Protein 7MFS (pdb70)

Solvent-accessible surface area: 18369 Å² total; per-residue (Å²): 172,4,58,130,8,2,0,0,9,0,9,7,52,108,128,40,16,7,93,28,35,118,1,0,6,48,0,0,41,1,0,114,72,6,35,8,35,0,0,0,0,10,37,59,111,15,0,71,28,0,51,157,47,10,144,22,28,0,0,0,0,1,55,82,127,62,119,182,21,111,1,65,2,0,0,3,12,120,0,0,55,35,1,42,91,0,120,3,70,0,0,0,0,1,1,2,101,37,150,13,44,140,25,70,12,58,92,0,8,70,59,0,84,95,107,7,99,152,23,29,0,0,0,0,0,0,28,38,112,2,0,111,26,0,40,158,32,40,8,42,0,0,0,1,17,7,6,14,121,9,100,94,3,129,65,75,59,2,74,74,115,66,10,69,27,0,62,59,0,40,160,42,14,157,30,65,3,0,0,12,23,31,7,48,43,24,103,39,4,84,87,0,30,82,46,49,6,17,0,0,4,2,16,26,10,1,2,64,2,64,70,4,0,86,73,2,33,94,36,72,122,133,176,4,57,134,10,2,0,0,9,0,11,6,58,91,149,51,18,6,94,33,35,112,2,0,8,44,0,0,40,3,0,112,73,6,31,3,49,0,0,2,0,10,38,48,103,14,0,76,24,0,51,156,47,6,140,17,28,0,0,0,0,1,56,82,126,57,125,172,19,115,1,64,3,0,0,4,10,121,0,0,63,35,0,47,105,1,136,2,68,0,0,0,0,2,0,0,131,43,136,26,52,148,28,74,5,75,95,0,9,66,58,0,85,98,105,9,96,147,21,30,0,0,0,0,0,0,39,38,132,18,0,112,33,0,31,166,33,37,7,41,0,0,0,2,18,5,8,12,116,10,96,101,6,124,64,76,56,2,80,75,115,66,10,71,27,0,62,57,0,41,160,41,15,160,31,66,4,0,0,13,21,28,6,48,41,22,103,39,5,85,84,0,29,83,43,50,6,20,0,0,4,1,18,27,7,1,2,64,2,64,69,4,0,86,74,3,32,98,41,69,122,137

Foldseek 3Di:
DQAAEEEEEQEADPVGPQPDLQSSLVLLLVCVVVPHQHYEYEFLSNLQSNVVRDVHAYAYWHQDDDPPWPFGTNQDVVGVVRVVVSVHQEYEGALECTDGDDDGPLRVLVVCCVPPVRHAYEYAYQALVSLLVCLVSPHQEYENACNCPDPVRPPDACPPPNRVRLLSNVVRHPHAYEYEGPCQDVVSQVSSVVSPHRYYYHYCNRNPVVSVVCVVVVVVVD/DQAAEEEEEQEADPPRPQPDLQSSLVLLLVVVVVPHQAYEYEFLSNLLSVVVRDVHQYAYWHQDDDPPFPFGTNQDVVRVVSVVVSVHQEYEGAQDQTDGPDDGSLRVLVVCCPPPVRHAYEYAYQALVSLLVCVVSPHQEYENACNCPDPVRPPGACPPPNRVRLLSNVVRHPHAYEYEGRCQDPVSQVSSVVSPHRYYYHYCNRNRVVSVVCVVVVVVVD

Sequence (444 aa):
MLPHHGLIIVSCQALPDDEPLLHSSFIMSKMMALAAYEGGAVGIRANTKEEDILAIKETVVDLPVIGIIVKRDYDHSDVFITATSKEVDELIESQQCEVIALDATLQQRPKETLDELVSSSYIRTHAPNVVEIMADIATVEEEAKNAARLGFDYIGTTLHGYTSYTQGQLLYQNDFQFLKDVLQSSVDAKVIAEGNVITPDMYKRVMDLGVHCSSVVGGAITRRPKEEITKKRFVQQIIMEDMMLPHHGLIIVSCQALPDEPLLHSSSFFIMSKKMALAAYEGGAVVGIRANTKEDILAIKETTVDLPVIGIVKRDYDHSDVFITATSKEVDELIEESQQCEVIALDATLQQRPKETLDDELVSSYIRTHAPNVVEIMADIATVEEAKKNAARLGFDYIIGTTLHGYTSSYTQGQLLYQNDFQFLKDVLQSSSVDAKKVIAEGNVITPDMYKKRVMDLGVHCSSVVGGAITRRPKEITKKRRFVQIMED

Structure (mmCIF, N/CA/C/O backbone):
data_7MFS
#
_entry.id   7MFS
#
_cell.length_a   43.928
_cell.length_b   76.474
_cell.length_c   174.207
_cell.angle_alpha   90.000
_cell.angle_beta   90.000
_cell.angle_gamma   90.000
#
_symmetry.space_group_name_H-M   'P 2 21 21'
#
loop_
_entity.id
_entity.type
_entity.pdbx_description
1 polymer 'N-acetylmannosamine-6-phosphate 2-epimerase'
2 non-polymer 'CHLORIDE ION'
3 non-polymer N-acetylmannosamine-6-phosphate
4 non-polymer N-acetyl-D-glucosamine-6-phosphate
5 water water
#
loop_
_atom_site.group_PDB
_atom_site.id
_atom_site.type_symbol
_atom_site.label_atom_id
_atom_site.label_alt_id
_atom_site.label_comp_id
_atom_site.label_asym_id
_atom_site.label_entity_id
_atom_site.label_seq_id
_atom_site.pdbx_PDB_ins_code
_atom_site.Cartn_x
_atom_site.Cartn_y
_atom_site.Cartn_z
_atom_site.occupancy
_atom_site.B_iso_or_equiv
_atom_site.auth_seq_id
_atom_site.auth_comp_id
_atom_site.auth_asym_id
_atom_site.auth_atom_id
_atom_site.pdbx_PDB_model_num
ATOM 1 N N . MET A 1 1 ? -63.156 -55.278 382.703 1.000 17.077 1 MET BBB N 1
ATOM 2 C CA . MET A 1 1 ? -62.377 -56.552 382.536 1.000 16.052 1 MET BBB CA 1
ATOM 3 C C . MET A 1 1 ? -61.150 -56.321 381.653 1.000 14.974 1 MET BBB C 1
ATOM 4 O O . MET A 1 1 ? -61.099 -55.323 380.882 1.000 15.148 1 MET BBB O 1
ATOM 9 N N . LEU A 1 2 ? -60.194 -57.254 381.715 1.000 12.417 2 LEU BBB N 1
ATOM 10 C CA . LEU A 1 2 ? -58.958 -57.135 380.899 1.000 10.651 2 LEU BBB CA 1
ATOM 11 C C . LEU A 1 2 ? -59.287 -57.494 379.458 1.000 10.410 2 LEU BBB C 1
ATOM 12 O O . LEU A 1 2 ? -59.928 -58.500 379.214 1.000 11.132 2 LEU BBB O 1
ATOM 17 N N . PRO A 1 3 ? -58.911 -56.711 378.441 1.000 9.344 3 PRO BBB N 1
ATOM 18 C CA . PRO A 1 3 ? -59.143 -57.167 377.084 1.000 9.423 3 PRO BBB CA 1
ATOM 19 C C . PRO A 1 3 ? -58.254 -58.347 376.678 1.000 10.149 3 PRO BBB C 1
ATOM 20 O O . PRO A 1 3 ? -57.361 -58.688 377.398 1.000 11.357 3 PRO BBB O 1
ATOM 24 N N A HIS A 1 4 ? -58.493 -58.880 375.469 0.500 10.220 4 HIS BBB N 1
ATOM 25 N N B HIS A 1 4 ? -58.607 -59.001 375.591 0.500 10.577 4 HIS BBB N 1
ATOM 26 C CA A HIS A 1 4 ? -57.660 -59.917 374.802 0.500 10.534 4 HIS BBB CA 1
ATOM 27 C CA B HIS A 1 4 ? -57.714 -59.904 374.847 0.500 11.131 4 HIS BBB CA 1
ATOM 28 C C A HIS A 1 4 ? -56.519 -59.285 374.013 0.500 11.159 4 HIS BBB C 1
ATOM 29 C C B HIS A 1 4 ? -56.558 -58.987 374.384 0.500 10.424 4 HIS BBB C 1
ATOM 30 O O A HIS A 1 4 ? -56.740 -58.859 372.849 0.500 11.650 4 HIS BBB O 1
ATOM 31 O O B HIS A 1 4 ? -56.826 -57.828 374.040 0.500 9.278 4 HIS BBB O 1
ATOM 44 N N . GLY A 1 5 ? -55.320 -59.440 374.524 1.000 9.882 5 GLY BBB N 1
ATOM 45 C CA . GLY A 1 5 ? -54.144 -58.831 373.908 1.000 9.726 5 GLY BBB CA 1
ATOM 46 C C . GLY A 1 5 ? -52.974 -58.837 374.863 1.000 9.189 5 GLY BBB C 1
ATOM 47 O O . GLY A 1 5 ? -52.846 -59.742 375.700 1.000 11.270 5 GLY BBB O 1
ATOM 48 N N . LEU A 1 6 ? -52.155 -57.826 374.703 1.000 7.907 6 LEU BBB N 1
ATOM 49 C CA . LEU A 1 6 ? -50.827 -57.751 375.340 1.000 7.782 6 LEU BBB CA 1
ATOM 50 C C . LEU A 1 6 ? -50.937 -56.839 376.546 1.000 6.718 6 LEU BBB C 1
ATOM 51 O O . LEU A 1 6 ? -51.231 -55.643 376.400 1.000 6.071 6 LEU BBB O 1
ATOM 56 N N . ILE A 1 7 ? -50.658 -57.394 377.708 1.000 6.300 7 ILE BBB N 1
ATOM 57 C CA A ILE A 1 7 ? -50.461 -56.619 378.964 0.500 6.145 7 ILE BBB CA 1
ATOM 58 C CA B ILE A 1 7 ? -50.455 -56.585 378.945 0.500 6.358 7 ILE BBB CA 1
ATOM 59 C C . ILE A 1 7 ? -48.953 -56.454 379.158 1.000 5.657 7 ILE BBB C 1
ATOM 60 O O . ILE A 1 7 ? -48.268 -57.465 379.120 1.000 6.103 7 ILE BBB O 1
ATOM 69 N N . VAL A 1 8 ? -48.459 -55.252 379.384 1.000 5.421 8 VAL BBB N 1
ATOM 70 C CA . VAL A 1 8 ? -47.013 -55.066 379.610 1.000 5.352 8 VAL BBB CA 1
ATOM 71 C C . VAL A 1 8 ? -46.780 -54.854 381.103 1.000 5.599 8 VAL BBB C 1
ATOM 72 O O . VAL A 1 8 ? -47.406 -53.949 381.706 1.000 5.271 8 VAL BBB O 1
ATOM 76 N N . SER A 1 9 ? -45.878 -55.643 381.644 1.000 5.455 9 SER BBB N 1
ATOM 77 C CA . SER A 1 9 ? -45.458 -55.550 383.053 1.000 6.134 9 SER BBB CA 1
ATOM 78 C C . SER A 1 9 ? -44.353 -54.507 383.150 1.000 6.088 9 SER BBB C 1
ATOM 79 O O . SER A 1 9 ? -43.301 -54.696 382.516 1.000 7.777 9 SER BBB O 1
ATOM 82 N N . CYS A 1 10 ? -44.590 -53.430 383.887 1.000 6.478 10 CYS BBB N 1
ATOM 83 C CA . CYS A 1 10 ? -43.748 -52.230 384.059 1.000 6.803 10 CYS BBB CA 1
ATOM 84 C C . CYS A 1 10 ? -43.220 -52.231 385.499 1.000 7.101 10 CYS BBB C 1
ATOM 85 O O . CYS A 1 10 ? -43.735 -51.458 386.321 1.000 8.284 10 CYS BBB O 1
ATOM 88 N N . GLN A 1 11 ? -42.228 -53.098 385.735 1.000 7.711 11 GLN BBB N 1
ATOM 89 C CA . GLN A 1 11 ? -41.677 -53.354 387.096 1.000 8.879 11 GLN BBB CA 1
ATOM 90 C C . GLN A 1 11 ? -40.174 -53.071 387.126 1.000 9.531 11 GLN BBB C 1
ATOM 91 O O . GLN A 1 11 ? -39.466 -53.457 386.195 1.000 9.333 11 GLN BBB O 1
ATOM 97 N N . ALA A 1 12 ? -39.675 -52.525 388.230 1.000 9.521 12 ALA BBB N 1
ATOM 98 C CA . ALA A 1 12 ? -38.236 -52.345 388.496 1.000 9.943 12 ALA BBB CA 1
ATOM 99 C C . ALA A 1 12 ? -38.057 -52.274 390.012 1.000 9.887 12 ALA BBB C 1
ATOM 100 O O . ALA A 1 12 ? -38.495 -51.323 390.608 1.000 9.996 12 ALA BBB O 1
ATOM 102 N N . LEU A 1 13 ? -37.534 -53.342 390.588 1.000 10.532 13 LEU BBB N 1
ATOM 103 C CA . LEU A 1 13 ? -37.436 -53.516 392.063 1.000 11.624 13 LEU BBB CA 1
ATOM 104 C C . LEU A 1 13 ? -36.321 -52.630 392.581 1.000 11.430 13 LEU BBB C 1
ATOM 105 O O . LEU A 1 13 ? -35.533 -52.088 391.810 1.000 9.225 13 LEU BBB O 1
ATOM 110 N N . PRO A 1 14 ? -36.198 -52.447 393.903 1.000 11.282 14 PRO BBB N 1
ATOM 111 C CA . PRO A 1 14 ? -35.251 -51.468 394.435 1.000 12.543 14 PRO BBB CA 1
ATOM 112 C C . PRO A 1 14 ? -33.784 -51.667 394.019 1.000 14.823 14 PRO BBB C 1
ATOM 113 O O . PRO A 1 14 ? -33.067 -50.668 393.956 1.000 17.363 14 PRO BBB O 1
ATOM 117 N N . ASP A 1 15 ? -33.379 -52.891 393.700 1.000 15.389 15 ASP BBB N 1
ATOM 118 C CA A ASP A 1 15 ? -31.996 -53.261 393.288 0.500 17.291 15 ASP BBB CA 1
ATOM 119 C CA B ASP A 1 15 ? -31.966 -53.170 393.314 0.500 17.163 15 ASP BBB CA 1
ATOM 120 C C . ASP A 1 15 ? -31.752 -52.914 391.811 1.000 17.578 15 ASP BBB C 1
ATOM 121 O O . ASP A 1 15 ? -30.574 -52.903 391.388 1.000 20.788 15 ASP BBB O 1
ATOM 130 N N . GLU A 1 16 ? -32.789 -52.612 391.056 1.000 14.470 16 GLU BBB N 1
ATOM 131 C CA . GLU A 1 16 ? -32.676 -52.458 389.590 1.000 14.871 16 GLU BBB CA 1
ATOM 132 C C . GLU A 1 16 ? -32.432 -50.990 389.263 1.000 15.914 16 GLU BBB C 1
ATOM 133 O O . GLU A 1 16 ? -33.053 -50.097 389.823 1.000 15.446 16 GLU BBB O 1
ATOM 139 N N . PRO A 1 17 ? -31.531 -50.678 388.304 1.000 18.917 17 PRO BBB N 1
ATOM 140 C CA . PRO A 1 17 ? -31.283 -49.291 387.909 1.000 16.817 17 PRO BBB CA 1
ATOM 141 C C . PRO A 1 17 ? -32.521 -48.440 387.534 1.000 14.649 17 PRO BBB C 1
ATOM 142 O O . PRO A 1 17 ? -32.544 -47.255 387.826 1.000 15.271 17 PRO BBB O 1
ATOM 146 N N A LEU A 1 18 ? -33.545 -49.043 386.950 0.700 12.791 18 LEU BBB N 1
ATOM 147 N N B LEU A 1 18 ? -33.546 -49.073 386.966 0.300 13.194 18 LEU BBB N 1
ATOM 148 C CA A LEU A 1 18 ? -34.748 -48.272 386.517 0.700 11.765 18 LEU BBB CA 1
ATOM 149 C CA B LEU A 1 18 ? -34.774 -48.383 386.480 0.300 12.120 18 LEU BBB CA 1
ATOM 150 C C A LEU A 1 18 ? -35.795 -48.122 387.639 0.700 10.278 18 LEU BBB C 1
ATOM 151 C C B LEU A 1 18 ? -35.846 -48.255 387.584 0.300 10.975 18 LEU BBB C 1
ATOM 152 O O A LEU A 1 18 ? -36.764 -47.505 387.400 0.700 9.440 18 LEU BBB O 1
ATOM 153 O O B LEU A 1 18 ? -36.943 -47.817 387.243 0.300 10.861 18 LEU BBB O 1
ATOM 162 N N . HIS A 1 19 ? -35.553 -48.618 388.842 1.000 10.323 19 HIS BBB N 1
ATOM 163 C CA . HIS A 1 19 ? -36.468 -48.405 389.984 1.000 9.319 19 HIS BBB CA 1
ATOM 164 C C . HIS A 1 19 ? -36.909 -46.937 390.088 1.000 8.340 19 HIS BBB C 1
ATOM 165 O O . HIS A 1 19 ? -36.073 -46.049 390.329 1.000 10.553 19 HIS BBB O 1
ATOM 172 N N . SER A 1 20 ? -38.194 -46.652 389.961 1.000 7.923 20 SER BBB N 1
ATOM 173 C CA . SER A 1 20 ? -38.752 -45.286 389.914 1.000 8.162 20 SER BBB CA 1
ATOM 174 C C . SER A 1 20 ? -40.222 -45.368 389.499 1.000 8.298 20 SER BBB C 1
ATOM 175 O O . SER A 1 20 ? -40.492 -45.888 388.389 1.000 7.269 20 SER BBB O 1
ATOM 178 N N . SER A 1 21 ? -41.142 -44.724 390.229 1.000 7.833 21 SER BBB N 1
ATOM 179 C CA . SER A 1 21 ? -42.574 -44.643 389.807 1.000 8.290 21 SER BBB CA 1
ATOM 180 C C . SER A 1 21 ? -42.675 -43.823 388.501 1.000 7.768 21 SER BBB C 1
ATOM 181 O O . SER A 1 21 ? -43.483 -44.164 387.607 1.000 8.760 21 SER BBB O 1
ATOM 184 N N . PHE A 1 22 ? -41.910 -42.735 388.411 1.000 7.913 22 PHE BBB N 1
ATOM 185 C CA . PHE A 1 22 ? -41.870 -41.891 387.208 1.000 7.642 22 PHE BBB CA 1
ATOM 186 C C . PHE A 1 22 ? -41.397 -42.745 386.033 1.000 7.242 22 PHE BBB C 1
ATOM 187 O O . PHE A 1 22 ? -42.085 -42.707 385.001 1.000 8.032 22 PHE BBB O 1
ATOM 195 N N . ILE A 1 23 ? -40.266 -43.457 386.163 1.000 6.620 23 ILE BBB N 1
ATOM 196 C CA . ILE A 1 23 ? -39.779 -44.219 384.989 1.000 6.736 23 ILE BBB CA 1
ATOM 197 C C . ILE A 1 23 ? -40.803 -45.311 384.623 1.000 6.411 23 ILE BBB C 1
ATOM 198 O O . ILE A 1 23 ? -41.077 -45.537 383.414 1.000 6.151 23 ILE BBB O 1
ATOM 203 N N . MET A 1 24 ? -41.390 -45.974 385.623 1.000 7.286 24 MET BBB N 1
ATOM 204 C CA . MET A 1 24 ? -42.364 -47.047 385.274 1.000 7.237 24 MET BBB CA 1
ATOM 205 C C . MET A 1 24 ? -43.594 -46.437 384.595 1.000 7.418 24 MET BBB C 1
ATOM 206 O O . MET A 1 24 ? -44.222 -47.104 383.722 1.000 7.228 24 MET BBB O 1
ATOM 211 N N . SER A 1 25 ? -43.996 -45.218 384.971 1.000 6.992 25 SER BBB N 1
ATOM 212 C CA . SER A 1 25 ? -45.139 -44.529 384.342 1.000 7.354 25 SER BBB CA 1
ATOM 213 C C . SER A 1 25 ? -44.808 -44.288 382.849 1.000 7.227 25 SER BBB C 1
ATOM 214 O O . SER A 1 25 ? -45.735 -44.268 382.025 1.000 8.021 25 SER BBB O 1
ATOM 217 N N . LYS A 1 26 ? -43.541 -43.974 382.547 1.000 6.864 26 LYS BBB N 1
ATOM 218 C CA . LYS A 1 26 ? -43.093 -43.729 381.159 1.000 7.616 26 LYS BBB CA 1
ATOM 219 C C . LYS A 1 26 ? -42.935 -45.006 380.370 1.000 6.861 26 LYS BBB C 1
ATOM 220 O O . LYS A 1 26 ? -43.205 -44.976 379.152 1.000 7.054 26 LYS BBB O 1
ATOM 226 N N . MET A 1 27 ? -42.538 -46.099 381.013 1.000 7.527 27 MET BBB N 1
ATOM 227 C CA A MET A 1 27 ? -42.595 -47.448 380.407 0.700 7.417 27 MET BBB CA 1
ATOM 228 C CA B MET A 1 27 ? -42.590 -47.443 380.378 0.300 7.068 27 MET BBB CA 1
ATOM 229 C C . MET A 1 27 ? -44.055 -47.783 380.022 1.000 7.006 27 MET BBB C 1
ATOM 230 O O . MET A 1 27 ? -44.286 -48.260 378.885 1.000 6.3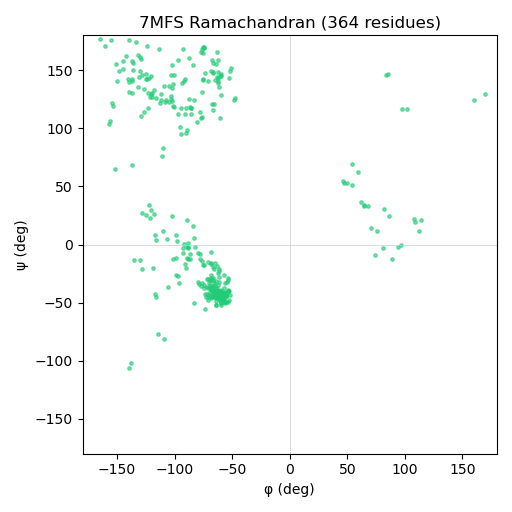26 27 MET BBB O 1
ATOM 239 N N . ALA A 1 28 ? -45.037 -47.469 380.882 1.000 7.004 28 ALA BBB N 1
ATOM 240 C CA . ALA A 1 28 ? -46.471 -47.770 380.657 1.000 6.866 28 ALA BBB CA 1
ATOM 241 C C . ALA A 1 28 ? -46.994 -46.907 379.502 1.000 6.794 28 ALA BBB C 1
ATOM 242 O O . ALA A 1 28 ? -47.632 -47.457 378.597 1.000 6.816 28 ALA BBB O 1
ATOM 244 N N . LEU A 1 29 ? -46.561 -45.643 379.439 1.000 6.590 29 LEU BBB N 1
ATOM 245 C CA . LEU A 1 29 ? -46.938 -44.771 378.325 1.000 7.541 29 LEU BBB CA 1
ATOM 246 C C . LEU A 1 29 ? -46.388 -45.312 377.016 1.000 7.288 29 LEU BBB C 1
ATOM 247 O O . LEU A 1 29 ? -47.089 -45.276 375.994 1.000 7.529 29 LEU BBB O 1
ATOM 252 N N . ALA A 1 30 ? -45.121 -45.764 376.997 1.000 7.129 30 ALA BBB N 1
ATOM 253 C CA . ALA A 1 30 ? -44.509 -46.317 375.781 1.000 7.038 30 ALA BBB CA 1
ATOM 254 C C . ALA A 1 30 ? -45.284 -47.580 375.385 1.000 6.536 30 ALA BBB C 1
ATOM 255 O O . ALA A 1 30 ? -45.538 -47.763 374.192 1.000 6.205 30 ALA BBB O 1
ATOM 257 N N . ALA A 1 31 ? -45.563 -48.416 376.382 1.000 6.755 31 ALA BBB N 1
ATOM 258 C CA . ALA A 1 31 ? -46.344 -49.650 376.136 1.000 7.730 31 ALA BBB CA 1
ATOM 259 C C . ALA A 1 31 ? -47.701 -49.292 375.516 1.000 7.703 31 ALA BBB C 1
ATOM 260 O O . ALA A 1 31 ? -48.019 -49.897 374.448 1.000 8.579 31 ALA BBB O 1
ATOM 262 N N . TYR A 1 32 ? -48.393 -48.279 376.052 1.000 8.454 32 TYR BBB N 1
ATOM 263 C CA . TYR A 1 32 ? -49.704 -47.829 375.529 1.000 9.585 32 TYR BBB CA 1
ATOM 264 C C . TYR A 1 32 ? -49.501 -47.402 374.075 1.000 9.429 32 TYR BBB C 1
ATOM 265 O O . TYR A 1 32 ? -50.252 -47.799 373.188 1.000 10.578 32 TYR BBB O 1
ATOM 274 N N . GLU A 1 33 ? -48.508 -46.556 373.812 1.000 8.839 33 GLU BBB N 1
ATOM 275 C CA . GLU A 1 33 ? -48.269 -46.055 372.430 1.000 9.092 33 GLU BBB CA 1
ATOM 276 C C . GLU A 1 33 ? -47.908 -47.173 371.449 1.000 8.899 33 GLU BBB C 1
ATOM 277 O O . GLU A 1 33 ? -48.057 -46.992 370.226 1.000 10.400 33 GLU BBB O 1
ATOM 283 N N . GLY A 1 34 ? -47.368 -48.280 371.934 1.000 8.876 34 GLY BBB N 1
ATOM 284 C CA . GLY A 1 34 ? -47.075 -49.463 371.103 1.000 9.379 34 GLY BBB CA 1
ATOM 285 C C . GLY A 1 34 ? -48.230 -50.448 370.927 1.000 9.404 34 GLY BBB C 1
ATOM 286 O O . GLY A 1 34 ? -48.040 -51.397 370.117 1.000 10.490 34 GLY BBB O 1
ATOM 287 N N . GLY A 1 35 ? -49.353 -50.296 371.635 1.000 8.916 35 GLY BBB N 1
ATOM 288 C CA . GLY A 1 35 ? -50.543 -51.145 371.445 1.000 8.854 35 GLY BBB CA 1
ATOM 289 C C . GLY A 1 35 ? -50.880 -52.066 372.609 1.000 8.410 35 GLY BBB C 1
ATOM 290 O O . GLY A 1 35 ? -51.780 -52.911 372.476 1.000 8.611 35 GLY BBB O 1
ATOM 291 N N . ALA A 1 36 ? -50.268 -51.899 373.770 1.000 7.858 36 ALA BBB N 1
ATOM 292 C CA . ALA A 1 36 ? -50.657 -52.658 374.975 1.000 7.967 36 ALA BBB CA 1
ATOM 293 C C . ALA A 1 36 ? -52.140 -52.387 375.327 1.000 7.711 36 ALA BBB C 1
ATOM 294 O O . ALA A 1 36 ? -52.610 -51.223 375.182 1.000 9.274 36 ALA BBB O 1
ATOM 296 N N . VAL A 1 37 ? -52.804 -53.386 375.861 1.000 8.567 37 VAL BBB N 1
ATOM 297 C CA . VAL A 1 37 ? -54.227 -53.305 376.296 1.000 9.581 37 VAL BBB CA 1
ATOM 298 C C . VAL A 1 37 ? -54.332 -53.129 377.801 1.000 8.753 37 VAL BBB C 1
ATOM 299 O O . VAL A 1 37 ? -55.467 -52.889 378.298 1.000 8.881 37 VAL BBB O 1
ATOM 303 N N . GLY A 1 38 ? -53.253 -53.311 378.533 1.000 6.912 38 GLY BBB N 1
ATOM 304 C CA . GLY A 1 38 ? -53.209 -53.177 379.985 1.000 6.520 38 GLY BBB CA 1
ATOM 305 C C . GLY A 1 38 ? -51.772 -53.091 380.483 1.000 6.408 38 GLY BBB C 1
ATOM 306 O O . GLY A 1 38 ? -50.891 -53.332 379.716 1.000 5.753 38 GLY BBB O 1
ATOM 307 N N . ILE A 1 39 ? -51.634 -52.900 381.770 1.000 6.202 39 ILE BBB N 1
ATOM 308 C CA . ILE A 1 39 ? -50.315 -52.756 382.419 1.000 6.222 39 ILE BBB CA 1
ATOM 309 C C . ILE A 1 39 ? -50.334 -53.575 383.699 1.000 6.228 39 ILE BBB C 1
ATOM 310 O O . ILE A 1 39 ? -51.321 -53.574 384.378 1.000 5.790 39 ILE BBB O 1
ATOM 315 N N . ARG A 1 40 ? -49.247 -54.251 384.024 1.000 5.675 40 ARG BBB N 1
ATOM 316 C CA . ARG A 1 40 ? -49.059 -54.831 385.356 1.000 6.059 40 ARG BBB CA 1
ATOM 317 C C . ARG A 1 40 ? -47.981 -54.028 386.071 1.000 6.480 40 ARG BBB C 1
ATOM 318 O O . ARG A 1 40 ? -46.950 -53.715 385.454 1.000 7.694 40 ARG BBB O 1
ATOM 326 N N . ALA A 1 41 ? -48.177 -53.689 387.344 1.000 6.996 41 ALA BBB N 1
ATOM 327 C CA . ALA A 1 41 ? -47.301 -52.744 388.030 1.000 6.774 41 ALA BBB CA 1
ATOM 328 C C . ALA A 1 41 ? -47.285 -53.089 389.502 1.000 6.803 41 ALA BBB C 1
ATOM 329 O O . ALA A 1 41 ? -48.215 -53.679 389.978 1.000 6.611 41 ALA BBB O 1
ATOM 331 N N . ASN A 1 42 ? -46.217 -52.701 390.142 1.000 6.887 42 ASN BBB N 1
ATOM 332 C CA . ASN A 1 42 ? -45.840 -53.114 391.504 1.000 7.350 42 ASN BBB CA 1
ATOM 333 C C . ASN A 1 42 ? -45.752 -51.919 392.422 1.000 8.234 42 ASN BBB C 1
ATOM 334 O O . ASN A 1 42 ? -45.073 -50.977 392.026 1.000 8.897 42 ASN BBB O 1
ATOM 339 N N . THR A 1 43 ? -46.434 -51.951 393.558 1.000 8.075 43 THR BBB N 1
ATOM 340 C CA . THR A 1 43 ? -46.506 -50.878 394.598 1.000 8.998 43 THR BBB CA 1
ATOM 341 C C . THR A 1 43 ? -47.576 -49.833 394.226 1.000 8.815 43 THR BBB C 1
ATOM 342 O O . THR A 1 43 ? -47.800 -49.471 393.058 1.000 7.771 43 THR BBB O 1
ATOM 346 N N . LYS A 1 44 ? -48.229 -49.297 395.258 1.000 8.650 44 LYS BBB N 1
ATOM 347 C CA . LYS A 1 44 ? -49.243 -48.222 395.125 1.000 9.750 44 LYS BBB CA 1
ATOM 348 C C . LYS A 1 44 ? -48.664 -46.999 394.384 1.000 8.951 44 LYS BBB C 1
ATOM 349 O O . LYS A 1 44 ? -49.356 -46.426 393.540 1.000 10.189 44 LYS BBB O 1
ATOM 355 N N . GLU A 1 45 ? -47.453 -46.595 394.731 1.000 10.122 45 GLU BBB N 1
ATOM 356 C CA A GLU A 1 45 ? -46.812 -45.370 394.162 0.500 10.830 45 GLU BBB CA 1
ATOM 357 C CA B GLU A 1 45 ? -46.839 -45.358 394.155 0.500 10.416 45 GLU BBB CA 1
ATOM 358 C C . GLU A 1 45 ? -46.725 -45.539 392.636 1.000 9.925 45 GLU BBB C 1
ATOM 359 O O . GLU A 1 45 ? -47.088 -44.616 391.881 1.000 9.636 45 GLU BBB O 1
ATOM 370 N N . ASP A 1 46 ? -46.268 -46.706 392.188 1.000 9.307 46 ASP BBB N 1
ATOM 371 C CA . ASP A 1 46 ? -46.110 -46.946 390.727 1.000 8.642 46 ASP BBB CA 1
ATOM 372 C C . ASP A 1 46 ? -47.488 -46.997 390.058 1.000 7.795 46 ASP BBB C 1
ATOM 373 O O . ASP A 1 46 ? -47.682 -46.402 388.977 1.000 6.981 46 ASP BBB O 1
ATOM 378 N N . ILE A 1 47 ? -48.448 -47.723 390.668 1.000 7.801 47 ILE BBB N 1
ATOM 379 C CA . ILE A 1 47 ? -49.807 -47.854 390.088 1.000 8.519 47 ILE BBB CA 1
ATOM 380 C C . ILE A 1 47 ? -50.433 -46.467 389.965 1.000 7.828 47 ILE BBB C 1
ATOM 381 O O . ILE A 1 47 ? -50.984 -46.170 388.910 1.000 8.862 47 ILE BBB O 1
ATOM 386 N N . LEU A 1 48 ? -50.339 -45.651 391.013 1.000 8.222 48 LEU BBB N 1
ATOM 387 C CA . LEU A 1 48 ? -50.991 -44.315 390.951 1.000 8.875 48 LEU BBB CA 1
ATOM 388 C C . LEU A 1 48 ? -50.370 -43.483 389.829 1.000 7.845 48 LEU BBB C 1
ATOM 389 O O . LEU A 1 48 ? -51.088 -42.786 389.136 1.000 9.277 48 LEU BBB O 1
ATOM 394 N N . ALA A 1 49 ? -49.062 -43.510 389.721 1.000 8.462 49 ALA BBB N 1
ATOM 395 C CA . ALA A 1 49 ? -48.328 -42.717 388.699 1.000 8.700 49 ALA BBB CA 1
ATOM 396 C C . ALA A 1 49 ? -48.749 -43.183 387.306 1.000 9.326 49 ALA BBB C 1
ATOM 397 O O . ALA A 1 49 ? -49.001 -42.351 386.426 1.000 9.531 49 ALA BBB O 1
ATOM 399 N N . ILE A 1 50 ? -48.817 -44.509 387.086 1.000 8.218 50 ILE BBB N 1
ATOM 400 C CA . ILE A 1 50 ? -49.280 -45.067 385.801 1.000 9.110 50 ILE BBB CA 1
ATOM 401 C C . ILE A 1 50 ? -50.741 -44.653 385.541 1.000 9.144 50 ILE BBB C 1
ATOM 402 O O . ILE A 1 50 ? -51.033 -44.201 384.426 1.000 8.944 50 ILE BBB O 1
ATOM 407 N N . LYS A 1 51 ? -51.634 -44.769 386.529 1.000 9.583 51 LYS BBB N 1
ATOM 408 C CA . LYS A 1 51 ? -53.074 -44.461 386.316 1.000 11.190 51 LYS BBB CA 1
ATOM 409 C C . LYS A 1 51 ? -53.277 -42.961 386.086 1.000 11.757 51 LYS BBB C 1
ATOM 410 O O . LYS A 1 51 ? -54.311 -42.625 385.521 1.000 11.662 51 LYS BBB O 1
ATOM 416 N N . GLU A 1 52 ? -52.296 -42.101 386.406 1.000 11.508 52 GLU BBB N 1
ATOM 417 C CA . GLU A 1 52 ? -52.449 -40.645 386.084 1.000 14.815 52 GLU BBB CA 1
ATOM 418 C C . GLU A 1 52 ? -51.962 -40.384 384.656 1.000 17.394 52 GLU BBB C 1
ATOM 419 O O . GLU A 1 52 ? -52.265 -39.311 384.137 1.000 19.384 52 GLU BBB O 1
ATOM 425 N N . THR A 1 53 ? -51.273 -41.353 384.043 1.000 15.976 53 THR BBB N 1
ATOM 426 C CA . THR A 1 53 ? -50.551 -41.204 382.755 1.000 15.589 53 THR BBB CA 1
ATOM 427 C C . THR A 1 53 ? -51.332 -41.904 381.650 1.000 16.189 53 THR BBB C 1
ATOM 428 O O . THR A 1 53 ? -51.341 -41.361 380.527 1.000 18.035 53 THR BBB O 1
ATOM 432 N N . VAL A 1 54 ? -51.971 -43.050 381.939 1.000 14.256 54 VAL BBB N 1
ATOM 433 C CA A VAL A 1 54 ? -52.713 -43.867 380.929 0.700 14.861 54 VAL BBB CA 1
ATOM 434 C CA B VAL A 1 54 ? -52.713 -43.864 380.930 0.300 15.244 54 VAL BBB CA 1
ATOM 435 C C . VAL A 1 54 ? -54.033 -44.333 381.556 1.000 14.850 54 VAL BBB C 1
ATOM 436 O O . VAL A 1 54 ? -54.055 -44.520 382.802 1.000 16.444 54 VAL BBB O 1
ATOM 443 N N . ASP A 1 55 ? -55.071 -44.507 380.728 1.000 16.789 55 ASP BBB N 1
ATOM 444 C CA . ASP A 1 55 ? -56.401 -44.966 381.228 1.000 21.044 55 ASP BBB CA 1
ATOM 445 C C . ASP A 1 55 ? -56.454 -46.525 381.238 1.000 21.950 55 ASP BBB C 1
ATOM 446 O O . ASP A 1 55 ? -57.406 -47.087 381.784 1.000 32.027 55 ASP BBB O 1
ATOM 451 N N . LEU A 1 56 ? -55.422 -47.222 380.781 1.000 21.393 56 LEU BBB N 1
ATOM 452 C CA . LEU A 1 56 ? -55.430 -48.710 380.660 1.000 19.313 56 LEU BBB CA 1
ATOM 453 C C . LEU A 1 56 ? -55.857 -49.348 381.981 1.000 18.602 56 LEU BBB C 1
ATOM 454 O O . LEU A 1 56 ? -55.577 -48.817 383.064 1.000 21.524 56 LEU BBB O 1
ATOM 459 N N . PRO A 1 57 ? -56.510 -50.529 381.960 1.000 14.181 57 PRO BBB N 1
ATOM 460 C CA . PRO A 1 57 ? -56.619 -51.324 383.175 1.000 12.259 57 PRO BBB CA 1
ATOM 461 C C . PRO A 1 57 ? -55.222 -51.691 383.676 1.000 11.907 57 PRO BBB C 1
ATOM 462 O O . PRO A 1 57 ? -54.321 -52.017 382.904 1.000 11.052 57 PRO BBB O 1
ATOM 466 N N . VAL A 1 58 ? -55.121 -51.727 384.999 1.000 10.476 58 VAL BBB N 1
ATOM 467 C CA . VAL A 1 58 ? -53.887 -52.078 385.710 1.000 9.628 58 VAL BBB CA 1
ATOM 468 C C . VAL A 1 58 ? -54.163 -53.328 386.526 1.000 9.141 58 VAL BBB C 1
ATOM 469 O O . VAL A 1 58 ? -55.091 -53.346 387.354 1.000 9.068 58 VAL BBB O 1
ATOM 473 N N . ILE A 1 59 ? -53.218 -54.282 386.415 1.000 7.312 59 ILE BBB N 1
ATOM 474 C CA . ILE A 1 59 ? -53.044 -55.406 387.363 1.000 7.435 59 ILE BBB CA 1
ATOM 475 C C . ILE A 1 59 ? -52.062 -54.941 388.414 1.000 7.132 59 ILE BBB C 1
ATOM 476 O O . ILE A 1 59 ? -50.854 -54.704 388.083 1.000 7.151 59 ILE BBB O 1
ATOM 481 N N . GLY A 1 60 ? -52.501 -54.761 389.646 1.000 6.958 60 GLY BBB N 1
ATOM 482 C CA . GLY A 1 60 ? -51.644 -54.283 390.712 1.000 6.140 60 GLY BBB CA 1
ATOM 483 C C . GLY A 1 60 ? -51.148 -55.429 391.589 1.000 6.326 60 GLY BBB C 1
ATOM 484 O O . GLY A 1 60 ? -51.986 -56.310 391.908 1.000 6.143 60 GLY BBB O 1
ATOM 485 N N A ILE A 1 61 ? -49.891 -55.381 391.996 0.700 6.322 61 ILE BBB N 1
ATOM 486 N N B ILE A 1 61 ? -49.844 -55.510 391.903 0.300 6.197 61 ILE BBB N 1
ATOM 487 C CA A ILE A 1 61 ? -49.244 -56.250 393.008 0.700 6.209 61 ILE BBB CA 1
ATOM 488 C CA B ILE A 1 61 ? -49.285 -56.313 393.039 0.300 6.109 61 ILE BBB CA 1
ATOM 489 C C A ILE A 1 61 ? -48.415 -55.401 393.975 0.700 6.415 61 ILE BBB C 1
ATOM 490 C C B ILE A 1 61 ? -48.455 -55.418 393.960 0.300 6.350 61 ILE BBB C 1
ATOM 491 O O A ILE A 1 61 ? -48.075 -54.255 393.651 0.700 6.173 61 ILE BBB O 1
ATOM 492 O O B ILE A 1 61 ? -48.160 -54.264 393.584 0.300 6.256 61 ILE BBB O 1
ATOM 501 N N . VAL A 1 62 ? -48.110 -55.965 395.126 1.000 6.522 62 VAL BBB N 1
ATOM 502 C CA . VAL A 1 62 ? -47.051 -55.431 395.987 1.000 7.243 62 VAL BBB CA 1
ATOM 503 C C . VAL A 1 62 ? -46.102 -56.589 396.250 1.000 7.643 62 VAL BBB C 1
ATOM 504 O O . VAL A 1 62 ? -46.443 -57.536 397.004 1.000 6.979 62 VAL BBB O 1
ATOM 508 N N . LYS A 1 63 ? -44.902 -56.492 395.720 1.000 7.713 63 LYS BBB N 1
ATOM 509 C CA . LYS A 1 63 ? -43.857 -57.473 396.011 1.000 8.438 63 LYS BBB CA 1
ATOM 510 C C . LYS A 1 63 ? -43.174 -57.015 397.278 1.000 9.545 63 LYS BBB C 1
ATOM 511 O O . LYS A 1 63 ? -42.619 -55.853 397.298 1.000 9.301 63 LYS BBB O 1
ATOM 517 N N . ARG A 1 64 ? -43.250 -57.847 398.299 1.000 8.989 64 ARG BBB N 1
ATOM 518 C CA . ARG A 1 64 ? -42.712 -57.516 399.628 1.000 11.680 64 ARG BBB CA 1
ATOM 519 C C . ARG A 1 64 ? -42.369 -58.820 400.319 1.000 12.193 64 ARG BBB C 1
ATOM 520 O O . ARG A 1 64 ? -43.240 -59.655 400.433 1.000 12.468 64 ARG BBB O 1
ATOM 528 N N . ASP A 1 65 ? -41.085 -58.985 400.658 1.000 13.969 65 ASP BBB N 1
ATOM 529 C CA . ASP A 1 65 ? -40.583 -60.186 401.364 1.000 16.427 65 ASP BBB CA 1
ATOM 530 C C . ASP A 1 65 ? -40.983 -60.123 402.836 1.000 14.650 65 ASP BBB C 1
ATOM 531 O O . ASP A 1 65 ? -40.925 -59.056 403.437 1.000 14.391 65 ASP BBB O 1
ATOM 536 N N . TYR A 1 66 ? -41.338 -61.268 403.387 1.000 13.688 66 TYR BBB N 1
ATOM 537 C CA . TYR A 1 66 ? -41.600 -61.489 404.822 1.000 14.061 66 TYR BBB CA 1
ATOM 538 C C . TYR A 1 66 ? -40.701 -62.636 405.321 1.000 15.746 66 TYR BBB C 1
ATOM 539 O O . TYR A 1 66 ? -40.416 -63.619 404.624 1.000 15.435 66 TYR BBB O 1
ATOM 548 N N . ASP A 1 67 ? -40.275 -62.552 406.582 1.000 20.828 67 ASP BBB N 1
ATOM 549 C CA . ASP A 1 67 ? -39.557 -63.672 407.249 1.000 23.960 67 ASP BBB CA 1
ATOM 550 C C . ASP A 1 67 ? -40.539 -64.834 407.416 1.000 24.738 67 ASP BBB C 1
ATOM 551 O O . ASP A 1 67 ? -41.706 -64.575 407.560 1.000 25.850 67 ASP BBB O 1
ATOM 556 N N . HIS A 1 68 ? -40.095 -66.081 407.366 1.000 29.916 68 HIS BBB N 1
ATOM 557 C CA . HIS A 1 68 ? -40.952 -67.251 407.722 1.000 31.549 68 HIS BBB CA 1
ATOM 558 C C . HIS A 1 68 ? -41.966 -67.573 406.615 1.000 26.288 68 HIS BBB C 1
ATOM 559 O O . HIS A 1 68 ? -42.900 -68.369 406.893 1.000 27.297 68 HIS BBB O 1
ATOM 566 N N . SER A 1 69 ? -41.838 -66.987 405.424 1.000 19.514 69 SER BBB N 1
ATOM 567 C CA . SER A 1 69 ? -42.733 -67.279 404.285 1.000 15.405 69 SER BBB CA 1
ATOM 568 C C . SER A 1 69 ? -41.975 -67.087 402.983 1.000 14.136 69 SER BBB C 1
ATOM 569 O O . SER A 1 69 ? -41.157 -66.133 402.890 1.000 15.318 69 SER BBB O 1
ATOM 572 N N . ASP A 1 70 ? -42.212 -67.953 402.013 1.000 12.019 70 ASP BBB N 1
ATOM 573 C CA . ASP A 1 70 ? -41.685 -67.831 400.634 1.000 13.407 70 ASP BBB CA 1
ATOM 574 C C . ASP A 1 70 ? -42.635 -67.025 399.749 1.000 11.203 70 ASP BBB C 1
ATOM 575 O O . ASP A 1 70 ? -42.326 -66.834 398.543 1.000 12.532 70 ASP BBB O 1
ATOM 580 N N . VAL A 1 71 ? -43.769 -66.592 400.287 1.000 10.163 71 VAL BBB N 1
ATOM 581 C CA . VAL A 1 71 ? -44.778 -65.811 399.523 1.000 9.407 71 VAL BBB CA 1
ATOM 582 C C . VAL A 1 71 ? -44.367 -64.338 399.516 1.000 9.092 71 VAL BBB C 1
ATOM 583 O O . VAL A 1 71 ? -44.152 -63.763 400.597 1.000 9.767 71 VAL BBB O 1
ATOM 587 N N . PHE A 1 72 ? -44.240 -63.761 398.334 1.000 8.279 72 PHE BBB N 1
ATOM 588 C CA . PHE A 1 72 ? -43.745 -62.352 398.211 1.000 9.642 72 PHE BBB CA 1
ATOM 589 C C . PHE A 1 72 ? -44.677 -61.519 397.318 1.000 8.701 72 PHE BBB C 1
ATOM 590 O O . PHE A 1 72 ? -44.547 -60.298 397.354 1.000 9.188 72 PHE BBB O 1
ATOM 598 N N . ILE A 1 73 ? -45.601 -62.107 396.550 1.000 7.510 73 ILE BBB N 1
ATOM 599 C CA . ILE A 1 73 ? -46.522 -61.323 395.683 1.000 7.291 73 ILE BBB CA 1
ATOM 600 C C . ILE A 1 73 ? -47.823 -61.111 396.434 1.000 7.183 73 ILE BBB C 1
ATOM 601 O O . ILE A 1 73 ? -48.625 -62.058 396.533 1.000 6.759 73 ILE BBB O 1
ATOM 606 N N . THR A 1 74 ? -48.007 -59.923 397.005 1.000 7.003 74 THR BBB N 1
ATOM 607 C CA . THR A 1 74 ? -49.240 -59.516 397.673 1.000 7.015 74 THR BBB CA 1
ATOM 608 C C . THR A 1 74 ? -49.510 -60.502 398.825 1.000 7.157 74 THR BBB C 1
ATOM 609 O O . THR A 1 74 ? -50.584 -61.188 398.820 1.000 7.803 74 THR BBB O 1
ATOM 613 N N . ALA A 1 75 ? -48.616 -60.552 399.770 1.000 7.824 75 ALA BBB N 1
ATOM 614 C CA . ALA A 1 75 ? -48.565 -61.654 400.737 1.000 8.394 75 ALA BBB CA 1
ATOM 615 C C . ALA A 1 75 ? -49.645 -61.534 401.814 1.000 9.548 75 ALA BBB C 1
ATOM 616 O O . ALA A 1 75 ? -50.150 -62.599 402.211 1.000 9.078 75 ALA BBB O 1
ATOM 618 N N . THR A 1 76 ? -49.980 -60.315 402.253 1.000 10.269 76 THR BBB N 1
ATOM 619 C CA . THR A 1 76 ? -50.881 -60.046 403.398 1.000 9.892 76 THR BBB CA 1
ATOM 620 C C . THR A 1 76 ? -51.930 -58.959 403.085 1.000 10.060 76 THR BBB C 1
ATOM 621 O O . THR A 1 76 ? -51.940 -58.335 402.046 1.000 8.747 76 THR BBB O 1
ATOM 625 N N . SER A 1 77 ? -52.828 -58.776 404.029 1.000 10.633 77 SER BBB N 1
ATOM 626 C CA . SER A 1 77 ? -53.869 -57.715 403.961 1.000 11.380 77 SER BBB CA 1
ATOM 627 C C . SER A 1 77 ? -53.204 -56.335 403.926 1.000 11.174 77 SER BBB C 1
ATOM 628 O O . SER A 1 77 ? -53.821 -55.422 403.418 1.000 12.369 77 SER BBB O 1
ATOM 631 N N . LYS A 1 78 ? -51.953 -56.225 404.379 1.000 11.568 78 LYS BBB N 1
ATOM 632 C CA . LYS A 1 78 ? -51.250 -54.914 404.314 1.000 12.082 78 LYS BBB CA 1
ATOM 633 C C . LYS A 1 78 ? -51.106 -54.513 402.846 1.000 11.560 78 LYS BBB C 1
ATOM 634 O O . LYS A 1 78 ? -51.393 -53.372 402.444 1.000 13.003 78 LYS BBB O 1
ATOM 640 N N . GLU A 1 79 ? -50.704 -55.470 402.047 1.000 11.055 79 GLU BBB N 1
ATOM 641 C CA . GLU A 1 79 ? -50.467 -55.231 400.604 1.000 9.893 79 GLU BBB CA 1
ATOM 642 C C . GLU A 1 79 ? -51.797 -55.083 399.919 1.000 9.343 79 GLU BBB C 1
ATOM 643 O O . GLU A 1 79 ? -51.914 -54.262 399.022 1.000 8.212 79 GLU BBB O 1
ATOM 649 N N . VAL A 1 80 ? -52.766 -55.935 400.268 1.000 9.401 80 VAL BBB N 1
ATOM 650 C CA . VAL A 1 80 ? -54.108 -55.779 399.685 1.000 9.615 80 VAL BBB CA 1
ATOM 651 C C . VAL A 1 80 ? -54.656 -54.374 399.978 1.000 9.174 80 VAL BBB C 1
ATOM 652 O O . VAL A 1 80 ? -55.146 -53.759 399.068 1.000 9.497 80 VAL BBB O 1
ATOM 656 N N . ASP A 1 81 ? -54.566 -53.881 401.205 1.000 9.853 81 ASP BBB N 1
ATOM 657 C CA . ASP A 1 81 ? -55.050 -52.506 401.528 1.000 11.739 81 ASP BBB CA 1
ATOM 658 C C . ASP A 1 81 ? -54.357 -51.446 400.655 1.000 10.497 81 ASP BBB C 1
ATOM 659 O O . ASP A 1 81 ? -55.081 -50.583 400.156 1.000 12.212 81 ASP BBB O 1
ATOM 664 N N . GLU A 1 82 ? -53.048 -51.558 400.415 1.000 11.328 82 GLU BBB N 1
ATOM 665 C CA . GLU A 1 82 ? -52.285 -50.613 399.543 1.000 11.324 82 GLU BBB CA 1
ATOM 666 C C . GLU A 1 82 ? -52.830 -50.678 398.125 1.000 11.069 82 GLU BBB C 1
ATOM 667 O O . GLU A 1 82 ? -53.080 -49.613 397.499 1.000 10.558 82 GLU BBB O 1
ATOM 673 N N . LEU A 1 83 ? -53.142 -51.885 397.654 1.000 9.677 83 LEU BBB N 1
ATOM 674 C CA . LEU A 1 83 ? -53.705 -52.033 396.290 1.000 9.940 83 LEU BBB CA 1
ATOM 675 C C . LEU A 1 83 ? -55.152 -51.523 396.191 1.000 10.599 83 LEU BBB C 1
ATOM 676 O O . LEU A 1 83 ? -55.538 -50.958 395.161 1.000 9.822 83 LEU BBB O 1
ATOM 681 N N . ILE A 1 84 ? -55.954 -51.722 397.237 1.000 12.299 84 ILE BBB N 1
ATOM 682 C CA . ILE A 1 84 ? -57.305 -51.110 397.257 1.000 13.386 84 ILE BBB CA 1
ATOM 683 C C . ILE A 1 84 ? -57.162 -49.573 397.178 1.000 13.526 84 ILE BBB C 1
ATOM 684 O O . ILE A 1 84 ? -57.861 -48.968 396.377 1.000 12.829 84 ILE BBB O 1
ATOM 689 N N . GLU A 1 85 ? -56.183 -48.984 397.864 1.000 15.129 85 GLU BBB N 1
ATOM 690 C CA . GLU A 1 85 ? -55.996 -47.510 397.825 1.000 16.215 85 GLU BBB CA 1
ATOM 691 C C . GLU A 1 85 ? -55.535 -47.105 396.427 1.000 15.393 85 GLU BBB C 1
ATOM 692 O O . GLU A 1 85 ? -55.994 -46.061 395.923 1.000 14.008 85 GLU BBB O 1
ATOM 698 N N . SER A 1 86 ? -54.803 -47.981 395.730 1.000 13.027 86 SER BBB N 1
ATOM 699 C CA . SER A 1 86 ? -54.305 -47.706 394.358 1.000 12.358 86 SER BBB CA 1
ATOM 700 C C . SER A 1 86 ? -55.433 -47.578 393.305 1.000 13.543 86 SER BBB C 1
ATOM 701 O O . SER A 1 86 ? -55.219 -46.941 392.252 1.000 13.389 86 SER BBB O 1
ATOM 704 N N A GLN A 1 87 ? -56.567 -48.243 393.541 0.500 13.891 87 GLN BBB N 1
ATOM 705 N N B GLN A 1 87 ? -56.607 -48.175 393.510 0.500 14.196 87 GLN BBB N 1
ATOM 706 C CA A GLN A 1 87 ? -57.737 -48.224 392.624 0.500 13.514 87 GLN BBB CA 1
ATOM 707 C CA B GLN A 1 87 ? -57.709 -48.094 392.510 0.500 13.975 87 GLN BBB CA 1
ATOM 708 C C A GLN A 1 87 ? -57.424 -49.000 391.336 0.500 12.772 87 GLN BBB C 1
ATOM 709 C C B GLN A 1 87 ? -57.497 -49.079 391.350 0.500 12.901 87 GLN BBB C 1
ATOM 710 O O A GLN A 1 87 ? -58.054 -48.723 390.298 0.500 13.272 87 GLN BBB O 1
ATOM 711 O O B GLN A 1 87 ? -58.282 -49.026 390.386 0.500 12.997 87 GLN BBB O 1
ATOM 722 N N . CYS A 1 88 ? -56.460 -49.916 391.385 1.000 11.812 88 CYS BBB N 1
ATOM 723 C CA . CYS A 1 88 ? -56.158 -50.808 390.240 1.000 11.226 88 CYS BBB CA 1
ATOM 724 C C . CYS A 1 88 ? -57.358 -51.719 390.011 1.000 10.556 88 CYS BBB C 1
ATOM 725 O O . CYS A 1 88 ? -58.056 -52.061 390.982 1.000 12.472 88 CYS BBB O 1
ATOM 728 N N . GLU A 1 89 ? -57.608 -52.020 388.760 1.000 9.254 89 GLU BBB N 1
ATOM 729 C CA . GLU A 1 89 ? -58.779 -52.765 388.276 1.000 10.184 89 GLU BBB CA 1
ATOM 730 C C . GLU A 1 89 ? -58.715 -54.216 388.724 1.000 9.123 89 GLU BBB C 1
ATOM 731 O O . GLU A 1 89 ? -59.809 -54.854 388.838 1.000 9.696 89 GLU BBB O 1
ATOM 737 N N . VAL A 1 90 ? -57.508 -54.771 388.737 1.000 8.247 90 VAL BBB N 1
ATOM 738 C CA . VAL A 1 90 ? -57.296 -56.199 389.077 1.000 7.661 90 VAL BBB CA 1
ATOM 739 C C . VAL A 1 90 ? -56.263 -56.226 390.172 1.000 7.751 90 VAL BBB C 1
ATOM 740 O O . VAL A 1 90 ? -55.171 -55.571 390.034 1.000 7.469 90 VAL BBB O 1
ATOM 744 N N . ILE A 1 91 ? -56.514 -57.000 391.214 1.000 7.570 91 ILE BBB N 1
ATOM 745 C CA . ILE A 1 91 ? -55.447 -57.282 392.200 1.000 6.956 91 ILE BBB CA 1
ATOM 746 C C . ILE A 1 91 ? -54.884 -58.667 391.949 1.000 6.998 91 ILE BBB C 1
ATOM 747 O O . ILE A 1 91 ? -55.650 -59.629 391.957 1.000 7.849 91 ILE BBB O 1
ATOM 752 N N . ALA A 1 92 ? -53.588 -58.783 391.729 1.000 6.637 92 ALA BBB N 1
ATOM 753 C CA . ALA A 1 92 ? -52.937 -60.098 391.606 1.000 6.897 92 ALA BBB CA 1
ATOM 754 C C . ALA A 1 92 ? -52.240 -60.459 392.904 1.000 6.903 92 ALA BBB C 1
ATOM 755 O O . ALA A 1 92 ? -51.744 -59.595 393.613 1.000 6.166 92 ALA BBB O 1
ATOM 757 N N . LEU A 1 93 ? -52.229 -61.759 393.218 1.000 7.563 93 LEU BBB N 1
ATOM 758 C CA . LEU A 1 93 ? -51.508 -62.278 394.393 1.000 8.576 93 LEU BBB CA 1
ATOM 759 C C . LEU A 1 93 ? -50.922 -63.650 394.070 1.000 7.490 93 LEU BBB C 1
ATOM 760 O O . LEU A 1 93 ? -51.557 -64.398 393.293 1.000 6.396 93 LEU BBB O 1
ATOM 765 N N . ASP A 1 94 ? -49.824 -63.963 394.722 1.000 7.259 94 ASP BBB N 1
ATOM 766 C CA . ASP A 1 94 ? -49.340 -65.354 394.830 1.000 7.909 94 ASP BBB CA 1
ATOM 767 C C . ASP A 1 94 ? -50.549 -66.186 395.253 1.000 7.117 94 ASP BBB C 1
ATOM 768 O O . ASP A 1 94 ? -51.166 -65.837 396.276 1.000 7.034 94 ASP BBB O 1
ATOM 773 N N . ALA A 1 95 ? -50.894 -67.212 394.497 1.000 6.685 95 ALA BBB N 1
ATOM 774 C CA . ALA A 1 95 ? -52.022 -68.132 394.780 1.000 6.908 95 ALA BBB CA 1
ATOM 775 C C . ALA A 1 95 ? -51.456 -69.559 394.860 1.000 7.066 95 ALA BBB C 1
ATOM 776 O O . ALA A 1 95 ? -52.118 -70.525 394.460 1.000 7.590 95 ALA BBB O 1
ATOM 778 N N . THR A 1 96 ? -50.240 -69.645 395.367 1.000 8.705 96 THR BBB N 1
ATOM 779 C CA . THR A 1 96 ? -49.573 -70.952 395.636 1.000 8.548 96 THR BBB CA 1
ATOM 780 C C . THR A 1 96 ? -50.194 -71.553 396.901 1.000 9.224 96 THR BBB C 1
ATOM 781 O O . THR A 1 96 ? -50.944 -70.835 397.646 1.000 8.882 96 THR BBB O 1
ATOM 785 N N . LEU A 1 97 ? -49.867 -72.809 397.163 1.000 9.323 97 LEU BBB N 1
ATOM 786 C CA . LEU A 1 97 ? -50.267 -73.487 398.421 1.000 10.292 97 LEU BBB CA 1
ATOM 787 C C . LEU A 1 97 ? -49.313 -73.159 399.558 1.000 10.148 97 LEU BBB C 1
ATOM 788 O O . LEU A 1 97 ? -49.502 -73.659 400.687 1.000 10.045 97 LEU BBB O 1
ATOM 793 N N . GLN A 1 98 ? -48.364 -72.274 399.363 1.000 9.848 98 GLN BBB N 1
ATOM 794 C CA . GLN A 1 98 ? -47.334 -71.960 400.366 1.000 10.614 98 GLN BBB CA 1
ATOM 795 C C . GLN A 1 98 ? -47.925 -71.185 401.532 1.000 9.377 98 GLN BBB C 1
ATOM 796 O O . GLN A 1 98 ? -48.811 -70.294 401.320 1.000 9.316 98 GLN BBB O 1
ATOM 802 N N . GLN A 1 99 ? -47.483 -71.506 402.734 1.000 10.158 99 GLN BBB N 1
ATOM 803 C CA . GLN A 1 99 ? -47.864 -70.783 403.948 1.000 10.550 99 GLN BBB CA 1
ATOM 804 C C . GLN A 1 99 ? -47.426 -69.303 403.799 1.000 9.801 99 GLN BBB C 1
ATOM 805 O O . GLN A 1 99 ? -46.281 -68.998 403.416 1.000 11.700 99 GLN BBB O 1
ATOM 811 N N . ARG A 1 100 ? -48.392 -68.432 404.045 1.000 10.069 100 ARG BBB N 1
ATOM 812 C CA . ARG A 1 100 ? -48.246 -66.961 403.964 1.000 9.486 100 ARG BBB CA 1
ATOM 813 C C . ARG A 1 100 ? -47.872 -66.412 405.333 1.000 10.591 100 ARG BBB C 1
ATOM 814 O O . ARG A 1 100 ? -47.972 -67.088 406.349 1.000 11.606 100 ARG BBB O 1
ATOM 822 N N . PRO A 1 101 ? -47.460 -65.139 405.419 1.000 11.276 101 PRO BBB N 1
ATOM 823 C CA . PRO A 1 101 ? -47.059 -64.584 406.709 1.000 12.470 101 PRO BBB CA 1
ATOM 824 C C . PRO A 1 101 ? -48.209 -64.394 407.700 1.000 13.528 101 PRO BBB C 1
ATOM 825 O O . PRO A 1 101 ? -47.942 -64.391 408.896 1.000 16.343 101 PRO BBB O 1
ATOM 829 N N . LYS A 1 102 ? -49.427 -64.134 407.234 1.000 12.941 102 LYS BBB N 1
ATOM 830 C CA . LYS A 1 102 ? -50.520 -63.663 408.097 1.000 15.031 102 LYS BBB CA 1
ATOM 831 C C . LYS A 1 102 ? -51.769 -64.423 407.661 1.000 13.436 102 LYS BBB C 1
ATOM 832 O O . LYS A 1 102 ? -51.881 -65.594 408.067 1.000 15.476 102 LYS BBB O 1
ATOM 838 N N . GLU A 1 103 ? -52.652 -63.799 406.900 1.000 13.007 103 GLU BBB N 1
ATOM 839 C CA . GLU A 1 103 ? -53.911 -64.411 406.447 1.000 12.529 103 GLU BBB CA 1
ATOM 840 C C . GLU A 1 103 ? -53.575 -65.522 405.459 1.000 10.941 103 GLU BBB C 1
ATOM 841 O O . GLU A 1 103 ? -52.639 -65.354 404.687 1.000 11.682 103 GLU BBB O 1
ATOM 847 N N . THR A 1 104 ? -54.386 -66.569 405.402 1.000 9.453 104 THR BBB N 1
ATOM 848 C CA . THR A 1 104 ? -54.202 -67.573 404.340 1.000 9.473 104 THR BBB CA 1
ATOM 849 C C . THR A 1 104 ? -54.699 -67.029 403.002 1.000 8.628 104 THR BBB C 1
ATOM 850 O O . THR A 1 104 ? -55.482 -66.055 402.954 1.000 8.942 104 THR BBB O 1
ATOM 854 N N . LEU A 1 105 ? -54.414 -67.742 401.922 1.000 9.269 105 LEU BBB N 1
ATOM 855 C CA . LEU A 1 105 ? -54.895 -67.310 400.595 1.000 10.309 105 LEU BBB CA 1
ATOM 856 C C . LEU A 1 105 ? -56.422 -67.217 400.596 1.000 9.629 105 LEU BBB C 1
ATOM 857 O O . LEU A 1 105 ? -57.019 -66.234 400.099 1.000 8.811 105 LEU BBB O 1
ATOM 862 N N . ASP A 1 106 ? -57.075 -68.215 401.180 1.000 9.749 106 ASP BBB N 1
ATOM 863 C CA . ASP A 1 106 ? -58.563 -68.281 401.203 1.000 10.376 106 ASP BBB CA 1
ATOM 864 C C . ASP A 1 106 ? -59.113 -67.057 401.968 1.000 9.966 106 ASP BBB C 1
ATOM 865 O O . ASP A 1 106 ? -60.068 -66.425 401.477 1.000 9.901 106 ASP BBB O 1
ATOM 870 N N . GLU A 1 107 ? -58.498 -66.692 403.090 1.000 10.584 107 GLU BBB N 1
ATOM 871 C CA . GLU A 1 107 ? -58.926 -65.516 403.887 1.000 13.350 107 GLU BBB CA 1
ATOM 872 C C . GLU A 1 107 ? -58.702 -64.233 403.078 1.000 13.050 107 GLU BBB C 1
ATOM 873 O O . GLU A 1 107 ? -59.595 -63.328 403.119 1.000 12.577 107 GLU BBB O 1
ATOM 879 N N . LEU A 1 108 ? -57.574 -64.121 402.352 1.000 12.376 108 LEU BBB N 1
ATOM 880 C CA . LEU A 1 108 ? -57.280 -62.870 401.597 1.000 13.956 108 LEU BBB CA 1
ATOM 881 C C . LEU A 1 108 ? -58.295 -62.723 400.467 1.000 11.414 108 LEU BBB C 1
ATOM 882 O O . LEU A 1 108 ? -58.641 -61.593 400.116 1.000 11.969 108 LEU BBB O 1
ATOM 887 N N . VAL A 1 109 ? -58.672 -63.818 399.802 1.000 10.540 109 VAL BBB N 1
ATOM 888 C CA . VAL A 1 109 ? -59.685 -63.737 398.724 1.000 10.821 109 VAL BBB CA 1
ATOM 889 C C . VAL A 1 109 ? -60.996 -63.187 399.298 1.000 11.849 109 VAL BBB C 1
ATOM 890 O O . VAL A 1 109 ? -61.538 -62.300 398.725 1.000 11.030 109 VAL BBB O 1
ATOM 894 N N A SER A 1 110 ? -61.449 -63.739 400.426 0.340 11.992 110 SER BBB N 1
ATOM 895 N N B SER A 1 110 ? -61.464 -63.755 400.415 0.330 11.777 110 SER BBB N 1
ATOM 896 N N C SER A 1 110 ? -61.489 -63.716 400.421 0.330 12.296 110 SER BBB N 1
ATOM 897 C CA A SER A 1 110 ? -62.688 -63.304 401.119 0.340 12.478 110 SER BBB CA 1
ATOM 898 C CA B SER A 1 110 ? -62.684 -63.292 401.125 0.330 12.112 110 SER BBB CA 1
ATOM 899 C CA C SER A 1 110 ? -62.762 -63.227 401.016 0.330 12.892 110 SER BBB CA 1
ATOM 900 C C A SER A 1 110 ? -62.569 -61.820 401.495 0.340 12.273 110 SER BBB C 1
ATOM 901 C C B SER A 1 110 ? -62.550 -61.797 401.431 0.330 12.047 110 SER BBB C 1
ATOM 902 C C C SER A 1 110 ? -62.584 -61.777 401.494 0.330 12.559 110 SER BBB C 1
ATOM 903 O O A SER A 1 110 ? -63.553 -61.095 401.302 0.340 13.075 110 SER BBB O 1
ATOM 904 O O B SER A 1 110 ? -63.504 -61.053 401.133 0.330 12.762 110 SER BBB O 1
ATOM 905 O O C SER A 1 110 ? -63.552 -61.022 401.393 0.330 13.483 110 SER BBB O 1
ATOM 912 N N . TYR A 1 111 ? -61.388 -61.405 401.962 1.000 12.361 111 TYR BBB N 1
ATOM 913 C CA . TYR A 1 111 ? -61.029 -60.015 402.359 1.000 12.289 111 TYR BBB CA 1
ATOM 914 C C . TYR A 1 111 ? -61.224 -59.090 401.150 1.000 12.497 111 TYR BBB C 1
ATOM 915 O O . TYR A 1 111 ? -61.942 -58.065 401.227 1.000 13.016 111 TYR BBB O 1
ATOM 924 N N . ILE A 1 112 ? -60.664 -59.448 399.998 1.000 11.128 112 ILE BBB N 1
ATOM 925 C CA . ILE A 1 112 ? -60.779 -58.598 398.790 1.000 11.525 112 ILE BBB CA 1
ATOM 926 C C . ILE A 1 112 ? -62.254 -58.510 398.379 1.000 11.834 112 ILE BBB C 1
ATOM 927 O O . ILE A 1 112 ? -62.741 -57.410 397.999 1.000 13.994 112 ILE BBB O 1
ATOM 932 N N . ARG A 1 113 ? -62.964 -59.629 398.358 1.000 11.697 113 ARG BBB N 1
ATOM 933 C CA . ARG A 1 113 ? -64.367 -59.660 397.869 1.000 13.010 113 ARG BBB CA 1
ATOM 934 C C . ARG A 1 113 ? -65.244 -58.769 398.768 1.000 13.985 113 ARG BBB C 1
ATOM 935 O O . ARG A 1 113 ? -66.193 -58.179 398.265 1.000 16.851 113 ARG BBB O 1
ATOM 943 N N . THR A 1 114 ? -64.946 -58.732 400.053 1.000 14.702 114 THR BBB N 1
ATOM 944 C CA . THR A 1 114 ? -65.687 -57.935 401.065 1.000 17.171 114 THR BBB CA 1
ATOM 945 C C . THR A 1 114 ? -65.351 -56.460 400.887 1.000 18.023 114 THR BBB C 1
ATOM 946 O O . THR A 1 114 ? -66.282 -55.671 400.754 1.000 21.815 114 THR BBB O 1
ATOM 950 N N . HIS A 1 115 ? -64.062 -56.115 400.928 1.000 16.633 115 HIS BBB N 1
ATOM 951 C CA . HIS A 1 115 ? -63.611 -54.706 401.045 1.000 17.188 115 HIS BBB CA 1
ATOM 952 C C . HIS A 1 115 ? -63.399 -54.060 399.676 1.000 18.169 115 HIS BBB C 1
ATOM 953 O O . HIS A 1 115 ? -63.318 -52.817 399.645 1.000 20.255 115 HIS BBB O 1
ATOM 960 N N . ALA A 1 116 ? -63.287 -54.825 398.585 1.000 16.165 116 ALA BBB N 1
ATOM 961 C CA . ALA A 1 116 ? -63.166 -54.254 397.229 1.000 16.165 116 ALA BBB CA 1
ATOM 962 C C . ALA A 1 116 ? -64.056 -55.033 396.265 1.000 15.396 116 ALA BBB C 1
ATOM 963 O O . ALA A 1 116 ? -63.631 -55.658 395.309 1.000 13.927 116 ALA BBB O 1
ATOM 965 N N . PRO A 1 117 ? -65.398 -54.955 396.377 1.000 15.229 117 PRO BBB N 1
ATOM 966 C CA . PRO A 1 117 ? -66.230 -55.848 395.583 1.000 16.635 117 PRO BBB CA 1
ATOM 967 C C . PRO A 1 117 ? -66.244 -55.512 394.082 1.000 17.084 117 PRO BBB C 1
ATOM 968 O O . PRO A 1 117 ? -66.688 -56.353 393.299 1.000 20.862 117 PRO BBB O 1
ATOM 972 N N . ASN A 1 118 ? -65.779 -54.314 393.690 1.000 17.381 118 ASN BBB N 1
ATOM 973 C CA . ASN A 1 118 ? -65.731 -53.920 392.255 1.000 19.495 118 ASN BBB CA 1
ATOM 974 C C . ASN A 1 118 ? -64.386 -54.276 391.600 1.000 15.552 118 ASN BBB C 1
ATOM 975 O O . ASN A 1 118 ? -64.275 -54.052 390.388 1.000 19.476 118 ASN BBB O 1
ATOM 980 N N . VAL A 1 119 ? -63.443 -54.871 392.321 1.000 13.345 119 VAL BBB N 1
ATOM 981 C CA A VAL A 1 119 ? -62.091 -55.231 391.782 0.500 13.967 119 VAL BBB CA 1
ATOM 982 C CA B VAL A 1 119 ? -62.123 -55.222 391.713 0.500 13.564 119 VAL BBB CA 1
ATOM 983 C C . VAL A 1 119 ? -62.125 -56.702 391.357 1.000 13.279 119 VAL BBB C 1
ATOM 984 O O . VAL A 1 119 ? -62.729 -57.511 392.086 1.000 13.873 119 VAL BBB O 1
ATOM 991 N N . GLU A 1 120 ? -61.493 -57.028 390.253 1.000 10.695 120 GLU BBB N 1
ATOM 992 C CA . GLU A 1 120 ? -61.252 -58.439 389.907 1.000 9.904 120 GLU BBB CA 1
ATOM 993 C C . GLU A 1 120 ? -59.938 -58.898 390.552 1.000 7.922 120 GLU BBB C 1
ATOM 994 O O . GLU A 1 120 ? -59.052 -58.072 390.906 1.000 8.354 120 GLU BBB O 1
ATOM 1000 N N . ILE A 1 121 ? -59.789 -60.202 390.680 1.000 7.995 121 ILE BBB N 1
ATOM 1001 C CA . ILE A 1 121 ? -58.588 -60.808 391.275 1.000 7.648 121 ILE BBB CA 1
ATOM 1002 C C . ILE A 1 121 ? -57.964 -61.809 390.301 1.000 6.950 121 ILE BBB C 1
ATOM 1003 O O . ILE A 1 121 ? -58.652 -62.561 389.546 1.000 6.724 121 ILE BBB O 1
ATOM 1008 N N . MET A 1 122 ? -56.649 -61.786 390.330 1.000 6.825 122 MET BBB N 1
ATOM 1009 C CA . MET A 1 122 ? -55.745 -62.654 389.516 1.000 7.049 122 MET BBB CA 1
ATOM 1010 C C . MET A 1 122 ? -54.852 -63.528 390.405 1.000 6.639 122 MET BBB C 1
ATOM 1011 O O . MET A 1 122 ? -54.282 -63.030 391.359 1.000 6.733 122 MET BBB O 1
ATOM 1016 N N . ALA A 1 123 ? -54.815 -64.832 390.118 1.000 7.087 123 ALA BBB N 1
ATOM 1017 C CA . ALA A 1 123 ? -54.063 -65.860 390.870 1.000 6.852 123 ALA BBB CA 1
ATOM 1018 C C . ALA A 1 123 ? -52.739 -66.080 390.145 1.000 6.176 123 ALA BBB C 1
ATOM 1019 O O . ALA A 1 123 ? -52.812 -66.511 388.983 1.000 7.296 123 ALA BBB O 1
ATOM 1021 N N . ASP A 1 124 ? -51.588 -65.705 390.740 1.000 6.619 124 ASP BBB N 1
ATOM 1022 C CA . ASP A 1 124 ? -50.259 -66.109 390.257 1.000 6.619 124 ASP BBB CA 1
ATOM 1023 C C . ASP A 1 124 ? -49.950 -67.528 390.738 1.000 6.057 124 ASP BBB C 1
ATOM 1024 O O . ASP A 1 124 ? -49.676 -67.683 391.926 1.000 5.697 124 ASP BBB O 1
ATOM 1029 N N . ILE A 1 125 ? -50.024 -68.484 389.822 1.000 6.078 125 ILE BBB N 1
ATOM 1030 C CA . ILE A 1 125 ? -49.805 -69.902 390.222 1.000 6.855 125 ILE BBB CA 1
ATOM 1031 C C . ILE A 1 125 ? -48.546 -70.504 389.616 1.000 7.581 125 ILE BBB C 1
ATOM 1032 O O . ILE A 1 125 ? -47.887 -69.920 388.692 1.000 7.989 125 ILE BBB O 1
ATOM 1037 N N . ALA A 1 126 ? -48.178 -71.672 390.139 1.000 7.586 126 ALA BBB N 1
ATOM 1038 C CA . ALA A 1 126 ? -46.943 -72.378 389.691 1.000 7.231 126 ALA BBB CA 1
ATOM 1039 C C . ALA A 1 126 ? -47.269 -73.757 389.100 1.000 7.703 126 ALA BBB C 1
ATOM 1040 O O . ALA A 1 126 ? -46.414 -74.289 388.371 1.000 8.133 126 ALA BBB O 1
ATOM 1042 N N . THR A 1 127 ? -48.448 -74.321 389.411 1.000 7.468 127 THR BBB N 1
ATOM 1043 C CA . THR A 1 127 ? -48.806 -75.725 389.100 1.000 7.972 127 THR BBB CA 1
ATOM 1044 C C . THR A 1 127 ? -50.256 -75.841 388.698 1.000 7.952 127 THR BBB C 1
ATOM 1045 O O . THR A 1 127 ? -51.049 -74.926 388.995 1.000 7.614 127 THR BBB O 1
ATOM 1049 N N . VAL A 1 128 ? -50.606 -76.947 388.055 1.000 8.528 128 VAL BBB N 1
ATOM 1050 C CA . VAL A 1 128 ? -51.995 -77.215 387.618 1.000 9.090 128 VAL BBB CA 1
ATOM 1051 C C . VAL A 1 128 ? -52.891 -77.323 388.859 1.000 8.865 128 VAL BBB C 1
ATOM 1052 O O . VAL A 1 128 ? -53.977 -76.741 388.834 1.000 8.924 128 VAL BBB O 1
ATOM 1056 N N A GLU A 1 129 ? -52.378 -77.962 389.911 0.500 8.977 129 GLU BBB N 1
ATOM 1057 N N B GLU A 1 129 ? -52.449 -77.914 389.958 0.500 9.556 129 GLU BBB N 1
ATOM 1058 C CA A GLU A 1 129 ? -53.055 -78.097 391.227 0.500 9.004 129 GLU BBB CA 1
ATOM 1059 C CA B GLU A 1 129 ? -53.350 -78.034 391.137 0.500 9.992 129 GLU BBB CA 1
ATOM 1060 C C A GLU A 1 129 ? -53.518 -76.703 391.681 0.500 8.242 129 GLU BBB C 1
ATOM 1061 C C B GLU A 1 129 ? -53.556 -76.657 391.788 0.500 8.774 129 GLU BBB C 1
ATOM 1062 O O A GLU A 1 129 ? -54.701 -76.514 391.928 0.500 7.936 129 GLU BBB O 1
ATOM 1063 O O B GLU A 1 129 ? -54.592 -76.430 392.389 0.500 8.464 129 GLU BBB O 1
ATOM 1074 N N . GLU A 1 130 ? -52.604 -75.738 391.694 1.000 8.483 130 GLU BBB N 1
ATOM 1075 C CA . GLU A 1 130 ? -52.826 -74.368 392.192 1.000 7.457 130 GLU BBB CA 1
ATOM 1076 C C . GLU A 1 130 ? -53.805 -73.659 391.265 1.000 6.992 130 GLU BBB C 1
ATOM 1077 O O . GLU A 1 130 ? -54.768 -72.902 391.733 1.000 6.106 130 GLU BBB O 1
ATOM 1083 N N . ALA A 1 131 ? -53.713 -73.893 389.960 1.000 7.144 131 ALA BBB N 1
ATOM 1084 C CA . ALA A 1 131 ? -54.745 -73.336 389.050 1.000 6.813 131 ALA BBB CA 1
ATOM 1085 C C . ALA A 1 131 ? -56.160 -73.846 389.399 1.000 7.316 131 ALA BBB C 1
ATOM 1086 O O . ALA A 1 131 ? -57.125 -73.092 389.436 1.000 7.088 131 ALA BBB O 1
ATOM 1088 N N . LYS A 1 132 ? -56.295 -75.118 389.724 1.000 8.630 132 LYS BBB N 1
ATOM 1089 C CA . LYS A 1 132 ? -57.617 -75.695 390.069 1.000 9.015 132 LYS BBB CA 1
ATOM 1090 C C . LYS A 1 132 ? -58.097 -75.119 391.400 1.000 8.098 132 LYS BBB C 1
ATOM 1091 O O . LYS A 1 132 ? -59.298 -74.779 391.510 1.000 9.398 132 LYS BBB O 1
ATOM 1097 N N . ASN A 1 133 ? -57.198 -74.892 392.335 1.000 8.628 133 ASN BBB N 1
ATOM 1098 C CA . ASN A 1 133 ? -57.533 -74.313 393.658 1.000 8.521 133 ASN BBB CA 1
ATOM 1099 C C . ASN A 1 133 ? -57.996 -72.873 393.414 1.000 8.227 133 ASN BBB C 1
ATOM 1100 O O . ASN A 1 133 ? -58.965 -72.380 394.060 1.000 9.020 133 ASN BBB O 1
ATOM 1105 N N . ALA A 1 134 ? -57.345 -72.157 392.497 1.000 8.085 134 ALA BBB N 1
ATOM 1106 C CA . ALA A 1 134 ? -57.736 -70.749 392.221 1.000 7.591 134 ALA BBB CA 1
ATOM 1107 C C . ALA A 1 134 ? -59.114 -70.707 391.607 1.000 8.312 134 ALA BBB C 1
ATOM 1108 O O . ALA A 1 134 ? -59.843 -69.791 391.912 1.000 7.006 134 ALA BBB O 1
ATOM 1110 N N . ALA A 1 135 ? -59.434 -71.640 390.719 1.000 9.334 135 ALA BBB N 1
ATOM 1111 C CA . ALA A 1 135 ? -60.785 -71.748 390.160 1.000 10.061 135 ALA BBB CA 1
ATOM 1112 C C . ALA A 1 135 ? -61.798 -72.064 391.285 1.000 10.678 135 ALA BBB C 1
ATOM 1113 O O . ALA A 1 135 ? -62.856 -71.405 391.315 1.000 12.594 135 ALA BBB O 1
ATOM 1115 N N . ARG A 1 136 ? -61.467 -72.933 392.249 1.000 10.518 136 ARG BBB N 1
ATOM 1116 C CA . ARG A 1 136 ? -62.321 -73.230 393.421 1.000 10.584 136 ARG BBB CA 1
ATOM 1117 C C . ARG A 1 136 ? -62.626 -71.926 394.172 1.000 10.257 136 ARG BBB C 1
ATOM 1118 O O . ARG A 1 136 ? -63.791 -71.726 394.643 1.000 10.953 136 ARG BBB O 1
ATOM 1126 N N . LEU A 1 137 ? -61.622 -71.078 394.339 1.000 9.541 137 LEU BBB N 1
ATOM 1127 C CA . LEU A 1 137 ? -61.748 -69.851 395.165 1.000 9.316 137 LEU BBB CA 1
ATOM 1128 C C . LEU A 1 137 ? -62.393 -68.711 394.365 1.000 9.021 137 LEU BBB C 1
ATOM 1129 O O . LEU A 1 137 ? -62.622 -67.637 394.965 1.000 10.739 137 LEU BBB O 1
ATOM 1134 N N . GLY A 1 138 ? -62.698 -68.933 393.093 1.000 8.773 138 GLY BBB N 1
ATOM 1135 C CA . GLY A 1 138 ? -63.442 -67.936 392.288 1.000 8.899 138 GLY BBB CA 1
ATOM 1136 C C . GLY A 1 138 ? -62.571 -66.828 391.723 1.000 8.928 138 GLY BBB C 1
ATOM 1137 O O . GLY A 1 138 ? -63.119 -65.751 391.412 1.000 9.864 138 GLY BBB O 1
ATOM 1138 N N . PHE A 1 139 ? -61.301 -67.064 391.426 1.000 7.997 139 PHE BBB N 1
ATOM 1139 C CA . PHE A 1 139 ? -60.431 -66.033 390.816 1.000 7.427 139 PHE BBB CA 1
ATOM 1140 C C . PHE A 1 139 ? -60.963 -65.713 389.433 1.000 7.687 139 PHE BBB C 1
ATOM 1141 O O . PHE A 1 139 ? -61.433 -66.584 388.706 1.000 8.116 139 PHE BBB O 1
ATOM 1149 N N . ASP A 1 140 ? -60.896 -64.429 389.080 1.000 8.296 140 ASP BBB N 1
ATOM 1150 C CA . ASP A 1 140 ? -61.313 -63.961 387.750 1.000 8.144 140 ASP BBB CA 1
ATOM 1151 C C . ASP A 1 140 ? -60.299 -64.339 386.687 1.000 7.433 140 ASP BBB C 1
ATOM 1152 O O . ASP A 1 140 ? -60.721 -64.557 385.539 1.000 9.206 140 ASP BBB O 1
ATOM 1157 N N . TYR A 1 141 ? -58.998 -64.295 387.004 1.000 6.806 141 TYR BBB N 1
ATOM 1158 C CA . TYR A 1 141 ? -57.890 -64.641 386.085 1.000 6.424 141 TYR BBB CA 1
ATOM 1159 C C . TYR A 1 141 ? -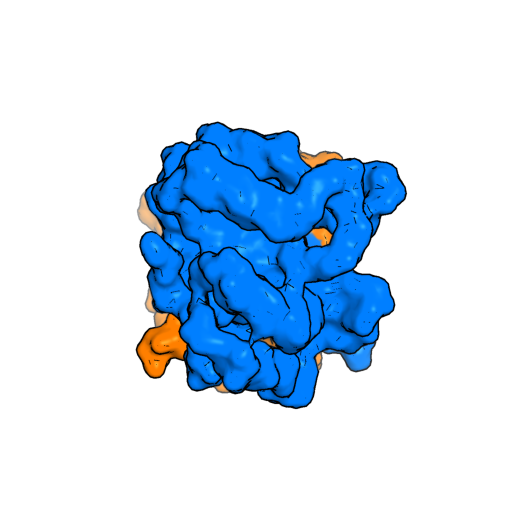56.977 -65.599 386.803 1.000 6.283 141 TYR BBB C 1
ATOM 1160 O O . TYR A 1 141 ? -56.799 -65.461 388.001 1.000 6.550 141 TYR BBB O 1
ATOM 1169 N N . ILE A 1 142 ? -56.363 -66.469 386.034 1.000 5.853 142 ILE BBB N 1
ATOM 1170 C CA . ILE A 1 142 ? -55.343 -67.407 386.551 1.000 6.855 142 ILE BBB CA 1
ATOM 1171 C C . ILE A 1 142 ? -54.078 -67.319 385.683 1.000 6.570 142 ILE BBB C 1
ATOM 1172 O O . ILE A 1 142 ? -54.131 -67.635 384.496 1.000 6.495 142 ILE BBB O 1
ATOM 1177 N N . GLY A 1 143 ? -53.018 -66.773 386.269 1.000 6.339 143 GLY BBB N 1
ATOM 1178 C CA . GLY A 1 143 ? -51.770 -66.601 385.527 1.000 6.200 143 GLY BBB CA 1
ATOM 1179 C C . GLY A 1 143 ? -50.723 -67.638 385.879 1.000 5.972 143 GLY BBB C 1
ATOM 1180 O O . GLY A 1 143 ? -50.580 -68.056 387.034 1.000 6.059 143 GLY BBB O 1
ATOM 1181 N N . THR A 1 144 ? -49.845 -67.854 384.919 1.000 6.499 144 THR BBB N 1
ATOM 1182 C CA . THR A 1 144 ? -48.735 -68.829 385.050 1.000 6.391 144 THR BBB CA 1
ATOM 1183 C C . THR A 1 144 ? -47.476 -68.166 385.653 1.000 6.528 144 THR BBB C 1
ATOM 1184 O O . THR A 1 144 ? -46.387 -68.776 385.613 1.000 7.640 144 THR BBB O 1
ATOM 1188 N N . THR A 1 145 ? -47.615 -67.033 386.355 1.000 7.123 145 THR BBB N 1
ATOM 1189 C CA . THR A 1 145 ? -46.520 -66.151 386.788 1.000 7.451 145 THR BBB CA 1
ATOM 1190 C C . THR A 1 145 ? -45.407 -66.902 387.527 1.000 7.336 145 THR BBB C 1
ATOM 1191 O O . THR A 1 145 ? -44.235 -66.485 387.447 1.000 8.031 145 THR BBB O 1
ATOM 1195 N N . LEU A 1 146 ? -45.747 -67.822 388.433 1.000 7.357 146 LEU BBB N 1
ATOM 1196 C CA . LEU A 1 146 ? -44.752 -68.430 389.348 1.000 7.549 146 LEU BBB CA 1
ATOM 1197 C C . LEU A 1 146 ? -44.285 -69.797 388.862 1.000 6.761 146 LEU BBB C 1
ATOM 1198 O O . LEU A 1 146 ? -43.578 -70.429 389.612 1.000 5.824 146 LEU BBB O 1
ATOM 1203 N N . HIS A 1 147 ? -44.655 -70.209 387.651 1.000 6.953 147 HIS BBB N 1
ATOM 1204 C CA . HIS A 1 147 ? -44.277 -71.540 387.138 1.000 7.074 147 HIS BBB CA 1
ATOM 1205 C C . HIS A 1 147 ? -42.745 -71.569 386.944 1.000 7.309 147 HIS BBB C 1
ATOM 1206 O O . HIS A 1 147 ? -42.236 -70.764 386.120 1.000 9.005 147 HIS BBB O 1
ATOM 1213 N N . GLY A 1 148 ? -42.038 -72.406 387.687 1.000 7.545 148 GLY BBB N 1
ATOM 1214 C CA . GLY A 1 148 ? -40.563 -72.459 387.661 1.000 8.769 148 GLY BBB CA 1
ATOM 1215 C C . GLY A 1 148 ? -39.908 -71.610 388.712 1.000 9.220 148 GLY BBB C 1
ATOM 1216 O O . GLY A 1 148 ? -38.630 -71.635 388.763 1.000 10.782 148 GLY BBB O 1
ATOM 1217 N N . TYR A 1 149 ? -40.691 -70.873 389.509 1.000 9.728 149 TYR BBB N 1
ATOM 1218 C CA . TYR A 1 149 ? -40.138 -69.908 390.487 1.000 10.518 149 TYR BBB CA 1
ATOM 1219 C C . TYR A 1 149 ? -40.570 -70.270 391.900 1.000 10.008 149 TYR BBB C 1
ATOM 1220 O O . TYR A 1 149 ? -40.564 -69.420 392.741 1.000 11.116 149 TYR BBB O 1
ATOM 1229 N N . THR A 1 150 ? -40.783 -71.553 392.128 1.000 9.461 150 THR BBB N 1
ATOM 1230 C CA . THR A 1 150 ? -41.062 -72.120 393.470 1.000 9.056 150 THR BBB CA 1
ATOM 1231 C C . THR A 1 150 ? -40.117 -73.294 393.691 1.000 9.416 150 THR BBB C 1
ATOM 1232 O O . THR A 1 150 ? -39.626 -73.867 392.694 1.000 9.773 150 THR BBB O 1
ATOM 1236 N N . SER A 1 151 ? -39.916 -73.675 394.947 1.000 9.396 151 SER BBB N 1
ATOM 1237 C CA . SER A 1 151 ? -38.977 -74.784 395.274 1.000 10.347 151 SER BBB CA 1
ATOM 1238 C C . SER A 1 151 ? -39.483 -76.112 394.692 1.000 10.917 151 SER BBB C 1
ATOM 1239 O O . SER A 1 151 ? -38.705 -77.080 394.586 1.000 12.577 151 SER BBB O 1
ATOM 1242 N N . TYR A 1 152 ? -40.729 -76.199 394.294 1.000 8.931 152 TYR BBB N 1
ATOM 1243 C CA . TYR A 1 152 ? -41.378 -77.430 393.802 1.000 8.142 152 TYR BBB CA 1
ATOM 1244 C C . TYR A 1 152 ? -41.591 -77.388 392.289 1.000 7.954 152 TYR BBB C 1
ATOM 1245 O O . TYR A 1 152 ? -42.192 -78.352 391.794 1.000 8.359 152 TYR BBB O 1
ATOM 1254 N N . THR A 1 153 ? -41.116 -76.355 391.564 1.000 7.752 153 THR BBB N 1
ATOM 1255 C CA . THR A 1 153 ? -41.166 -76.294 390.076 1.000 8.305 153 THR BBB CA 1
ATOM 1256 C C . THR A 1 153 ? -39.774 -75.978 389.491 1.000 9.606 153 THR BBB C 1
ATOM 1257 O O . THR A 1 153 ? -39.692 -75.514 388.341 1.000 9.127 153 THR BBB O 1
ATOM 1261 N N . GLN A 1 154 ? -38.716 -76.343 390.195 1.000 10.228 154 GLN BBB N 1
ATOM 1262 C CA . GLN A 1 154 ? -37.346 -76.012 389.717 1.000 12.246 154 GLN BBB CA 1
ATOM 1263 C C . GLN A 1 154 ? -37.069 -76.671 388.364 1.000 12.900 154 GLN BBB C 1
ATOM 1264 O O . GLN A 1 154 ? -37.404 -77.849 388.152 1.000 12.742 154 GLN BBB O 1
ATOM 1270 N N . GLY A 1 155 ? -36.476 -75.885 387.462 1.000 14.144 155 GLY BBB N 1
ATOM 1271 C CA . GLY A 1 155 ? -36.154 -76.317 386.093 1.000 14.072 155 GLY BBB CA 1
ATOM 1272 C C . GLY A 1 155 ? -37.331 -76.253 385.129 1.000 13.782 155 GLY BBB C 1
ATOM 1273 O O . GLY A 1 155 ? -37.175 -76.534 383.903 1.000 16.516 155 GLY BBB O 1
ATOM 1274 N N . GLN A 1 156 ? -38.520 -75.887 385.589 1.000 13.110 156 GLN BBB N 1
ATOM 1275 C CA . GLN A 1 156 ? -39.659 -75.794 384.678 1.000 12.096 156 GLN BBB CA 1
ATOM 1276 C C . GLN A 1 156 ? -39.751 -74.359 384.136 1.000 11.466 156 GLN BBB C 1
ATOM 1277 O O . GLN A 1 156 ? -39.367 -73.394 384.828 1.000 12.466 156 GLN BBB O 1
ATOM 1283 N N . LEU A 1 157 ? -40.083 -74.256 382.851 1.000 10.486 157 LEU BBB N 1
ATOM 1284 C CA . LEU A 1 157 ? -40.195 -72.957 382.132 1.000 11.501 157 LEU BBB CA 1
ATOM 1285 C C . LEU A 1 157 ? -41.415 -73.041 381.227 1.000 11.046 157 LEU BBB C 1
ATOM 1286 O O . LEU A 1 157 ? -41.743 -74.123 380.619 1.000 10.725 157 LEU BBB O 1
ATOM 1291 N N . LEU A 1 158 ? -42.179 -71.957 381.136 1.000 10.175 158 LEU BBB N 1
ATOM 1292 C CA . LEU A 1 158 ? -43.508 -72.041 380.487 1.000 9.564 158 LEU BBB CA 1
ATOM 1293 C C . LEU A 1 158 ? -43.430 -72.635 379.081 1.000 10.367 158 LEU BBB C 1
ATOM 1294 O O . LEU A 1 158 ? -44.370 -73.325 378.666 1.000 11.320 158 LEU BBB O 1
ATOM 1299 N N . TYR A 1 159 ? -42.400 -72.256 378.330 1.000 9.723 159 TYR BBB N 1
ATOM 1300 C CA . TYR A 1 159 ? -42.346 -72.575 376.889 1.000 10.772 159 TYR BBB CA 1
ATOM 1301 C C . TYR A 1 159 ? -41.946 -74.034 376.656 1.000 11.267 159 TYR BBB C 1
ATOM 1302 O O . TYR A 1 159 ? -42.063 -74.476 375.510 1.000 11.477 159 TYR BBB O 1
ATOM 1311 N N . GLN A 1 160 ? -41.546 -74.761 377.690 1.000 11.778 160 GLN BBB N 1
ATOM 1312 C CA . GLN A 1 160 ? -40.987 -76.134 377.505 1.000 12.875 160 GLN BBB CA 1
ATOM 1313 C C . GLN A 1 160 ? -41.995 -77.059 376.844 1.000 14.420 160 GLN BBB C 1
ATOM 1314 O O . GLN A 1 160 ? -43.188 -76.992 377.129 1.000 13.814 160 GLN BBB O 1
ATOM 1320 N N . ASN A 1 161 ? -41.500 -77.968 376.004 1.000 15.281 161 ASN BBB N 1
ATOM 1321 C CA . ASN A 1 161 ? -42.355 -78.960 375.314 1.000 17.651 161 ASN BBB CA 1
ATOM 1322 C C . ASN A 1 161 ? -43.540 -78.252 374.666 1.000 16.303 161 ASN BBB C 1
ATOM 1323 O O . ASN A 1 161 ? -44.687 -78.635 374.928 1.000 14.513 161 ASN BBB O 1
ATOM 1328 N N . ASP A 1 162 ? -43.279 -77.233 373.857 1.000 15.252 162 ASP BBB N 1
ATOM 1329 C CA . ASP A 1 162 ? -44.341 -76.468 373.149 1.000 14.002 162 ASP BBB CA 1
ATOM 1330 C C . ASP A 1 162 ? -45.470 -76.113 374.120 1.000 12.769 162 ASP BBB C 1
ATOM 1331 O O . ASP A 1 162 ? -46.648 -76.341 373.814 1.000 12.502 162 ASP BBB O 1
ATOM 1336 N N . PHE A 1 163 ? -45.107 -75.473 375.217 1.000 11.644 163 PHE BBB N 1
ATOM 1337 C CA . PHE A 1 163 ? -46.067 -74.876 376.173 1.000 10.939 163 PHE BBB CA 1
ATOM 1338 C C . PHE A 1 163 ? -46.981 -75.949 376.796 1.000 10.428 163 PHE BBB C 1
ATOM 1339 O O . PHE A 1 163 ? -48.172 -75.630 377.125 1.000 9.385 163 PHE BBB O 1
ATOM 1347 N N . GLN A 1 164 ? -46.449 -77.141 377.064 1.000 10.818 164 GLN BBB N 1
ATOM 1348 C CA . GLN A 1 164 ? -47.278 -78.240 377.617 1.000 10.909 164 GLN BBB CA 1
ATOM 1349 C C . GLN A 1 164 ? -47.884 -77.811 378.957 1.000 10.742 164 GLN BBB C 1
ATOM 1350 O O . GLN A 1 164 ? -49.118 -78.032 379.121 1.000 9.540 164 GLN BBB O 1
ATOM 1356 N N . PHE A 1 165 ? -47.158 -77.097 379.802 1.000 9.670 165 PHE BBB N 1
ATOM 1357 C CA . PHE A 1 165 ? -47.738 -76.627 381.092 1.000 9.485 165 PHE BBB CA 1
ATOM 1358 C C . PHE A 1 165 ? -48.961 -75.752 380.818 1.000 9.628 165 PHE BBB C 1
ATOM 1359 O O . PHE A 1 165 ? -49.953 -75.884 381.521 1.000 9.075 165 PHE BBB O 1
ATOM 1367 N N . LEU A 1 166 ? -48.862 -74.798 379.899 1.000 9.285 166 LEU BBB N 1
ATOM 1368 C CA . LEU A 1 166 ? -49.995 -73.895 379.622 1.000 9.618 166 LEU BBB CA 1
ATOM 1369 C C . LEU A 1 166 ? -5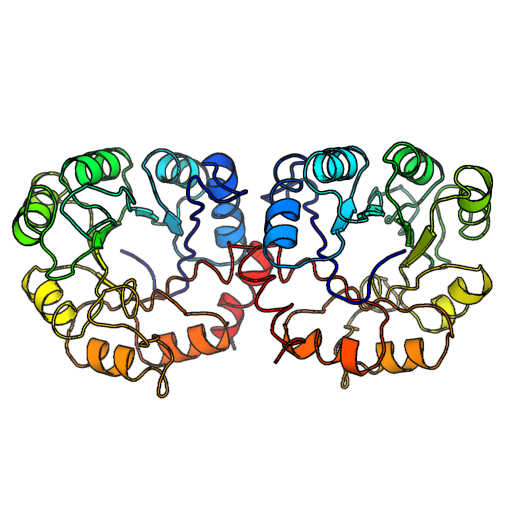1.179 -74.719 379.108 1.000 9.782 166 LEU BBB C 1
ATOM 1370 O O . LEU A 1 166 ? -52.313 -74.379 379.450 1.000 9.324 166 LEU BBB O 1
ATOM 1375 N N . LYS A 1 167 ? -50.925 -75.668 378.204 1.000 10.574 167 LYS BBB N 1
ATOM 1376 C CA . LYS A 1 167 ? -52.013 -76.526 377.663 1.000 11.306 167 LYS BBB CA 1
ATOM 1377 C C . LYS A 1 167 ? -52.769 -77.246 378.800 1.000 11.082 167 LYS BBB C 1
ATOM 1378 O O . LYS A 1 167 ? -54.009 -77.253 378.786 1.000 12.528 167 LYS BBB O 1
ATOM 1384 N N . ASP A 1 168 ? -52.038 -77.738 379.775 1.000 11.629 168 ASP BBB N 1
ATOM 1385 C CA . ASP A 1 168 ? -52.550 -78.480 380.957 1.000 12.121 168 ASP BBB CA 1
ATOM 1386 C C . ASP A 1 168 ? -53.361 -77.511 381.827 1.000 12.308 168 ASP BBB C 1
ATOM 1387 O O . ASP A 1 168 ? -54.473 -77.893 382.260 1.000 13.158 168 ASP BBB O 1
ATOM 1392 N N . VAL A 1 169 ? -52.875 -76.284 382.049 1.000 10.346 169 VAL BBB N 1
ATOM 1393 C CA . VAL A 1 169 ? -53.664 -75.302 382.833 1.000 10.102 169 VAL BBB CA 1
ATOM 1394 C C . VAL A 1 169 ? -54.939 -74.986 382.064 1.000 10.425 169 VAL BBB C 1
ATOM 1395 O O . VAL A 1 169 ? -56.020 -75.031 382.676 1.000 10.753 169 VAL BBB O 1
ATOM 1399 N N . LEU A 1 170 ? -54.863 -74.678 380.768 1.000 9.807 170 LEU BBB N 1
ATOM 1400 C CA . LEU A 1 170 ? -56.043 -74.357 379.953 1.000 10.842 170 LEU BBB CA 1
ATOM 1401 C C . LEU A 1 170 ? -57.057 -75.507 380.019 1.000 12.961 170 LEU BBB C 1
ATOM 1402 O O . LEU A 1 170 ? -58.201 -75.184 380.117 1.000 13.667 170 LEU BBB O 1
ATOM 1407 N N . GLN A 1 171 ? -56.625 -76.764 379.963 1.000 13.200 171 GLN BBB N 1
ATOM 1408 C CA . GLN A 1 171 ? -57.539 -77.938 379.985 1.000 17.145 171 GLN BBB CA 1
ATOM 1409 C C . GLN A 1 171 ? -58.220 -78.074 381.359 1.000 16.567 171 GLN BBB C 1
ATOM 1410 O O . GLN A 1 171 ? -59.323 -78.589 381.420 1.000 20.894 171 GLN BBB O 1
ATOM 1416 N N . SER A 1 172 ? -57.615 -77.586 382.420 1.000 14.351 172 SER BBB N 1
ATOM 1417 C CA A SER A 1 172 ? -58.030 -77.955 383.794 0.500 14.101 172 SER BBB CA 1
ATOM 1418 C CA B SER A 1 172 ? -57.966 -77.913 383.828 0.500 13.435 172 SER BBB CA 1
ATOM 1419 C C . SER A 1 172 ? -58.954 -76.911 384.430 1.000 14.013 172 SER BBB C 1
ATOM 1420 O O . SER A 1 172 ? -59.504 -77.232 385.507 1.000 14.306 172 SER BBB O 1
ATOM 1425 N N . VAL A 1 173 ? -59.095 -75.718 383.850 1.000 12.822 173 VAL BBB N 1
ATOM 1426 C CA . VAL A 1 173 ? -59.933 -74.627 384.432 1.000 13.663 173 VAL BBB CA 1
ATOM 1427 C C . VAL A 1 173 ? -60.765 -73.958 383.343 1.000 14.362 173 VAL BBB C 1
ATOM 1428 O O . VAL A 1 173 ? -60.338 -73.949 382.189 1.000 13.662 173 VAL BBB O 1
ATOM 1432 N N . ASP A 1 174 ? -61.943 -73.451 383.713 1.000 17.774 174 ASP BBB N 1
ATOM 1433 C CA . ASP A 1 174 ? -62.802 -72.685 382.780 1.000 20.021 174 ASP BBB CA 1
ATOM 1434 C C . ASP A 1 174 ? -62.459 -71.206 382.859 1.000 18.354 174 ASP BBB C 1
ATOM 1435 O O . ASP A 1 174 ? -62.835 -70.484 381.940 1.000 21.603 174 ASP BBB O 1
ATOM 1440 N N . ALA A 1 175 ? -61.825 -70.762 383.928 1.000 16.069 175 ALA BBB N 1
ATOM 1441 C CA . ALA A 1 175 ? -61.532 -69.330 384.114 1.000 14.140 175 ALA BBB CA 1
ATOM 1442 C C . ALA A 1 175 ? -60.594 -68.839 383.003 1.000 12.850 175 ALA BBB C 1
ATOM 1443 O O . ALA A 1 175 ? -59.917 -69.660 382.294 1.000 12.636 175 ALA BBB O 1
ATOM 1445 N N . LYS A 1 176 ? -60.517 -67.515 382.921 1.000 10.485 176 LYS BBB N 1
ATOM 1446 C CA . LYS A 1 176 ? -59.645 -66.790 381.989 1.000 10.574 176 LYS BBB CA 1
ATOM 1447 C C . LYS A 1 176 ? -58.207 -67.052 382.418 1.000 9.806 176 LYS BBB C 1
ATOM 1448 O O . LYS A 1 176 ? -57.867 -66.777 383.582 1.000 10.973 176 LYS BBB O 1
ATOM 1454 N N . VAL A 1 177 ? -57.424 -67.625 381.518 1.000 8.311 177 VAL BBB N 1
ATOM 1455 C CA . VAL A 1 177 ? -56.026 -67.969 381.803 1.000 8.146 177 VAL BBB CA 1
ATOM 1456 C C . VAL A 1 177 ? -55.094 -66.925 381.168 1.000 7.691 177 VAL BBB C 1
ATOM 1457 O O . VAL A 1 177 ? -55.312 -66.548 380.000 1.000 7.840 177 VAL BBB O 1
ATOM 1461 N N . ILE A 1 178 ? -54.108 -66.472 381.924 1.000 6.871 178 ILE BBB N 1
ATOM 1462 C CA . ILE A 1 178 ? -53.089 -65.490 381.453 1.000 6.720 178 ILE BBB CA 1
ATOM 1463 C C . ILE A 1 178 ? -51.705 -66.164 381.376 1.000 6.465 178 ILE BBB C 1
ATOM 1464 O O . ILE A 1 178 ? -51.243 -66.743 382.360 1.000 6.657 178 ILE BBB O 1
ATOM 1469 N N . ALA A 1 179 ? -51.117 -66.141 380.182 1.000 6.267 179 ALA BBB N 1
ATOM 1470 C CA . ALA A 1 179 ? -49.721 -66.561 379.983 1.000 6.468 179 ALA BBB CA 1
ATOM 1471 C C . ALA A 1 179 ? -48.831 -65.436 380.505 1.000 7.016 179 ALA BBB C 1
ATOM 1472 O O . ALA A 1 179 ? -48.777 -64.366 379.893 1.000 7.262 179 ALA BBB O 1
ATOM 1474 N N . GLU A 1 180 ? -48.143 -65.671 381.619 1.000 7.600 180 GLU BBB N 1
ATOM 1475 C CA . GLU A 1 180 ? -47.296 -64.690 382.292 1.000 8.108 180 GLU BBB CA 1
ATOM 1476 C C . GLU A 1 180 ? -46.053 -65.427 382.761 1.000 8.540 180 GLU BBB C 1
ATOM 1477 O O . GLU A 1 180 ? -46.182 -66.491 383.459 1.000 8.701 180 GLU BBB O 1
ATOM 1483 N N . GLY A 1 181 ? -44.903 -64.840 382.455 1.000 7.457 181 GLY BBB N 1
ATOM 1484 C CA . GLY A 1 181 ? -43.597 -65.379 382.867 1.000 8.387 181 GLY BBB CA 1
ATOM 1485 C C . GLY A 1 181 ? -42.997 -66.178 381.728 1.000 8.408 181 GLY BBB C 1
ATOM 1486 O O . GLY A 1 181 ? -43.599 -67.189 381.330 1.000 9.381 181 GLY BBB O 1
ATOM 1487 N N . ASN A 1 182 ? -41.843 -65.713 381.223 1.000 9.724 182 ASN BBB N 1
ATOM 1488 C CA . ASN A 1 182 ? -41.047 -66.360 380.156 1.000 9.838 182 ASN BBB CA 1
ATOM 1489 C C . ASN A 1 182 ? -41.851 -66.366 378.857 1.000 10.613 182 ASN BBB C 1
ATOM 1490 O O . ASN A 1 182 ? -41.609 -67.239 378.014 1.000 10.764 182 ASN BBB O 1
ATOM 1495 N N . VAL A 1 183 ? -42.675 -65.353 378.626 1.000 9.166 183 VAL BBB N 1
ATOM 1496 C CA . VAL A 1 183 ? -43.122 -65.067 377.231 1.000 9.242 183 VAL BBB CA 1
ATOM 1497 C C . VAL A 1 183 ? -42.103 -64.082 376.656 1.000 9.247 183 VAL BBB C 1
ATOM 1498 O O . VAL A 1 183 ? -42.166 -62.904 376.938 1.000 10.417 183 VAL BBB O 1
ATOM 1502 N N . ILE A 1 184 ? -41.118 -64.606 375.935 1.000 9.827 184 ILE BBB N 1
ATOM 1503 C CA . ILE A 1 184 ? -39.846 -63.876 375.699 1.000 9.913 184 ILE BBB CA 1
ATOM 1504 C C . ILE A 1 184 ? -39.830 -63.182 374.323 1.000 9.078 184 ILE BBB C 1
ATOM 1505 O O . ILE A 1 184 ? -39.035 -62.206 374.163 1.000 9.721 184 ILE BBB O 1
ATOM 1510 N N . THR A 1 185 ? -40.581 -63.692 373.361 1.000 7.782 185 THR BBB N 1
ATOM 1511 C CA . THR A 1 185 ? -40.497 -63.258 371.944 1.000 8.344 185 THR BBB CA 1
ATOM 1512 C C . THR A 1 185 ? -41.904 -63.092 371.402 1.000 8.753 185 THR BBB C 1
ATOM 1513 O O . THR A 1 185 ? -42.870 -63.705 371.893 1.000 7.893 185 THR BBB O 1
ATOM 1517 N N . PRO A 1 186 ? -42.104 -62.273 370.344 1.000 8.050 186 PRO BBB N 1
ATOM 1518 C CA . PRO A 1 186 ? -43.402 -62.206 369.676 1.000 8.800 186 PRO BBB CA 1
ATOM 1519 C C . PRO A 1 186 ? -43.857 -63.594 369.189 1.000 8.497 186 PRO BBB C 1
ATOM 1520 O O . PRO A 1 186 ? -44.973 -63.881 369.330 1.000 9.391 186 PRO BBB O 1
ATOM 1524 N N . ASP A 1 187 ? -42.959 -64.488 368.790 1.000 9.824 187 ASP BBB N 1
ATOM 1525 C CA . ASP A 1 187 ? -43.380 -65.845 368.376 1.000 10.313 187 ASP BBB CA 1
ATOM 1526 C C . ASP A 1 187 ? -44.000 -66.599 369.559 1.000 9.793 187 ASP BBB C 1
ATOM 1527 O O . ASP A 1 187 ? -45.035 -67.289 369.351 1.000 10.048 187 ASP BBB O 1
ATOM 1532 N N . MET A 1 188 ? -43.473 -66.444 370.769 1.000 8.683 188 MET BBB N 1
ATOM 1533 C CA . MET A 1 188 ? -44.075 -67.098 371.955 1.000 8.644 188 MET BBB CA 1
ATOM 1534 C C . MET A 1 188 ? -45.462 -66.495 372.211 1.000 7.855 188 MET BBB C 1
ATOM 1535 O O . MET A 1 188 ? -46.364 -67.210 372.594 1.000 8.289 188 MET BBB O 1
ATOM 1540 N N . TYR A 1 189 ? -45.574 -65.166 372.155 1.000 7.546 189 TYR BBB N 1
ATOM 1541 C CA . TYR A 1 189 ? -46.824 -64.423 372.393 1.000 7.812 189 TYR BBB CA 1
ATOM 1542 C C . TYR A 1 189 ? -47.877 -64.966 371.418 1.000 8.917 189 TYR BBB C 1
ATOM 1543 O O . TYR A 1 189 ? -48.940 -65.305 371.799 1.000 7.902 189 TYR BBB O 1
ATOM 1552 N N . LYS A 1 190 ? -47.548 -65.070 370.134 1.000 9.497 190 LYS BBB N 1
ATOM 1553 C CA . LYS A 1 190 ? -48.513 -65.631 369.177 1.000 10.216 190 LYS BBB CA 1
ATOM 1554 C C . LYS A 1 190 ? -48.859 -67.080 369.554 1.000 10.165 190 LYS BBB C 1
ATOM 1555 O O . LYS A 1 190 ? -50.052 -67.402 369.489 1.000 10.416 190 LYS BBB O 1
ATOM 1561 N N . ARG A 1 191 ? -47.887 -67.883 369.946 1.000 10.128 191 ARG BBB N 1
ATOM 1562 C CA . ARG A 1 191 ? -48.160 -69.307 370.276 1.000 10.468 191 ARG BBB CA 1
ATOM 1563 C C . ARG A 1 191 ? -49.167 -69.367 371.436 1.000 9.719 191 ARG BBB C 1
ATOM 1564 O O . ARG A 1 191 ? -50.202 -70.087 371.367 1.000 10.303 191 ARG BBB O 1
ATOM 1572 N N . VAL A 1 192 ? -48.952 -68.622 372.502 1.000 8.515 192 VAL BBB N 1
ATOM 1573 C CA . VAL A 1 192 ? -49.835 -68.748 373.694 1.000 8.502 192 VAL BBB CA 1
ATOM 1574 C C . VAL A 1 192 ? -51.221 -68.192 373.363 1.000 8.321 192 VAL BBB C 1
ATOM 1575 O O . VAL A 1 192 ? -52.236 -68.805 373.820 1.000 9.362 192 VAL BBB O 1
ATOM 1579 N N . MET A 1 193 ? -51.348 -67.144 372.549 1.000 8.386 193 MET BBB N 1
ATOM 1580 C CA . MET A 1 193 ? -52.650 -66.586 372.144 1.000 9.646 193 MET BBB CA 1
ATOM 1581 C C . MET A 1 193 ? -53.372 -67.633 371.266 1.000 10.622 193 MET BBB C 1
ATOM 1582 O O . MET A 1 193 ? -54.603 -67.895 371.450 1.000 13.152 193 MET BBB O 1
ATOM 1587 N N . ASP A 1 194 ? -52.628 -68.292 370.397 1.000 10.802 194 ASP BBB N 1
ATOM 1588 C CA . ASP A 1 194 ? -53.203 -69.356 369.528 1.000 12.271 194 ASP BBB CA 1
ATOM 1589 C C . ASP A 1 194 ? -53.714 -70.540 370.369 1.000 12.716 194 ASP BBB C 1
ATOM 1590 O O . ASP A 1 194 ? -54.768 -71.161 369.980 1.000 12.591 194 ASP BBB O 1
ATOM 1595 N N . LEU A 1 195 ? -53.102 -70.825 371.515 1.000 10.827 195 LEU BBB N 1
ATOM 1596 C CA . LEU A 1 195 ? -53.503 -71.958 372.408 1.000 11.113 195 LEU BBB CA 1
ATOM 1597 C C . LEU A 1 195 ? -54.750 -71.607 373.227 1.000 12.353 195 LEU BBB C 1
ATOM 1598 O O . LEU A 1 195 ? -55.326 -72.564 373.810 1.000 14.068 195 LEU BBB O 1
ATOM 1603 N N . GLY A 1 196 ? -55.181 -70.341 373.272 1.000 12.017 196 GLY BBB N 1
ATOM 1604 C CA . GLY A 1 196 ? -56.477 -69.931 373.857 1.000 11.831 196 GLY BBB CA 1
ATOM 1605 C C . GLY A 1 196 ? -56.343 -69.198 375.188 1.000 11.378 196 GLY BBB C 1
ATOM 1606 O O . GLY A 1 196 ? -57.293 -69.130 375.910 1.000 12.628 196 GLY BBB O 1
ATOM 1607 N N . VAL A 1 197 ? -55.206 -68.599 375.504 1.000 9.809 197 VAL BBB N 1
ATOM 1608 C CA . VAL A 1 197 ? -55.157 -67.758 376.723 1.000 9.320 197 VAL BBB CA 1
ATOM 1609 C C . VAL A 1 197 ? -56.069 -66.545 376.480 1.000 9.339 197 VAL BBB C 1
ATOM 1610 O O . VAL A 1 197 ? -56.333 -66.113 375.317 1.000 11.416 197 VAL BBB O 1
ATOM 1614 N N . HIS A 1 198 ? -56.538 -65.958 377.560 1.000 8.318 198 HIS BBB N 1
ATOM 1615 C CA . HIS A 1 198 ? -57.322 -64.701 377.492 1.000 8.730 198 HIS BBB CA 1
ATOM 1616 C C . HIS A 1 198 ? -56.388 -63.543 377.111 1.000 9.191 198 HIS BBB C 1
ATOM 1617 O O . HIS A 1 198 ? -56.742 -62.781 376.216 1.000 11.361 198 HIS BBB O 1
ATOM 1624 N N . CYS A 1 199 ? -55.237 -63.431 377.758 1.000 9.241 199 CYS BBB N 1
ATOM 1625 C CA . CYS A 1 199 ? -54.242 -62.404 377.400 1.000 8.995 199 CYS BBB CA 1
ATOM 1626 C C . CYS A 1 199 ? -52.880 -62.909 377.854 1.000 8.453 199 CYS BBB C 1
ATOM 1627 O O . CYS A 1 199 ? -52.752 -64.001 378.457 1.000 10.499 199 CYS BBB O 1
ATOM 1630 N N . SER A 1 200 ? -51.863 -62.146 377.545 1.000 7.987 200 SER BBB N 1
ATOM 1631 C CA A SER A 1 200 ? -50.470 -62.482 377.938 0.500 8.068 200 SER BBB CA 1
ATOM 1632 C CA B SER A 1 200 ? -50.452 -62.455 377.874 0.500 8.237 200 SER BBB CA 1
ATOM 1633 C C . SER A 1 200 ? -49.842 -61.256 378.580 1.000 7.808 200 SER BBB C 1
ATOM 1634 O O . SER A 1 200 ? -50.050 -60.138 378.078 1.000 8.202 200 SER BBB O 1
ATOM 1639 N N . VAL A 1 201 ? -49.109 -61.493 379.635 1.000 7.294 201 VAL BBB N 1
ATOM 1640 C CA . VAL A 1 201 ? -48.308 -60.446 380.299 1.000 7.330 201 VAL BBB CA 1
ATOM 1641 C C . VAL A 1 201 ? -46.844 -60.658 379.901 1.000 7.040 201 VAL BBB C 1
ATOM 1642 O O . VAL A 1 201 ? -46.246 -61.733 380.115 1.000 7.688 201 VAL BBB O 1
ATOM 1646 N N . VAL A 1 202 ? -46.224 -59.612 379.366 1.000 6.569 202 VAL BBB N 1
ATOM 1647 C CA . VAL A 1 202 ? -44.791 -59.617 379.009 1.000 6.698 202 VAL BBB CA 1
ATOM 1648 C C . VAL A 1 202 ? -44.102 -58.503 379.786 1.000 6.453 202 VAL BBB C 1
ATOM 1649 O O . VAL A 1 202 ? -44.557 -57.346 379.706 1.000 5.989 202 VAL BBB O 1
ATOM 1653 N N . GLY A 1 203 ? -43.047 -58.840 380.494 1.000 6.362 203 GLY BBB N 1
ATOM 1654 C CA . GLY A 1 203 ? -42.260 -57.871 381.271 1.000 6.853 203 GLY BBB CA 1
ATOM 1655 C C . GLY A 1 203 ? -40.857 -57.720 380.724 1.000 7.233 203 GLY BBB C 1
ATOM 1656 O O . GLY A 1 203 ? -40.607 -56.771 379.965 1.000 8.558 203 GLY BBB O 1
ATOM 1657 N N . GLY A 1 204 ? -40.014 -58.692 381.025 1.000 6.657 204 GLY BBB N 1
ATOM 1658 C CA . GLY A 1 204 ? -38.562 -58.581 380.780 1.000 7.315 204 GLY BBB CA 1
ATOM 1659 C C . GLY A 1 204 ? -38.241 -58.296 379.321 1.000 6.904 204 GLY BBB C 1
ATOM 1660 O O . GLY A 1 204 ? -37.300 -57.493 379.085 1.000 8.441 204 GLY BBB O 1
ATOM 1661 N N . ALA A 1 205 ? -38.971 -58.874 378.389 1.000 6.276 205 ALA BBB N 1
ATOM 1662 C CA . ALA A 1 205 ? -38.669 -58.695 376.959 1.000 5.946 205 ALA BBB CA 1
ATOM 1663 C C . ALA A 1 205 ? -38.952 -57.256 376.525 1.000 5.557 205 ALA BBB C 1
ATOM 1664 O O . ALA A 1 205 ? -38.590 -56.940 375.361 1.000 5.667 205 ALA BBB O 1
ATOM 1666 N N . ILE A 1 206 ? -39.699 -56.447 377.276 1.000 5.421 206 ILE BBB N 1
ATOM 1667 C CA . ILE A 1 206 ? -40.076 -55.082 376.819 1.000 5.760 206 ILE BBB CA 1
ATOM 1668 C C . ILE A 1 206 ? -39.449 -54.067 377.747 1.000 6.056 206 ILE BBB C 1
ATOM 1669 O O . ILE A 1 206 ? -38.981 -53.026 377.268 1.000 6.298 206 ILE BBB O 1
ATOM 1674 N N . THR A 1 207 ? -39.516 -54.275 379.068 1.000 6.183 207 THR BBB N 1
ATOM 1675 C CA . THR A 1 207 ? -39.243 -53.172 380.026 1.000 7.198 207 THR BBB CA 1
ATOM 1676 C C . THR A 1 207 ? -38.038 -53.425 380.920 1.000 7.628 207 THR BBB C 1
ATOM 1677 O O . THR A 1 207 ? -37.807 -52.616 381.828 1.000 7.575 207 THR BBB O 1
ATOM 1681 N N . ARG A 1 208 ? -37.260 -54.486 380.659 1.000 7.547 208 ARG BBB N 1
ATOM 1682 C CA A ARG A 1 208 ? -35.987 -54.740 381.380 0.700 7.940 208 ARG BBB CA 1
ATOM 1683 C CA B ARG A 1 208 ? -35.998 -54.784 381.385 0.300 7.741 208 ARG BBB CA 1
ATOM 1684 C C . ARG A 1 208 ? -34.824 -54.764 380.406 1.000 7.352 208 ARG BBB C 1
ATOM 1685 O O . ARG A 1 208 ? -34.375 -55.815 379.964 1.000 6.162 208 ARG BBB O 1
ATOM 1700 N N . PRO A 1 209 ? -34.273 -53.590 380.078 1.000 7.300 209 PRO BBB N 1
ATOM 1701 C CA . PRO A 1 209 ? -33.141 -53.503 379.158 1.000 7.034 209 PRO BBB CA 1
ATOM 1702 C C . PRO A 1 209 ? -31.947 -54.381 379.559 1.000 6.288 209 PRO BBB C 1
ATOM 1703 O O . PRO A 1 209 ? -31.357 -54.960 378.726 1.000 6.436 209 PRO BBB O 1
ATOM 1707 N N . LYS A 1 210 ? -31.728 -54.620 380.861 1.000 5.899 210 LYS BBB N 1
ATOM 1708 C CA . LYS A 1 210 ? -30.632 -55.533 381.272 1.000 6.710 210 LYS BBB CA 1
ATOM 1709 C C . LYS A 1 210 ? -30.914 -56.949 380.741 1.000 7.256 210 LYS BBB C 1
ATOM 1710 O O . LYS A 1 210 ? -30.015 -57.612 380.273 1.000 7.314 210 LYS BBB O 1
ATOM 1716 N N . GLU A 1 211 ? -32.152 -57.420 380.853 1.000 7.324 211 GLU BBB N 1
ATOM 1717 C CA A GLU A 1 211 ? -32.480 -58.795 380.430 0.500 7.719 211 GLU BBB CA 1
ATOM 1718 C CA B GLU A 1 211 ? -32.506 -58.792 380.425 0.500 8.247 211 GLU BBB CA 1
ATOM 1719 C C . GLU A 1 211 ? -32.425 -58.914 378.908 1.000 7.014 211 GLU BBB C 1
ATOM 1720 O O . GLU A 1 211 ? -32.038 -59.954 378.433 1.000 7.790 211 GLU BBB O 1
ATOM 1731 N N . ILE A 1 212 ? -32.761 -57.880 378.198 1.000 5.796 212 ILE BBB N 1
ATOM 1732 C CA . ILE A 1 212 ? -32.779 -57.957 376.710 1.000 5.463 212 ILE BBB CA 1
ATOM 1733 C C . ILE A 1 212 ? -31.332 -57.982 376.256 1.000 5.654 212 ILE BBB C 1
ATOM 1734 O O . ILE A 1 212 ? -30.977 -58.771 375.375 1.000 5.431 212 ILE BBB O 1
ATOM 1739 N N . THR A 1 213 ? -30.560 -57.091 376.866 1.000 5.925 213 THR BBB N 1
ATOM 1740 C CA . THR A 1 213 ? -29.113 -57.005 376.587 1.000 6.190 213 THR BBB CA 1
ATOM 1741 C C . THR A 1 213 ? -28.519 -58.388 376.789 1.000 6.766 213 THR BBB C 1
ATOM 1742 O O . THR A 1 213 ? -27.753 -58.836 375.930 1.000 6.882 213 THR BBB O 1
ATOM 1746 N N . LYS A 1 214 ? -28.811 -59.033 377.920 1.000 7.183 214 LYS BBB N 1
ATOM 1747 C CA A LYS A 1 214 ? -28.224 -60.379 378.177 0.700 8.320 214 LYS BBB CA 1
ATOM 1748 C CA B LYS A 1 214 ? -28.222 -60.374 378.187 0.300 7.823 214 LYS BBB CA 1
ATOM 1749 C C . LYS A 1 214 ? -28.566 -61.361 377.059 1.000 8.894 214 LYS BBB C 1
ATOM 1750 O O . LYS A 1 214 ? -27.711 -62.205 376.758 1.000 9.609 214 LYS BBB O 1
ATOM 1761 N N . ARG A 1 215 ? -29.779 -61.318 376.477 1.000 8.463 215 ARG BBB N 1
ATOM 1762 C CA . ARG A 1 215 ? -30.132 -62.257 375.381 1.000 9.378 215 ARG BBB CA 1
ATOM 1763 C C . ARG A 1 215 ? -29.272 -61.941 374.148 1.000 8.231 215 ARG BBB C 1
ATOM 1764 O O . ARG A 1 215 ? -28.879 -62.869 373.425 1.000 8.442 215 ARG BBB O 1
ATOM 1772 N N . PHE A 1 216 ? -28.981 -60.666 373.871 1.000 7.329 216 PHE BBB N 1
ATOM 1773 C CA . PHE A 1 216 ? -28.109 -60.325 372.731 1.000 7.613 216 PHE BBB CA 1
ATOM 1774 C C . PHE A 1 216 ? -26.714 -60.895 372.988 1.000 8.220 216 PHE BBB C 1
ATOM 1775 O O . PHE A 1 216 ? -26.157 -61.461 372.101 1.000 8.745 216 PHE BBB O 1
ATOM 1783 N N . VAL A 1 217 ? -26.138 -60.604 374.152 1.000 8.509 217 VAL BBB N 1
ATOM 1784 C CA . VAL A 1 217 ? -24.744 -61.008 374.459 1.000 10.143 217 VAL BBB CA 1
ATOM 1785 C C . VAL A 1 217 ? -24.663 -62.541 374.419 1.000 11.143 217 VAL BBB C 1
ATOM 1786 O O . VAL A 1 217 ? -23.685 -63.070 373.903 1.000 11.897 217 VAL BBB O 1
ATOM 1790 N N A GLN A 1 218 ? -25.644 -63.250 374.978 0.550 11.550 218 GLN BBB N 1
ATOM 1791 N N B GLN A 1 218 ? -25.713 -63.227 374.838 0.450 11.117 218 GLN BBB N 1
ATOM 1792 C CA A GLN A 1 218 ? -25.610 -64.736 375.166 0.550 13.018 218 GLN BBB CA 1
ATOM 1793 C CA B GLN A 1 218 ? -25.720 -64.700 375.022 0.450 12.173 218 GLN BBB CA 1
ATOM 1794 C C A GLN A 1 218 ? -25.467 -65.411 373.804 0.550 12.728 218 GLN BBB C 1
ATOM 1795 C C B GLN A 1 218 ? -25.699 -65.409 373.662 0.450 11.974 218 GLN BBB C 1
ATOM 1796 O O A GLN A 1 218 ? -24.677 -66.378 373.716 0.550 11.888 218 GLN BBB O 1
ATOM 1797 O O B GLN A 1 218 ? -25.106 -66.512 373.596 0.450 11.465 218 GLN BBB O 1
ATOM 1808 N N A ILE A 1 219 ? -26.184 -64.903 372.785 0.500 12.249 219 ILE BBB N 1
ATOM 1809 N N B ILE A 1 219 ? -26.248 -64.821 372.592 0.500 11.921 219 ILE BBB N 1
ATOM 1810 C CA A ILE A 1 219 ? -26.175 -65.460 371.400 0.500 12.373 219 ILE BBB CA 1
ATOM 1811 C CA B ILE A 1 219 ? -26.166 -65.514 371.280 0.500 12.647 219 ILE BBB CA 1
ATOM 1812 C C A ILE A 1 219 ? -24.717 -65.649 370.944 0.500 12.843 219 ILE BBB C 1
ATOM 1813 C C B ILE A 1 219 ? -24.718 -65.525 370.750 0.500 13.072 219 ILE BBB C 1
ATOM 1814 O O A ILE A 1 219 ? -24.490 -66.627 370.230 0.500 13.293 219 ILE BBB O 1
ATOM 1815 O O B ILE A 1 219 ? -24.484 -66.246 369.751 0.500 13.426 219 ILE BBB O 1
ATOM 1824 N N . MET A 1 220 ? -23.777 -64.775 371.339 1.000 13.863 220 MET BBB N 1
ATOM 1825 C CA . MET A 1 220 ? -22.331 -64.828 370.930 1.000 17.359 220 MET BBB CA 1
ATOM 1826 C C . MET A 1 220 ? -21.496 -65.774 371.791 1.000 19.230 220 MET BBB C 1
ATOM 1827 O O . MET A 1 220 ? -20.364 -66.062 371.385 1.000 23.198 220 MET BBB O 1
ATOM 1832 N N . GLU A 1 221 ? -21.993 -66.200 372.950 1.000 23.300 221 GLU BBB N 1
ATOM 1833 C CA . GLU A 1 221 ? -21.241 -67.003 373.949 1.000 28.709 221 GLU BBB CA 1
ATOM 1834 C C . GLU A 1 221 ? -21.559 -68.491 373.746 1.000 35.398 221 GLU BBB C 1
ATOM 1835 O O . GLU A 1 221 ? -20.647 -69.315 373.942 1.000 41.719 221 GLU BBB O 1
ATOM 1841 N N . ASP A 1 222 ? -22.782 -68.814 373.320 1.000 39.507 222 ASP BBB N 1
ATOM 1842 C CA . ASP A 1 222 ? -23.290 -70.203 373.122 1.000 49.163 222 ASP BBB CA 1
ATOM 1843 C C . ASP A 1 222 ? -22.154 -71.130 372.664 1.000 51.616 222 ASP BBB C 1
ATOM 1844 O O . ASP A 1 222 ? -21.768 -71.090 371.500 1.000 55.542 222 ASP BBB O 1
ATOM 1849 N N A MET B 1 1 ? -10.394 -47.233 372.260 0.500 11.842 1 MET AAA N 1
ATOM 1850 N N B MET B 1 1 ? -10.206 -47.677 371.709 0.500 15.246 1 MET AAA N 1
ATOM 1851 C CA A MET B 1 1 ? -11.127 -47.815 371.064 0.500 12.299 1 MET AAA CA 1
ATOM 1852 C CA B MET B 1 1 ? -10.907 -48.480 370.673 0.500 16.003 1 MET AAA CA 1
ATOM 1853 C C A MET B 1 1 ? -12.367 -48.615 371.506 0.500 12.265 1 MET AAA C 1
ATOM 1854 C C B MET B 1 1 ? -12.189 -49.054 371.277 0.500 14.391 1 MET AAA C 1
ATOM 1855 O O A MET B 1 1 ? -12.466 -48.961 372.728 0.500 11.397 1 MET AAA O 1
ATOM 1856 O O B MET B 1 1 ? -12.146 -49.663 372.365 0.500 13.888 1 MET AAA O 1
ATOM 1865 N N . LEU B 1 2 ? -13.302 -48.897 370.570 1.000 12.493 2 LEU AAA N 1
ATOM 1866 C CA . LEU B 1 2 ? -14.534 -49.643 370.897 1.000 11.906 2 LEU AAA CA 1
ATOM 1867 C C . LEU B 1 2 ? -14.191 -51.126 370.895 1.000 10.620 2 LEU AAA C 1
ATOM 1868 O O . LEU B 1 2 ? -13.550 -51.616 369.967 1.000 11.983 2 LEU AAA O 1
ATOM 1873 N N . PRO B 1 3 ? -14.603 -51.908 371.907 1.000 10.637 3 PRO AAA N 1
ATOM 1874 C CA . PRO B 1 3 ? -14.382 -53.345 371.831 1.000 9.452 3 PRO AAA CA 1
ATOM 1875 C C . PRO B 1 3 ? -15.234 -54.022 370.763 1.000 9.957 3 PRO AAA C 1
ATOM 1876 O O . PRO B 1 3 ? -16.258 -53.464 370.294 1.000 10.494 3 PRO AAA O 1
ATOM 1880 N N A HIS B 1 4 ? -14.927 -55.279 370.494 0.500 9.951 4 HIS AAA N 1
ATOM 1881 N N B HIS B 1 4 ? -14.830 -55.215 370.366 0.500 10.361 4 HIS AAA N 1
ATOM 1882 C CA A HIS B 1 4 ? -15.765 -56.163 369.646 0.500 9.925 4 HIS AAA CA 1
ATOM 1883 C CA B HIS B 1 4 ? -15.734 -56.195 369.715 0.500 10.441 4 HIS AAA CA 1
ATOM 1884 C C A HIS B 1 4 ? -16.916 -56.749 370.457 0.500 9.870 4 HIS AAA C 1
ATOM 1885 C C B HIS B 1 4 ? -16.897 -56.315 370.712 0.500 10.132 4 HIS AAA C 1
ATOM 1886 O O A HIS B 1 4 ? -16.666 -57.746 371.226 0.500 9.963 4 HIS AAA O 1
ATOM 1887 O O B HIS B 1 4 ? -16.655 -56.323 371.944 0.500 10.433 4 HIS AAA O 1
ATOM 1900 N N . GLY B 1 5 ? -18.122 -56.241 370.232 1.000 9.322 5 GLY AAA N 1
ATOM 1901 C CA . GLY B 1 5 ? -19.261 -56.671 371.021 1.000 7.952 5 GLY AAA CA 1
ATOM 1902 C C . GLY B 1 5 ? -20.412 -55.719 370.794 1.000 6.917 5 GLY AAA C 1
ATOM 1903 O O . GLY B 1 5 ? -20.572 -55.150 369.695 1.000 8.067 5 GLY AAA O 1
ATOM 1904 N N . LEU B 1 6 ? -21.254 -55.636 371.812 1.000 6.549 6 LEU AAA N 1
ATOM 1905 C CA . LEU B 1 6 ? -22.579 -54.989 371.717 1.000 6.226 6 LEU AAA CA 1
ATOM 1906 C C . LEU B 1 6 ? -22.514 -53.592 372.312 1.000 5.801 6 LEU AAA C 1
ATOM 1907 O O . LEU B 1 6 ? -22.203 -53.436 373.486 1.000 5.564 6 LEU AAA O 1
ATOM 1912 N N . ILE B 1 7 ? -22.779 -52.626 371.475 1.000 5.488 7 ILE AAA N 1
ATOM 1913 C CA A ILE B 1 7 ? -22.903 -51.207 371.906 0.500 5.862 7 ILE AAA CA 1
ATOM 1914 C CA B ILE B 1 7 ? -22.901 -51.200 371.867 0.500 5.797 7 ILE AAA CA 1
ATOM 1915 C C . ILE B 1 7 ? -24.397 -50.894 371.980 1.000 5.774 7 ILE AAA C 1
ATOM 1916 O O . ILE B 1 7 ? -25.103 -51.185 371.035 1.000 6.366 7 ILE AAA O 1
ATOM 1925 N N . VAL B 1 8 ? -24.870 -50.374 373.102 1.000 5.101 8 VAL AAA N 1
ATOM 1926 C CA . VAL B 1 8 ? -26.346 -50.118 373.232 1.000 4.809 8 VAL AAA CA 1
ATOM 1927 C C . VAL B 1 8 ? -26.611 -48.625 373.089 1.000 4.905 8 VAL AAA C 1
ATOM 1928 O O . VAL B 1 8 ? -25.984 -47.807 373.774 1.000 5.246 8 VAL AAA O 1
ATOM 1932 N N . SER B 1 9 ? -27.436 -48.288 372.147 1.000 5.698 9 SER AAA N 1
ATOM 1933 C CA . SER B 1 9 ? -27.911 -46.899 371.926 1.000 5.859 9 SER AAA CA 1
ATOM 1934 C C . SER B 1 9 ? -29.002 -46.500 372.913 1.000 6.085 9 SER AAA C 1
ATOM 1935 O O . SER B 1 9 ? -30.033 -47.176 372.963 1.000 6.400 9 SER AAA O 1
ATOM 1938 N N . CYS B 1 10 ? -28.697 -45.550 373.768 1.000 6.231 10 CYS AAA N 1
ATOM 1939 C CA . CYS B 1 10 ? -29.582 -45.087 374.852 1.000 7.304 10 CYS AAA CA 1
ATOM 1940 C C . CYS B 1 10 ? -30.050 -43.683 374.500 1.000 7.426 10 CYS AAA C 1
ATOM 1941 O O . CYS B 1 10 ? -29.469 -42.722 375.048 1.000 8.138 10 CYS AAA O 1
ATOM 1944 N N . GLN B 1 11 ? -31.102 -43.622 373.651 1.000 8.067 11 GLN AAA N 1
ATOM 1945 C CA . G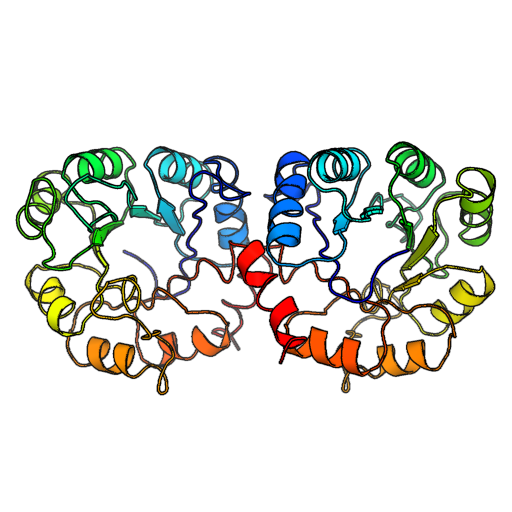LN B 1 11 ? -31.633 -42.359 373.098 1.000 8.620 11 GLN AAA CA 1
ATOM 1946 C C . GLN B 1 11 ? -33.138 -42.305 373.348 1.000 9.399 11 GLN AAA C 1
ATOM 1947 O O . GLN B 1 11 ? -33.851 -43.330 373.192 1.000 9.960 11 GLN AAA O 1
ATOM 1953 N N . ALA B 1 12 ? -33.623 -41.095 373.590 1.000 9.447 12 ALA AAA N 1
ATOM 1954 C CA . ALA B 1 12 ? -35.065 -40.795 373.720 1.000 10.014 12 ALA AAA CA 1
ATOM 1955 C C . ALA B 1 12 ? -35.208 -39.311 373.417 1.000 10.072 12 ALA AAA C 1
ATOM 1956 O O . ALA B 1 12 ? -34.676 -38.490 374.236 1.000 9.993 12 ALA AAA O 1
ATOM 1958 N N . LEU B 1 13 ? -35.686 -39.015 372.219 1.000 10.344 13 LEU AAA N 1
ATOM 1959 C CA . LEU B 1 13 ? -35.743 -37.620 371.742 1.000 12.712 13 LEU AAA CA 1
ATOM 1960 C C . LEU B 1 13 ? -36.904 -36.950 372.445 1.000 12.297 13 LEU AAA C 1
ATOM 1961 O O . LEU B 1 13 ? -37.711 -37.576 373.110 1.000 10.934 13 LEU AAA O 1
ATOM 1966 N N . PRO B 1 14 ? -37.002 -35.611 372.343 1.000 12.064 14 PRO AAA N 1
ATOM 1967 C CA . PRO B 1 14 ? -38.111 -34.883 372.949 1.000 11.683 14 PRO AAA CA 1
ATOM 1968 C C . PRO B 1 14 ? -39.449 -35.468 372.503 1.000 11.903 14 PRO AAA C 1
ATOM 1969 O O . PRO B 1 14 ? -39.592 -35.916 371.350 1.000 14.449 14 PRO AAA O 1
ATOM 1973 N N . ASP B 1 15 ? -40.369 -35.477 373.445 1.000 12.139 15 ASP AAA N 1
ATOM 1974 C CA . ASP B 1 15 ? -41.733 -36.025 373.289 1.000 15.379 15 ASP AAA CA 1
ATOM 1975 C C . ASP B 1 15 ? -41.710 -37.561 373.278 1.000 17.459 15 ASP AAA C 1
ATOM 1976 O O . ASP B 1 15 ? -42.821 -38.105 373.290 1.000 19.539 15 ASP AAA O 1
ATOM 1981 N N . GLU B 1 16 ? -40.555 -38.264 373.225 1.000 14.401 16 GLU AAA N 1
ATOM 1982 C CA . GLU B 1 16 ? -40.546 -39.747 373.450 1.000 14.077 16 GLU AAA CA 1
ATOM 1983 C C . GLU B 1 16 ? -40.750 -39.979 374.944 1.000 14.479 16 GLU AAA C 1
ATOM 1984 O O . GLU B 1 16 ? -40.315 -39.200 375.760 1.000 12.059 16 GLU AAA O 1
ATOM 1990 N N . PRO B 1 17 ? -41.418 -41.080 375.333 1.000 15.581 17 PRO AAA N 1
ATOM 1991 C CA . PRO B 1 17 ? -41.716 -41.335 376.739 1.000 15.913 17 PRO AAA CA 1
ATOM 1992 C C . PRO B 1 17 ? -40.555 -41.238 377.730 1.000 12.183 17 PRO AAA C 1
ATOM 1993 O O . PRO B 1 17 ? -40.716 -40.650 378.798 1.000 12.941 17 PRO AAA O 1
ATOM 1997 N N A LEU B 1 18 ? -39.408 -41.818 377.392 0.700 11.978 18 LEU AAA N 1
ATOM 1998 N N B LEU B 1 18 ? -39.406 -41.837 377.387 0.300 11.924 18 LEU AAA N 1
ATOM 1999 C CA A LEU B 1 18 ? -38.261 -41.923 378.319 0.7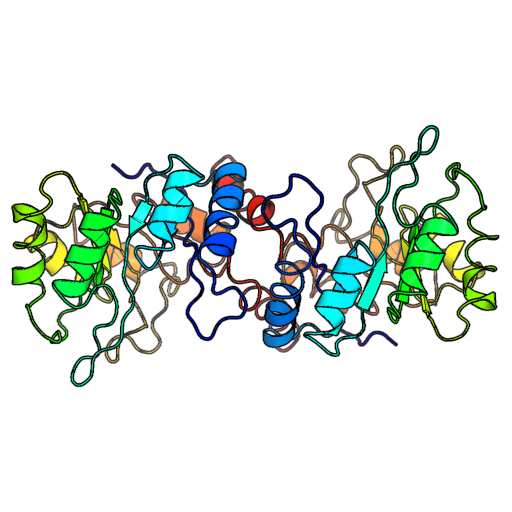00 10.536 18 LEU AAA CA 1
ATOM 2000 C CA B LEU B 1 18 ? -38.222 -41.962 378.282 0.300 10.880 18 LEU AAA CA 1
ATOM 2001 C C A LEU B 1 18 ? -37.283 -40.741 378.165 0.700 9.288 18 LEU AAA C 1
ATOM 2002 C C B LEU B 1 18 ? -37.300 -40.730 378.194 0.300 9.780 18 LEU AAA C 1
ATOM 2003 O O A LEU B 1 18 ? -36.175 -40.827 378.715 0.700 9.181 18 LEU AAA O 1
ATOM 2004 O O B LEU B 1 18 ? -36.236 -40.774 378.838 0.300 9.701 18 LEU AAA O 1
ATOM 2013 N N . HIS B 1 19 ? -37.637 -39.688 377.418 1.000 9.083 19 HIS AAA N 1
ATOM 2014 C CA . HIS B 1 19 ? -36.757 -38.495 377.244 1.000 8.546 19 HIS AAA CA 1
ATOM 2015 C C . HIS B 1 19 ? -36.351 -38.005 378.626 1.000 8.402 19 HIS AAA C 1
ATOM 2016 O O . HIS B 1 19 ? -37.250 -37.597 379.386 1.000 9.543 19 HIS AAA O 1
ATOM 2023 N N . SER B 1 20 ? -35.047 -37.927 378.892 1.000 9.070 20 SER AAA N 1
ATOM 2024 C CA . SER B 1 20 ? -34.425 -37.544 380.179 1.000 8.951 20 SER AAA CA 1
ATOM 2025 C C . SER B 1 20 ? -32.992 -38.043 380.217 1.000 8.805 20 SER AAA C 1
ATOM 2026 O O . SER B 1 20 ? -32.790 -39.235 380.034 1.000 8.025 20 SER AAA O 1
ATOM 2029 N N . SER B 1 21 ? -32.037 -37.144 380.442 1.000 8.405 21 SER AAA N 1
ATOM 2030 C CA A SER B 1 21 ? -30.605 -37.496 380.632 0.700 8.801 21 SER AAA CA 1
ATOM 2031 C CA B SER B 1 21 ? -30.604 -37.479 380.651 0.300 8.772 21 SER AAA CA 1
ATOM 2032 C C . SER B 1 21 ? -30.495 -38.512 381.777 1.000 9.089 21 SER AAA C 1
ATOM 2033 O O . SER B 1 21 ? -29.738 -39.477 381.635 1.000 9.842 21 SER AAA O 1
ATOM 2038 N N . PHE B 1 22 ? -31.215 -38.297 382.866 1.000 9.326 22 PHE AAA N 1
ATOM 2039 C CA A PHE B 1 22 ? -31.227 -39.205 384.046 0.500 9.194 22 PHE AAA CA 1
ATOM 2040 C CA B PHE B 1 22 ? -31.114 -39.230 384.026 0.500 8.872 22 PHE AAA CA 1
ATOM 2041 C C . PHE B 1 22 ? -31.725 -40.592 383.638 1.000 9.027 22 PHE AAA C 1
ATOM 2042 O O . PHE B 1 22 ? -31.094 -41.622 383.932 1.000 7.885 22 PHE AAA O 1
ATOM 2057 N N . ILE B 1 23 ? -32.871 -40.659 382.977 1.000 8.192 23 ILE AAA N 1
ATOM 2058 C CA . ILE B 1 23 ? -33.436 -41.974 382.548 1.000 9.026 23 ILE AAA CA 1
ATOM 2059 C C . ILE B 1 23 ? -32.420 -42.631 381.598 1.000 8.760 23 ILE AAA C 1
ATOM 2060 O O . ILE B 1 23 ? -32.215 -43.835 381.705 1.000 9.170 23 ILE AAA O 1
ATOM 2065 N N . MET B 1 24 ? -31.821 -41.893 380.652 1.000 8.296 24 MET AAA N 1
ATOM 2066 C CA . MET B 1 24 ? -30.877 -42.566 379.712 1.000 8.002 24 MET AAA CA 1
ATOM 2067 C C . MET B 1 24 ? -29.625 -43.045 380.485 1.000 7.354 24 MET AAA C 1
ATOM 2068 O O . MET B 1 24 ? -29.072 -44.099 380.122 1.000 6.963 24 MET AAA O 1
ATOM 2073 N N . SER B 1 25 ? -29.223 -42.383 381.573 1.000 6.943 25 SER AAA N 1
ATOM 2074 C CA . SER B 1 25 ? -28.085 -42.854 382.394 1.000 7.353 25 SER AAA CA 1
ATOM 2075 C C . SER B 1 25 ? -28.462 -44.211 383.029 1.000 6.926 25 SER AAA C 1
ATOM 2076 O O . SER B 1 25 ? -27.610 -45.098 383.197 1.000 7.317 25 SER AAA O 1
ATOM 2079 N N . LYS B 1 26 ? -29.731 -44.407 383.386 1.000 6.852 26 LYS AAA N 1
ATOM 2080 C CA A LYS B 1 26 ? -30.214 -45.653 384.031 0.500 7.232 26 LYS AAA CA 1
ATOM 2081 C CA B LYS B 1 26 ? -30.154 -45.668 384.037 0.500 7.129 26 LYS AAA CA 1
ATOM 2082 C C . LYS B 1 26 ? -30.409 -46.756 382.986 1.000 6.830 26 LYS AAA C 1
ATOM 2083 O O . LYS B 1 26 ? -30.071 -47.925 383.280 1.000 6.755 26 LYS AAA O 1
ATOM 2094 N N . MET B 1 27 ? -30.880 -46.418 381.781 1.000 6.453 27 MET AAA N 1
ATOM 2095 C CA . MET B 1 27 ? -30.863 -47.361 380.647 1.000 6.744 27 MET AAA CA 1
ATOM 2096 C C . MET B 1 27 ? -29.426 -47.823 380.355 1.000 6.243 27 MET AAA C 1
ATOM 2097 O O . MET B 1 27 ? -29.216 -49.052 380.103 1.000 6.864 27 MET AAA O 1
ATOM 2102 N N . ALA B 1 28 ? -28.457 -46.907 380.334 1.000 6.143 28 ALA AAA N 1
ATOM 2103 C CA . ALA B 1 28 ? -27.045 -47.269 380.106 1.000 6.180 28 ALA AAA CA 1
ATOM 2104 C C . ALA B 1 28 ? -26.544 -48.165 381.217 1.000 6.272 28 ALA AAA C 1
ATOM 2105 O O . ALA B 1 28 ? -25.810 -49.125 380.929 1.000 6.126 28 ALA AAA O 1
ATOM 2107 N N . LEU B 1 29 ? -26.904 -47.899 382.466 1.000 5.956 29 LEU AAA N 1
ATOM 2108 C CA . LEU B 1 29 ? -26.436 -48.791 383.562 1.000 6.982 29 LEU AAA CA 1
ATOM 2109 C C . LEU B 1 29 ? -27.053 -50.184 383.382 1.000 6.763 29 LEU AAA C 1
ATOM 2110 O O . LEU B 1 29 ? -26.363 -51.202 383.579 1.000 7.150 29 LEU AAA O 1
ATOM 2115 N N . ALA B 1 30 ? -28.329 -50.252 383.031 1.000 7.041 30 ALA AAA N 1
ATOM 2116 C CA . ALA B 1 30 ? -29.004 -51.545 382.806 1.000 7.443 30 ALA AAA CA 1
ATOM 2117 C C . ALA B 1 30 ? -28.263 -52.311 381.711 1.000 7.723 30 ALA AAA C 1
ATOM 2118 O O . ALA B 1 30 ? -28.112 -53.568 381.834 1.000 8.293 30 ALA AAA O 1
ATOM 2120 N N . ALA B 1 31 ? -27.942 -51.643 380.601 1.000 7.008 31 ALA AAA N 1
ATOM 2121 C CA . ALA B 1 31 ? -27.261 -52.271 379.453 1.000 7.685 31 ALA AAA CA 1
ATOM 2122 C C . ALA B 1 31 ? -25.880 -52.756 379.907 1.000 8.039 31 ALA AAA C 1
ATOM 2123 O O . ALA B 1 31 ? -25.491 -53.887 379.542 1.000 8.625 31 ALA AAA O 1
ATOM 2125 N N . TYR B 1 32 ? -25.179 -51.948 380.692 1.000 8.081 32 TYR AAA N 1
ATOM 2126 C CA . TYR B 1 32 ? -23.841 -52.354 381.204 1.000 8.533 32 TYR AAA CA 1
ATOM 2127 C C . TYR B 1 32 ? -23.994 -53.628 382.040 1.000 7.830 32 TYR AAA C 1
ATOM 2128 O O . TYR B 1 32 ? -23.171 -54.563 381.926 1.000 7.071 32 TYR AAA O 1
ATOM 2137 N N . GLU B 1 33 ? -24.965 -53.673 382.938 1.000 7.882 33 GLU AAA N 1
ATOM 2138 C CA . GLU B 1 33 ? -25.208 -54.871 383.807 1.000 8.802 33 GLU AAA CA 1
ATOM 2139 C C . GLU B 1 33 ? -25.561 -56.125 382.992 1.000 7.828 33 GLU AAA C 1
ATOM 2140 O O . GLU B 1 33 ? -25.253 -57.254 383.430 1.000 9.904 33 GLU AAA O 1
ATOM 2146 N N . GLY B 1 34 ? -26.051 -55.980 381.775 1.000 7.208 34 GLY AAA N 1
ATOM 2147 C CA . GLY B 1 34 ? -26.389 -57.057 380.852 1.000 7.171 34 GLY AAA CA 1
ATOM 2148 C C . GLY B 1 34 ? -25.219 -57.501 379.976 1.000 7.358 34 GLY AAA C 1
ATOM 2149 O O . GLY B 1 34 ? -25.365 -58.488 379.262 1.000 8.215 34 GLY AAA O 1
ATOM 2150 N N . GLY B 1 35 ? -24.141 -56.717 379.954 1.000 6.928 35 GLY AAA N 1
ATOM 2151 C CA . GLY B 1 35 ? -22.939 -57.024 379.169 1.000 6.890 35 GLY AAA CA 1
ATOM 2152 C C . GLY B 1 35 ? -22.684 -56.156 377.944 1.000 6.757 35 GLY AAA C 1
ATOM 2153 O O . GLY B 1 35 ? -21.848 -56.567 377.101 1.000 7.423 35 GLY AAA O 1
ATOM 2154 N N . ALA B 1 36 ? -23.296 -54.965 377.849 1.000 6.797 36 ALA AAA N 1
ATOM 2155 C CA . ALA B 1 36 ? -22.912 -54.003 376.804 1.000 6.944 36 ALA AAA CA 1
ATOM 2156 C C . ALA B 1 36 ? -21.456 -53.573 377.008 1.000 6.848 36 ALA AAA C 1
ATOM 2157 O O . ALA B 1 36 ? -21.056 -53.453 378.206 1.000 9.423 36 ALA AAA O 1
ATOM 2159 N N A VAL B 1 37 ? -20.729 -53.258 375.961 0.500 6.663 37 VAL AAA N 1
ATOM 2160 N N B VAL B 1 37 ? -20.730 -53.407 375.880 0.500 6.515 37 VAL AAA N 1
ATOM 2161 C CA A VAL B 1 37 ? -19.318 -52.820 376.160 0.500 6.727 37 VAL AAA CA 1
ATOM 2162 C CA B VAL B 1 37 ? -19.290 -52.972 375.818 0.500 6.530 37 VAL AAA CA 1
ATOM 2163 C C A VAL B 1 37 ? -19.138 -51.452 375.502 0.500 6.372 37 VAL AAA C 1
ATOM 2164 C C B VAL B 1 37 ? -19.186 -51.461 375.652 0.500 6.296 37 VAL AAA C 1
ATOM 2165 O O A VAL B 1 37 ? -18.018 -50.958 375.355 0.500 6.000 37 VAL AAA O 1
ATOM 2166 O O B VAL B 1 37 ? -18.124 -50.948 375.958 0.500 6.244 37 VAL AAA O 1
ATOM 2173 N N . GLY B 1 38 ? -20.234 -50.753 375.218 1.000 6.395 38 GLY AAA N 1
ATOM 2174 C CA . GLY B 1 38 ? -20.151 -49.330 374.900 1.000 6.146 38 GLY AAA CA 1
ATOM 2175 C C . GLY B 1 38 ? -21.562 -48.793 374.845 1.000 6.120 38 GLY AAA C 1
ATOM 2176 O O . GLY B 1 38 ? -22.479 -49.591 374.840 1.000 5.898 38 GLY AAA O 1
ATOM 2177 N N . ILE B 1 39 ? -21.710 -47.481 374.785 1.000 5.970 39 ILE AAA N 1
ATOM 2178 C CA . ILE B 1 39 ? -23.045 -46.821 374.743 1.000 5.798 39 ILE AAA CA 1
ATOM 2179 C C . ILE B 1 39 ? -22.992 -45.813 373.593 1.000 6.227 39 ILE AAA C 1
ATOM 2180 O O . ILE B 1 39 ? -21.951 -45.159 373.426 1.000 6.892 39 ILE AAA O 1
ATOM 2185 N N . ARG B 1 40 ? -24.083 -45.652 372.891 1.000 6.203 40 ARG AAA N 1
ATOM 2186 C CA . ARG B 1 40 ? -24.250 -44.531 371.939 1.000 6.406 40 ARG AAA CA 1
ATOM 2187 C C . ARG B 1 40 ? -25.315 -43.612 372.531 1.000 6.092 40 ARG AAA C 1
ATOM 2188 O O . ARG B 1 40 ? -26.417 -44.080 372.942 1.000 7.096 40 ARG AAA O 1
ATOM 2196 N N . ALA B 1 41 ? -25.014 -42.318 372.607 1.000 5.866 41 ALA AAA N 1
ATOM 2197 C CA . ALA B 1 41 ? -25.938 -41.362 373.235 1.000 6.333 41 ALA AAA CA 1
ATOM 2198 C C . ALA B 1 41 ? -25.911 -40.007 372.551 1.000 7.545 41 ALA AAA C 1
ATOM 2199 O O . ALA B 1 41 ? -25.019 -39.708 371.781 1.000 6.927 41 ALA AAA O 1
ATOM 2201 N N . ASN B 1 42 ? -27.022 -39.281 372.749 1.000 8.051 42 ASN AAA N 1
ATOM 2202 C CA . ASN B 1 42 ? -27.405 -38.050 372.021 1.000 8.048 42 ASN AAA CA 1
ATOM 2203 C C . ASN B 1 42 ? -27.433 -36.917 373.020 1.000 8.359 42 ASN AAA C 1
ATOM 2204 O O . ASN B 1 42 ? -28.146 -37.064 374.043 1.000 9.366 42 ASN AAA O 1
ATOM 2209 N N . THR B 1 43 ? -26.694 -35.859 372.711 1.000 8.527 43 THR AAA N 1
ATOM 2210 C CA . THR B 1 43 ? -26.554 -34.590 373.462 1.000 10.253 43 THR AAA CA 1
ATOM 2211 C C . THR B 1 43 ? -25.484 -34.696 374.543 1.000 9.549 43 THR AAA C 1
ATOM 2212 O O . THR B 1 43 ? -25.350 -35.720 375.198 1.000 9.045 43 THR AAA O 1
ATOM 2216 N N . LYS B 1 44 ? -24.813 -33.580 374.774 1.000 10.470 44 LYS AAA N 1
ATOM 2217 C CA . LYS B 1 44 ? -23.791 -33.436 375.812 1.000 11.382 44 LYS AAA CA 1
ATOM 2218 C C . LYS B 1 44 ? -24.407 -33.821 377.166 1.000 10.413 44 LYS AAA C 1
ATOM 2219 O O . LYS B 1 44 ? -23.777 -34.503 377.923 1.000 11.161 44 LYS AAA O 1
ATOM 2225 N N . GLU B 1 45 ? -25.609 -33.360 377.462 1.000 10.858 45 GLU AAA N 1
ATOM 2226 C CA . GLU B 1 45 ? -26.166 -33.576 378.832 1.000 11.114 45 GLU AAA CA 1
ATOM 2227 C C . GLU B 1 45 ? -26.444 -35.073 379.068 1.000 9.875 45 GLU AAA C 1
ATOM 2228 O O . GLU B 1 45 ? -26.130 -35.603 380.168 1.000 8.703 45 GLU AAA O 1
ATOM 2234 N N . ASP B 1 46 ? -26.931 -35.798 378.055 1.000 9.396 46 ASP AAA N 1
ATOM 2235 C CA . ASP B 1 46 ? -27.152 -37.259 378.218 1.000 8.964 46 ASP AAA CA 1
ATOM 2236 C C . ASP B 1 46 ? -25.784 -37.964 378.336 1.000 8.593 46 ASP AAA C 1
ATOM 2237 O O . ASP B 1 46 ? -25.651 -38.844 379.153 1.000 8.341 46 ASP AAA O 1
ATOM 2242 N N . ILE B 1 47 ? -24.806 -37.622 377.498 1.000 7.633 47 ILE AAA N 1
ATOM 2243 C CA . ILE B 1 47 ? -23.433 -38.226 377.559 1.000 8.128 47 ILE AAA CA 1
ATOM 2244 C C . ILE B 1 47 ? -22.869 -38.019 378.968 1.000 8.121 47 ILE AAA C 1
ATOM 2245 O O . ILE B 1 47 ? -22.355 -38.964 379.543 1.000 8.625 47 ILE AAA O 1
ATOM 2250 N N . LEU B 1 48 ? -22.917 -36.787 379.474 1.000 9.648 48 LEU AAA N 1
ATOM 2251 C CA . LEU B 1 48 ? -22.325 -36.469 380.784 1.000 10.703 48 LEU AAA CA 1
ATOM 2252 C C . LEU B 1 48 ? -22.962 -37.313 381.884 1.000 10.226 48 LEU AAA C 1
ATOM 2253 O O . LEU B 1 48 ? -22.204 -37.877 382.748 1.000 10.874 48 LEU AAA O 1
ATOM 2258 N N . ALA B 1 49 ? -24.261 -37.447 381.857 1.000 9.492 49 ALA AAA N 1
ATOM 2259 C CA . ALA B 1 49 ? -24.993 -38.229 382.857 1.000 9.346 49 ALA AAA CA 1
ATOM 2260 C C . ALA B 1 49 ? -24.652 -39.708 382.762 1.000 9.095 49 ALA AAA C 1
ATOM 2261 O O . ALA B 1 49 ? -24.550 -40.368 383.788 1.000 10.150 49 ALA AAA O 1
ATOM 2263 N N . ILE B 1 50 ? -24.549 -40.219 381.545 1.000 8.083 50 ILE AAA N 1
ATOM 2264 C CA . ILE B 1 50 ? -24.144 -41.623 381.344 1.000 7.498 50 ILE AAA CA 1
ATOM 2265 C C . ILE B 1 50 ? -22.735 -41.846 381.884 1.000 9.384 50 ILE AAA C 1
ATOM 2266 O O . ILE B 1 50 ? -22.476 -42.920 382.525 1.000 9.559 50 ILE AAA O 1
ATOM 2271 N N . LYS B 1 51 ? -21.837 -40.863 381.664 1.000 10.943 51 LYS AAA N 1
ATOM 2272 C CA . LYS B 1 51 ? -20.388 -41.054 382.008 1.000 13.955 51 LYS AAA CA 1
ATOM 2273 C C . LYS B 1 51 ? -20.244 -40.942 383.540 1.000 16.669 51 LYS AAA C 1
ATOM 2274 O O . LYS B 1 51 ? -19.252 -41.458 384.053 1.000 20.010 51 LYS AAA O 1
ATOM 2280 N N . GLU B 1 52 ? -21.241 -40.364 384.211 1.000 18.382 52 GLU AAA N 1
ATOM 2281 C CA . GLU B 1 52 ? -21.345 -40.332 385.703 1.000 21.629 52 GLU AAA CA 1
ATOM 2282 C C . GLU B 1 52 ? -21.615 -41.729 386.263 1.000 20.870 52 GLU AAA C 1
ATOM 2283 O O . GLU B 1 52 ? -21.248 -41.982 387.417 1.000 22.158 52 GLU AAA O 1
ATOM 2289 N N A THR B 1 53 ? -22.097 -42.636 385.436 0.600 18.596 53 THR AAA N 1
ATOM 2290 N N B THR B 1 53 ? -22.430 -42.543 385.543 0.400 18.401 53 THR AAA N 1
ATOM 2291 C CA A THR B 1 53 ? -22.831 -43.827 385.891 0.600 16.741 53 THR AAA CA 1
ATOM 2292 C CA B THR B 1 53 ? -22.916 -43.891 385.983 0.400 16.819 53 THR AAA CA 1
ATOM 2293 C C A THR B 1 53 ? -22.188 -45.125 385.406 0.600 15.841 53 THR AAA C 1
ATOM 2294 C C B THR B 1 53 ? -21.977 -45.009 385.501 0.400 15.648 53 THR AAA C 1
ATOM 2295 O O A THR B 1 53 ? -22.343 -46.179 386.068 0.600 15.024 53 THR AAA O 1
ATOM 2296 O O B THR B 1 53 ? -21.588 -45.816 386.366 0.400 14.786 53 THR AAA O 1
ATOM 2303 N N . VAL B 1 54 ? -21.625 -45.074 384.208 1.000 14.006 54 VAL AAA N 1
ATOM 2304 C CA . VAL B 1 54 ? -20.784 -46.183 383.671 1.000 13.770 54 VAL AAA CA 1
ATOM 2305 C C . VAL B 1 54 ? -19.468 -45.622 383.134 1.000 14.246 54 VAL AAA C 1
ATOM 2306 O O . VAL B 1 54 ? -19.384 -44.464 382.659 1.000 16.236 54 VAL AAA O 1
ATOM 2310 N N . ASP B 1 55 ? -18.461 -46.452 383.208 1.000 16.216 55 ASP AAA N 1
ATOM 2311 C CA . ASP B 1 55 ? -17.167 -46.095 382.592 1.000 17.005 55 ASP AAA CA 1
ATOM 2312 C C . ASP B 1 55 ? -17.184 -46.569 381.107 1.000 20.237 55 ASP AAA C 1
ATOM 2313 O O . ASP B 1 55 ? -16.282 -46.276 380.396 1.000 20.808 55 ASP AAA O 1
ATOM 2318 N N . LEU B 1 56 ? -18.249 -47.156 380.564 1.000 19.024 56 LEU AAA N 1
ATOM 2319 C CA . LEU B 1 56 ? -18.199 -47.646 379.139 1.000 18.667 56 LEU AAA CA 1
ATOM 2320 C C . LEU B 1 56 ? -17.690 -46.536 378.204 1.000 18.835 56 LEU AAA C 1
ATOM 2321 O O . LEU B 1 56 ? -17.899 -45.348 378.472 1.000 20.616 56 LEU AAA O 1
ATOM 2326 N N . PRO B 1 57 ? -17.039 -46.851 377.057 1.000 14.539 57 PRO AAA N 1
ATOM 2327 C CA . PRO B 1 57 ? -16.756 -45.845 376.027 1.000 13.087 57 PRO AAA CA 1
ATOM 2328 C C . PRO B 1 57 ? -18.104 -45.420 375.467 1.000 11.846 57 PRO AAA C 1
ATOM 2329 O O . PRO B 1 57 ? -19.034 -46.249 375.343 1.000 12.037 57 PRO AAA O 1
ATOM 2333 N N . VAL B 1 58 ? -18.185 -44.178 375.064 1.000 10.493 58 VAL AAA N 1
ATOM 2334 C CA . VAL B 1 58 ? -19.441 -43.600 374.578 1.000 10.011 58 VAL AAA CA 1
ATOM 2335 C C . VAL B 1 58 ? -19.212 -43.076 373.168 1.000 8.889 58 VAL AAA C 1
ATOM 2336 O O . VAL B 1 58 ? -18.201 -42.405 372.960 1.000 8.122 58 VAL AAA O 1
ATOM 2340 N N . ILE B 1 59 ? -20.096 -43.435 372.250 1.000 7.226 59 ILE AAA N 1
ATOM 2341 C CA . ILE B 1 59 ? -20.210 -42.752 370.928 1.000 6.869 59 ILE AAA CA 1
ATOM 2342 C C . ILE B 1 59 ? -21.229 -41.623 371.138 1.000 6.881 59 ILE AAA C 1
ATOM 2343 O O . ILE B 1 59 ? -22.396 -41.935 371.448 1.000 7.746 59 ILE AAA O 1
ATOM 2348 N N . GLY B 1 60 ? -20.799 -40.380 370.966 1.000 7.121 60 GLY AAA N 1
ATOM 2349 C CA . GLY B 1 60 ? -21.622 -39.191 371.130 1.000 6.804 60 GLY AAA CA 1
ATOM 2350 C C . GLY B 1 60 ? -22.068 -38.635 369.795 1.000 7.484 60 GLY AAA C 1
ATOM 2351 O O . GLY B 1 60 ? -21.220 -38.565 368.880 1.000 6.888 60 GLY AAA O 1
ATOM 2352 N N . ILE B 1 61 ? -23.326 -38.227 369.703 1.000 7.665 61 ILE AAA N 1
ATOM 2353 C CA . ILE B 1 61 ? -23.936 -37.427 368.594 1.000 7.374 61 ILE AAA CA 1
ATOM 2354 C C . ILE B 1 61 ? -24.720 -36.268 369.193 1.000 7.256 61 ILE AAA C 1
ATOM 2355 O O . ILE B 1 61 ? -24.994 -36.295 370.413 1.000 6.497 61 ILE AAA O 1
ATOM 2360 N N . VAL B 1 62 ? -25.036 -35.282 368.368 1.000 7.583 62 VAL AAA N 1
ATOM 2361 C CA . VAL B 1 62 ? -26.113 -34.324 368.716 1.000 8.170 62 VAL AAA CA 1
ATOM 2362 C C . VAL B 1 62 ? -27.074 -34.318 367.540 1.000 8.818 62 VAL AAA C 1
ATOM 2363 O O . VAL B 1 62 ? -26.685 -33.809 366.449 1.000 8.756 62 VAL AAA O 1
ATOM 2367 N N . LYS B 1 63 ? -28.301 -34.792 367.747 1.000 9.340 63 LYS AAA N 1
ATOM 2368 C CA . LYS B 1 63 ? -29.366 -34.720 366.743 1.000 10.594 63 LYS AAA CA 1
ATOM 2369 C C . LYS B 1 63 ? -30.031 -33.367 366.909 1.000 11.543 63 LYS AAA C 1
ATOM 2370 O O . LYS B 1 63 ? -30.394 -33.048 368.028 1.000 13.459 63 LYS AAA O 1
ATOM 2376 N N . ARG B 1 64 ? -29.955 -32.534 365.885 1.000 11.432 64 ARG AAA N 1
ATOM 2377 C CA . ARG B 1 64 ? -30.456 -31.147 365.948 1.000 12.520 64 ARG AAA CA 1
ATOM 2378 C C . ARG B 1 64 ? -30.773 -30.782 364.507 1.000 13.999 64 ARG AAA C 1
ATOM 2379 O O . ARG B 1 64 ? -29.864 -30.918 363.635 1.000 13.507 64 ARG AAA O 1
ATOM 2387 N N . ASP B 1 65 ? -32.031 -30.427 364.277 1.000 15.096 65 ASP AAA N 1
ATOM 2388 C CA . ASP B 1 65 ? -32.533 -29.978 362.958 1.000 17.110 65 ASP AAA CA 1
ATOM 2389 C C . ASP B 1 65 ? -32.055 -28.553 362.692 1.000 15.569 65 ASP AAA C 1
ATOM 2390 O O . ASP B 1 65 ? -32.056 -27.707 363.607 1.000 16.782 65 ASP AAA O 1
ATOM 2395 N N . TYR B 1 66 ? -31.729 -28.306 361.438 1.000 15.183 66 TYR AAA N 1
ATOM 2396 C CA . TYR B 1 66 ? -31.349 -26.968 360.918 1.000 16.311 66 TYR AAA CA 1
ATOM 2397 C C . TYR B 1 66 ? -32.268 -26.671 359.750 1.000 17.545 66 TYR AAA C 1
ATOM 2398 O O . TYR B 1 66 ? -32.586 -27.590 358.999 1.000 17.244 66 TYR AAA O 1
ATOM 2407 N N . ASP B 1 67 ? -32.689 -25.413 359.598 1.000 19.453 67 ASP AAA N 1
ATOM 2408 C CA . ASP B 1 67 ? -33.465 -25.022 358.395 1.000 23.293 67 ASP AAA CA 1
ATOM 2409 C C . ASP B 1 67 ? -32.568 -25.214 357.177 1.000 21.561 67 ASP AAA C 1
ATOM 2410 O O . ASP B 1 67 ? -31.348 -24.967 357.254 1.000 23.666 67 ASP AAA O 1
ATOM 2415 N N . HIS B 1 68 ? -33.153 -25.633 356.074 1.000 25.009 68 HIS AAA N 1
ATOM 2416 C CA . HIS B 1 68 ? -32.464 -25.688 354.763 1.000 23.658 68 HIS AAA CA 1
ATOM 2417 C C . HIS B 1 68 ? -31.410 -26.800 354.772 1.000 20.458 68 HIS AAA C 1
ATOM 2418 O O . HIS B 1 68 ? -30.713 -26.897 353.800 1.000 19.377 68 HIS AAA O 1
ATOM 2425 N N . SER B 1 69 ? -31.421 -27.718 355.744 1.000 16.282 69 SER AAA N 1
ATOM 2426 C CA . SER B 1 69 ? -30.600 -28.949 355.662 1.000 15.541 69 SER AAA CA 1
ATOM 2427 C C . SER B 1 69 ? -31.405 -30.164 356.115 1.000 13.621 69 SER AAA C 1
ATOM 2428 O O . SER B 1 69 ? -32.090 -30.063 357.125 1.000 14.755 69 SER AAA O 1
ATOM 2431 N N . ASP B 1 70 ? -31.208 -31.293 355.454 1.000 13.951 70 ASP AAA N 1
ATOM 2432 C CA . ASP B 1 70 ? -31.684 -32.634 355.886 1.000 13.997 70 ASP AAA CA 1
ATOM 2433 C C . ASP B 1 70 ? -30.657 -33.336 356.788 1.000 12.762 70 ASP AAA C 1
ATOM 2434 O O . ASP B 1 70 ? -30.967 -34.472 357.224 1.000 13.988 70 ASP AAA O 1
ATOM 2439 N N . VAL B 1 71 ? -29.489 -32.743 357.054 1.000 11.329 71 VAL AAA N 1
ATOM 2440 C CA . VAL B 1 71 ? -28.436 -33.369 357.907 1.000 10.586 71 VAL AAA CA 1
ATOM 2441 C C . VAL B 1 71 ? -28.740 -32.989 359.355 1.000 11.101 71 VAL AAA C 1
ATOM 2442 O O . VAL B 1 71 ? -28.784 -31.786 359.664 1.000 11.336 71 VAL AAA O 1
ATOM 2446 N N . PHE B 1 72 ? -28.865 -33.980 360.236 1.000 10.228 72 PHE AAA N 1
ATOM 2447 C CA . PHE B 1 72 ? -29.331 -33.680 361.618 1.000 10.651 72 PHE AAA CA 1
ATOM 2448 C C . PHE B 1 72 ? -28.462 -34.429 362.620 1.000 9.684 72 PHE AAA C 1
ATOM 2449 O O . PHE B 1 72 ? -28.539 -34.131 363.798 1.000 9.597 72 PHE AAA O 1
ATOM 2457 N N . ILE B 1 73 ? -27.657 -35.400 362.185 1.000 9.057 73 ILE AAA N 1
ATOM 2458 C CA . ILE B 1 73 ? -26.704 -36.067 363.110 1.000 8.792 73 ILE AAA CA 1
ATOM 2459 C C . ILE B 1 73 ? -25.362 -35.310 363.111 1.000 8.253 73 ILE AAA C 1
ATOM 2460 O O . ILE B 1 73 ? -24.565 -35.508 362.169 1.000 8.228 73 ILE AAA O 1
ATOM 2465 N N . THR B 1 74 ? -25.154 -34.447 364.114 1.000 6.441 74 THR AAA N 1
ATOM 2466 C CA . THR B 1 74 ? -23.938 -33.640 364.316 1.000 7.116 74 THR AAA CA 1
ATOM 2467 C C . THR B 1 74 ? -23.662 -32.850 363.027 1.000 7.459 74 THR AAA C 1
ATOM 2468 O O . THR B 1 74 ? -22.600 -33.132 362.367 1.000 8.501 74 THR AAA O 1
ATOM 2472 N N . ALA B 1 75 ? -24.513 -31.887 362.738 1.000 9.140 75 ALA AAA N 1
ATOM 2473 C CA . ALA B 1 75 ? -24.575 -31.201 361.426 1.000 9.093 75 ALA AAA CA 1
ATOM 2474 C C . ALA B 1 75 ? -23.486 -30.149 361.298 1.000 10.010 75 ALA AAA C 1
ATOM 2475 O O . ALA B 1 75 ? -23.080 -29.899 360.149 1.000 10.960 75 ALA AAA O 1
ATOM 2477 N N . THR B 1 76 ? -23.099 -29.510 362.397 1.000 10.240 76 THR AAA N 1
ATOM 2478 C CA . THR B 1 76 ? -22.123 -28.370 362.374 1.000 10.749 76 THR AAA CA 1
ATOM 2479 C C . THR B 1 76 ? -21.118 -28.404 363.513 1.000 10.704 76 THR AAA C 1
ATOM 2480 O O . THR B 1 76 ? -21.207 -29.226 364.409 1.000 9.519 76 THR AAA O 1
ATOM 2484 N N . SER B 1 77 ? -20.163 -27.462 363.506 1.000 10.786 77 SER AAA N 1
ATOM 2485 C CA . SER B 1 77 ? -19.065 -27.339 364.493 1.000 12.292 77 SER AAA CA 1
ATOM 2486 C C . SER B 1 77 ? -19.688 -26.983 365.856 1.000 11.423 77 SER AAA C 1
ATOM 2487 O O . SER B 1 77 ? -19.100 -27.286 366.846 1.000 13.772 77 SER AAA O 1
ATOM 2490 N N . LYS B 1 78 ? -20.914 -26.477 365.874 1.000 12.260 78 LYS AAA N 1
ATOM 2491 C CA . LYS B 1 78 ? -21.629 -26.195 367.164 1.000 12.948 78 LYS AAA CA 1
ATOM 2492 C C . LYS B 1 78 ? -21.858 -27.527 367.889 1.000 11.402 78 LYS AAA C 1
ATOM 2493 O O . LYS B 1 78 ? -21.541 -27.651 369.086 1.000 10.270 78 LYS AAA O 1
ATOM 2499 N N . GLU B 1 79 ? -22.443 -28.486 367.171 1.000 10.846 79 GLU AAA N 1
ATOM 2500 C CA . GLU B 1 79 ? -22.627 -29.862 367.736 1.000 9.903 79 GLU AAA CA 1
ATOM 2501 C C . GLU B 1 79 ? -21.274 -30.511 368.055 1.000 9.855 79 GLU AAA C 1
ATOM 2502 O O . GLU B 1 79 ? -21.170 -31.145 369.104 1.000 9.289 79 GLU AAA O 1
ATOM 2508 N N . VAL B 1 80 ? -20.248 -30.371 367.208 1.000 9.070 80 VAL AAA N 1
ATOM 2509 C CA . VAL B 1 80 ? -18.931 -30.993 367.490 1.000 9.940 80 VAL AAA CA 1
ATOM 2510 C C . VAL B 1 80 ? -18.404 -30.412 368.804 1.000 11.079 80 VAL AAA C 1
ATOM 2511 O O . VAL B 1 80 ? -17.969 -31.159 369.642 1.000 11.664 80 VAL AAA O 1
ATOM 2515 N N . ASP B 1 81 ? -18.509 -29.093 368.998 1.000 11.705 81 ASP AAA N 1
ATOM 2516 C CA . ASP B 1 81 ? -17.964 -28.413 370.196 1.000 12.762 81 ASP AAA CA 1
ATOM 2517 C C . ASP B 1 81 ? -18.632 -28.983 371.455 1.000 11.691 81 ASP AAA C 1
ATOM 2518 O O . ASP B 1 81 ? -17.927 -29.228 372.426 1.000 12.641 81 ASP AAA O 1
ATOM 2523 N N . GLU B 1 82 ? -19.954 -29.180 371.425 1.000 11.897 82 GLU AAA N 1
ATOM 2524 C CA . GLU B 1 82 ? -20.694 -29.786 372.557 1.000 11.586 82 GLU AAA CA 1
ATOM 2525 C C . GLU B 1 82 ? -20.109 -31.165 372.830 1.000 10.059 82 GLU AAA C 1
ATOM 2526 O O . GLU B 1 82 ? -19.969 -31.531 373.972 1.000 10.228 82 GLU AAA O 1
ATOM 2532 N N . LEU B 1 83 ? -19.878 -31.944 371.777 1.000 9.186 83 LEU AAA N 1
ATOM 2533 C CA . LEU B 1 83 ? -19.373 -33.323 371.972 1.000 9.341 83 LEU AAA CA 1
ATOM 2534 C C . LEU B 1 83 ? -17.935 -33.321 372.470 1.000 10.341 83 LEU AAA C 1
ATOM 2535 O O . LEU B 1 83 ? -17.612 -34.177 373.276 1.000 10.482 83 LEU AAA O 1
ATOM 2540 N N . ILE B 1 84 ? -17.098 -32.360 372.076 1.000 11.533 84 ILE AAA N 1
ATOM 2541 C CA . ILE B 1 84 ? -15.722 -32.293 372.628 1.000 12.508 84 ILE AAA CA 1
ATOM 2542 C C . ILE B 1 84 ? -15.811 -31.955 374.116 1.000 12.491 84 ILE AAA C 1
ATOM 2543 O O . ILE B 1 84 ? -15.094 -32.572 374.931 1.000 13.663 84 ILE AAA O 1
ATOM 2548 N N . GLU B 1 85 ? -16.734 -31.071 374.490 1.000 12.811 85 GLU AAA N 1
ATOM 2549 C CA A GLU B 1 85 ? -16.972 -30.727 375.919 0.500 13.984 85 GLU AAA CA 1
ATOM 2550 C CA B GLU B 1 85 ? -16.945 -30.742 375.920 0.500 14.317 85 GLU AAA CA 1
ATOM 2551 C C . GLU B 1 85 ? -17.414 -31.978 376.696 1.000 14.007 85 GLU AAA C 1
ATOM 2552 O O . GLU B 1 85 ? -17.052 -32.079 377.876 1.000 15.714 85 GLU AAA O 1
ATOM 2563 N N . SER B 1 86 ? -18.205 -32.885 376.072 1.000 12.614 86 SER AAA N 1
ATOM 2564 C CA . SER B 1 86 ? -18.799 -34.084 376.734 1.000 12.748 86 SER AAA CA 1
ATOM 2565 C C . SER B 1 86 ? -17.727 -35.144 377.043 1.000 13.140 86 SER AAA C 1
ATOM 2566 O O . SER B 1 86 ? -17.961 -36.038 377.895 1.000 12.980 86 SER AAA O 1
ATOM 2569 N N A GLN B 1 87 ? -16.607 -35.070 376.324 0.500 13.499 87 GLN AAA N 1
ATOM 2570 N N B GLN B 1 87 ? -16.583 -35.075 376.364 0.500 13.891 87 GLN AAA N 1
ATOM 2571 C CA A GLN B 1 87 ? -15.454 -36.003 376.446 0.500 13.641 87 GLN AAA CA 1
ATOM 2572 C CA B GLN B 1 87 ? -15.433 -36.009 376.536 0.500 14.139 87 GLN AAA CA 1
ATOM 2573 C C A GLN B 1 87 ? -15.898 -37.434 376.135 0.500 12.850 87 GLN AAA C 1
ATOM 2574 C C B GLN B 1 87 ? -15.783 -37.417 376.020 0.500 13.120 87 GLN AAA C 1
ATOM 2575 O O A GLN B 1 87 ? -15.333 -38.372 376.709 0.500 14.173 87 GLN AAA O 1
ATOM 2576 O O B GLN B 1 87 ? -14.980 -38.350 376.311 0.500 13.597 87 GLN AAA O 1
ATOM 2587 N N . CYS B 1 88 ? -16.866 -37.598 375.242 1.000 12.343 88 CYS AAA N 1
ATOM 2588 C CA . CYS B 1 88 ? -17.148 -38.917 374.634 1.000 11.689 88 CYS AAA CA 1
ATOM 2589 C C . CYS B 1 88 ? -15.912 -39.405 373.845 1.000 10.593 88 CYS AAA C 1
ATOM 2590 O O . CYS B 1 88 ? -15.185 -38.611 373.243 1.000 11.162 88 CYS AAA O 1
ATOM 2593 N N . GLU B 1 89 ? -15.676 -40.692 373.856 1.000 9.122 89 GLU AAA N 1
ATOM 2594 C CA . GLU B 1 89 ? -14.511 -41.348 373.238 1.000 9.904 89 GLU AAA CA 1
ATOM 2595 C C . GLU B 1 89 ? -14.600 -41.330 371.708 1.000 8.769 89 GLU AAA C 1
ATOM 2596 O O . GLU B 1 89 ? -13.569 -41.335 371.039 1.000 8.942 89 GLU AAA O 1
ATOM 2602 N N . VAL B 1 90 ? -15.797 -41.336 371.183 1.000 7.105 90 VAL AAA N 1
ATOM 2603 C CA . VAL B 1 90 ? -16.061 -41.390 369.725 1.000 6.667 90 VAL AAA CA 1
ATOM 2604 C C . VAL B 1 90 ? -17.089 -40.298 369.432 1.000 6.914 90 VAL AAA C 1
ATOM 2605 O O . VAL B 1 90 ? -18.154 -40.242 370.110 1.000 8.303 90 VAL AAA O 1
ATOM 2609 N N . ILE B 1 91 ? -16.869 -39.533 368.378 1.000 6.625 91 ILE AAA N 1
ATOM 2610 C CA . ILE B 1 91 ? -17.874 -38.577 367.858 1.000 6.584 91 ILE AAA CA 1
ATOM 2611 C C . ILE B 1 91 ? -18.383 -39.158 366.552 1.000 7.154 91 ILE AAA C 1
ATOM 2612 O O . ILE B 1 91 ? -17.501 -39.464 365.674 1.000 6.462 91 ILE AAA O 1
ATOM 2617 N N . ALA B 1 92 ? -19.695 -39.375 366.470 1.000 6.474 92 ALA AAA N 1
ATOM 2618 C CA . ALA B 1 92 ? -20.327 -39.845 365.229 1.000 6.571 92 ALA AAA CA 1
ATOM 2619 C C . ALA B 1 92 ? -21.032 -38.650 364.570 1.000 6.856 92 ALA AAA C 1
ATOM 2620 O O . ALA B 1 92 ? -21.527 -37.727 365.234 1.000 6.775 92 ALA AAA O 1
ATOM 2622 N N . LEU B 1 93 ? -21.035 -38.642 363.237 1.000 7.746 93 LEU AAA N 1
ATOM 2623 C CA . LEU B 1 93 ? -21.698 -37.593 362.457 1.000 8.278 93 LEU AAA CA 1
ATOM 2624 C C . LEU B 1 93 ? -22.210 -38.196 361.149 1.000 8.034 93 LEU AAA C 1
ATOM 2625 O O . LEU B 1 93 ? -21.670 -39.180 360.673 1.000 6.757 93 LEU AAA O 1
ATOM 2630 N N . ASP B 1 94 ? -23.301 -37.650 360.644 1.000 7.928 94 ASP AAA N 1
ATOM 2631 C CA . ASP B 1 94 ? -23.741 -37.883 359.254 1.000 8.372 94 ASP AAA CA 1
ATOM 2632 C C . ASP B 1 94 ? -22.507 -37.674 358.372 1.000 8.372 94 ASP AAA C 1
ATOM 2633 O O . ASP B 1 94 ? -21.928 -36.585 358.417 1.000 8.366 94 ASP AAA O 1
ATOM 2638 N N . ALA B 1 95 ? -22.176 -38.668 357.547 1.000 8.182 95 ALA AAA N 1
ATOM 2639 C CA . ALA B 1 95 ? -21.050 -38.620 356.604 1.000 8.104 95 ALA AAA CA 1
ATOM 2640 C C . ALA B 1 95 ? -21.535 -38.734 355.155 1.000 8.297 95 ALA AAA C 1
ATOM 2641 O O . ALA B 1 95 ? -20.855 -39.246 354.344 1.000 8.260 95 ALA AAA O 1
ATOM 2643 N N . THR B 1 96 ? -22.768 -38.327 354.900 1.000 8.396 96 THR AAA N 1
ATOM 2644 C CA . THR B 1 96 ? -23.327 -38.138 353.514 1.000 9.246 96 THR AAA CA 1
ATOM 2645 C C . THR B 1 96 ? -22.790 -36.823 352.925 1.000 11.037 96 THR AAA C 1
ATOM 2646 O O . THR B 1 96 ? -22.220 -35.994 353.627 1.000 10.884 96 THR AAA O 1
ATOM 2650 N N . LEU B 1 97 ? -22.959 -36.657 351.603 1.000 11.770 97 LEU AAA N 1
ATOM 2651 C CA . LEU B 1 97 ? -22.531 -35.406 350.927 1.000 12.869 9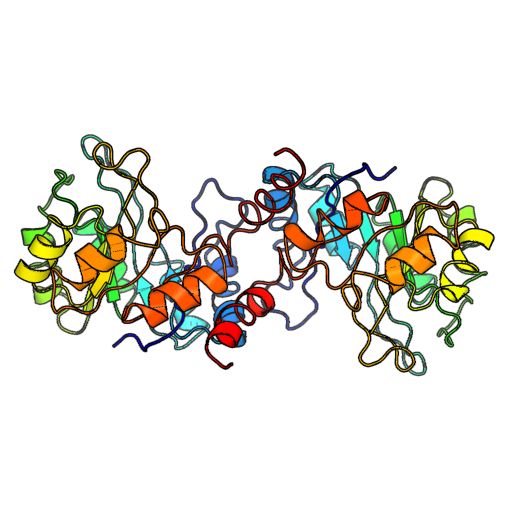7 LEU AAA CA 1
ATOM 2652 C C . LEU B 1 97 ? -23.783 -34.557 350.666 1.000 14.970 97 LEU AAA C 1
ATOM 2653 O O . LEU B 1 97 ? -23.759 -33.647 349.786 1.000 16.866 97 LEU AAA O 1
ATOM 2658 N N . GLN B 1 98 ? -24.838 -34.751 351.444 1.000 11.822 98 GLN AAA N 1
ATOM 2659 C CA . GLN B 1 98 ? -25.958 -33.786 351.466 1.000 12.876 98 GLN AAA CA 1
ATOM 2660 C C . GLN B 1 98 ? -25.491 -32.418 351.956 1.000 11.625 98 GLN AAA C 1
ATOM 2661 O O . GLN B 1 98 ? -24.486 -32.297 352.663 1.000 12.437 98 GLN AAA O 1
ATOM 2667 N N . GLN B 1 99 ? -26.259 -31.391 351.614 1.000 11.667 99 GLN AAA N 1
ATOM 2668 C CA . GLN B 1 99 ? -26.020 -29.976 351.952 1.000 12.380 99 GLN AAA CA 1
ATOM 2669 C C . GLN B 1 99 ? -26.133 -29.803 353.472 1.000 11.383 99 GLN AAA C 1
ATOM 2670 O O . GLN B 1 99 ? -27.202 -30.206 354.007 1.000 11.771 99 GLN AAA O 1
ATOM 2676 N N . ARG B 1 100 ? -25.061 -29.327 354.097 1.000 11.465 100 ARG AAA N 1
ATOM 2677 C CA . ARG B 1 100 ? -24.976 -29.018 355.548 1.000 12.106 100 ARG AAA CA 1
ATOM 2678 C C . ARG B 1 100 ? -25.227 -27.530 355.742 1.000 14.949 100 ARG AAA C 1
ATOM 2679 O O . ARG B 1 100 ? -25.049 -26.731 354.822 1.000 15.729 100 ARG AAA O 1
ATOM 2687 N N . PRO B 1 101 ? -25.616 -27.111 356.961 1.000 15.301 101 PRO AAA N 1
ATOM 2688 C CA . PRO B 1 101 ? -25.881 -25.707 357.252 1.000 17.293 101 PRO AAA CA 1
ATOM 2689 C C . PRO B 1 101 ? -24.671 -24.776 357.199 1.000 20.225 101 PRO AAA C 1
ATOM 2690 O O . PRO B 1 101 ? -24.886 -23.577 356.972 1.000 24.873 101 PRO AAA O 1
ATOM 2694 N N . LYS B 1 102 ? -23.491 -25.300 357.520 1.000 17.617 102 LYS AAA N 1
ATOM 2695 C CA . LYS B 1 102 ? -22.264 -24.499 357.769 1.000 19.028 102 LYS AAA CA 1
ATOM 2696 C C . LYS B 1 102 ? -21.078 -25.217 357.136 1.000 17.966 102 LYS AAA C 1
ATOM 2697 O O . LYS B 1 102 ? -20.995 -25.181 355.889 1.000 19.773 102 LYS AAA O 1
ATOM 2703 N N . GLU B 1 103 ? -20.208 -25.844 357.938 1.000 15.002 103 GLU AAA N 1
ATOM 2704 C CA . GLU B 1 103 ? -18.985 -26.570 357.508 1.000 14.976 103 GLU AAA CA 1
ATOM 2705 C C . GLU B 1 103 ? -19.356 -27.748 356.608 1.000 14.945 103 GLU AAA C 1
ATOM 2706 O O . GLU B 1 103 ? -20.383 -28.361 356.819 1.000 12.083 103 GLU AAA O 1
ATOM 2712 N N . THR B 1 104 ? -18.480 -28.087 355.668 1.000 14.916 104 THR AAA N 1
ATOM 2713 C CA . THR B 1 104 ? -18.563 -29.348 354.907 1.000 14.840 104 THR AAA CA 1
ATOM 2714 C C . THR B 1 104 ? -18.107 -30.532 355.764 1.000 12.890 104 THR AAA C 1
ATOM 2715 O O . THR B 1 104 ? -17.451 -30.350 356.805 1.000 12.548 104 THR AAA O 1
ATOM 2719 N N . LEU B 1 105 ? -18.428 -31.729 355.306 1.000 12.947 105 LEU AAA N 1
ATOM 2720 C CA . LEU B 1 105 ? -17.960 -32.979 355.957 1.000 12.665 105 LEU AAA CA 1
ATOM 2721 C C . LEU B 1 105 ? -16.432 -32.940 356.111 1.000 13.479 105 LEU AAA C 1
ATOM 2722 O O . LEU B 1 105 ? -15.911 -33.235 357.217 1.000 12.607 105 LEU AAA O 1
ATOM 2727 N N . ASP B 1 106 ? -15.690 -32.590 355.054 1.000 13.666 106 ASP AAA N 1
ATOM 2728 C CA A ASP B 1 106 ? -14.203 -32.575 355.129 0.500 13.798 106 ASP AAA CA 1
ATOM 2729 C CA B ASP B 1 106 ? -14.203 -32.611 355.153 0.500 14.789 106 ASP AAA CA 1
ATOM 2730 C C . ASP B 1 106 ? -13.767 -31.561 356.189 1.000 13.748 106 ASP AAA C 1
ATOM 2731 O O . ASP B 1 106 ? -12.761 -31.830 356.910 1.000 13.314 106 ASP AAA O 1
ATOM 2740 N N . GLU B 1 107 ? -14.485 -30.431 356.270 1.000 12.581 107 GLU AAA N 1
ATOM 2741 C CA . GLU B 1 107 ? -14.116 -29.369 357.244 1.000 13.087 107 GLU AAA CA 1
ATOM 2742 C C . GLU B 1 107 ? -14.389 -29.851 358.663 1.000 13.237 107 GLU AAA C 1
ATOM 2743 O O . GLU B 1 107 ? -13.541 -29.588 359.552 1.000 13.421 107 GLU AAA O 1
ATOM 2749 N N . LEU B 1 108 ? -15.478 -30.600 358.868 1.000 12.452 108 LEU AAA N 1
ATOM 2750 C CA . LEU B 1 108 ? -15.784 -31.122 360.226 1.000 12.331 108 LEU AAA CA 1
ATOM 2751 C C . LEU B 1 108 ? -14.748 -32.172 360.641 1.000 12.186 108 LEU AAA C 1
ATOM 2752 O O . LEU B 1 108 ? -14.304 -32.161 361.808 1.000 10.914 108 LEU AAA O 1
ATOM 2757 N N . VAL B 1 109 ? -14.434 -33.096 359.750 1.000 11.631 109 VAL AAA N 1
ATOM 2758 C CA . VAL B 1 109 ? -13.379 -34.108 360.045 1.000 11.954 109 VAL AAA CA 1
ATOM 2759 C C . VAL B 1 109 ? -12.069 -33.397 360.433 1.000 11.260 109 VAL AAA C 1
ATOM 2760 O O . VAL B 1 109 ? -11.470 -33.736 361.470 1.000 11.613 109 VAL AAA O 1
ATOM 2764 N N . SER B 1 110 ? -11.637 -32.423 359.635 1.000 11.574 110 SER AAA N 1
ATOM 2765 C CA A SER B 1 110 ? -10.414 -31.625 359.920 0.500 12.304 110 SER AAA CA 1
ATOM 2766 C CA B SER B 1 110 ? -10.393 -31.680 359.943 0.500 12.384 110 SER AAA CA 1
ATOM 2767 C C . SER B 1 110 ? -10.512 -30.962 361.294 1.000 12.663 110 SER AAA C 1
ATOM 2768 O O . SER B 1 110 ? -9.532 -31.025 362.049 1.000 14.835 110 SER AAA O 1
ATOM 2773 N N . TYR B 1 111 ? -11.648 -30.320 361.577 1.000 11.985 111 TYR AAA N 1
ATOM 2774 C CA . TYR B 1 111 ? -11.942 -29.611 362.841 1.000 12.306 111 TYR AAA CA 1
ATOM 2775 C C . TYR B 1 111 ? -11.793 -30.576 364.026 1.000 12.538 111 TYR AAA C 1
ATOM 2776 O O . TYR B 1 111 ? -11.247 -30.222 365.038 1.000 11.909 111 TYR AAA O 1
ATOM 2785 N N . ILE B 1 112 ? -12.292 -31.796 363.926 1.000 12.026 112 ILE AAA N 1
ATOM 2786 C CA . ILE B 1 112 ? -12.226 -32.750 365.070 1.000 12.996 112 ILE AAA CA 1
ATOM 2787 C C . ILE B 1 112 ? -10.766 -33.210 365.231 1.000 13.943 112 ILE AAA C 1
ATOM 2788 O O . ILE B 1 112 ? -10.261 -33.306 366.396 1.000 13.387 112 ILE AAA O 1
ATOM 2793 N N . ARG B 1 113 ? -10.087 -33.510 364.119 1.000 13.875 113 ARG AAA N 1
ATOM 2794 C CA . ARG B 1 113 ? -8.677 -33.970 364.187 1.000 16.054 113 ARG AAA CA 1
ATOM 2795 C C . ARG B 1 113 ? -7.844 -32.851 364.818 1.000 16.650 113 ARG AAA C 1
ATOM 2796 O O . ARG B 1 113 ? -6.904 -33.186 365.551 1.000 17.464 113 ARG AAA O 1
ATOM 2804 N N . THR B 1 114 ? -8.208 -31.592 364.601 1.000 16.863 114 THR AAA N 1
ATOM 2805 C CA . THR B 1 114 ? -7.421 -30.445 365.131 1.000 17.374 114 THR AAA CA 1
ATOM 2806 C C . THR B 1 114 ? -7.797 -30.157 366.588 1.000 18.142 114 THR AAA C 1
ATOM 2807 O O . THR B 1 114 ? -6.875 -29.979 367.404 1.000 17.904 114 THR AAA O 1
ATOM 2811 N N . HIS B 1 115 ? -9.082 -30.036 366.922 1.000 17.891 115 HIS AAA N 1
ATOM 2812 C CA . HIS B 1 115 ? -9.528 -29.540 368.260 1.000 17.517 115 HIS AAA CA 1
ATOM 2813 C C . HIS B 1 115 ? -9.666 -30.688 369.268 1.000 18.236 115 HIS AAA C 1
ATOM 2814 O O . HIS B 1 115 ? -9.817 -30.411 370.473 1.000 21.480 115 HIS AAA O 1
ATOM 2821 N N . ALA B 1 116 ? -9.615 -31.936 368.813 1.000 16.179 116 ALA AAA N 1
ATOM 2822 C CA . ALA B 1 116 ? -9.828 -33.089 369.701 1.000 14.847 116 ALA AAA CA 1
ATOM 2823 C C . ALA B 1 116 ? -9.054 -34.273 369.152 1.000 15.329 116 ALA AAA C 1
ATOM 2824 O O . ALA B 1 116 ? -9.639 -35.275 368.729 1.000 14.212 116 ALA AAA O 1
ATOM 2826 N N . PRO B 1 117 ? -7.695 -34.195 369.121 1.000 18.302 117 PRO AAA N 1
ATOM 2827 C CA . PRO B 1 117 ? -6.881 -35.208 368.461 1.000 18.708 117 PRO AAA CA 1
ATOM 2828 C C . PRO B 1 117 ? -7.020 -36.595 369.099 1.000 18.725 117 PRO AAA C 1
ATOM 2829 O O . PRO B 1 117 ? -6.679 -37.544 368.442 1.000 21.535 117 PRO AAA O 1
ATOM 2833 N N . ASN B 1 118 ? -7.518 -36.672 370.336 1.000 17.401 118 ASN AAA N 1
ATOM 2834 C CA . ASN B 1 118 ? -7.565 -37.941 371.092 1.000 17.418 118 ASN AAA CA 1
ATOM 2835 C C . ASN B 1 118 ? -8.900 -38.651 370.891 1.000 14.812 118 ASN AAA C 1
ATOM 2836 O O . ASN B 1 118 ? -9.078 -39.752 371.439 1.000 17.347 118 ASN AAA O 1
ATOM 2841 N N . VAL B 1 119 ? -9.818 -38.049 370.155 1.000 12.272 119 VAL AAA N 1
ATOM 2842 C CA A VAL B 1 119 ? -11.164 -38.660 369.976 0.500 12.052 119 VAL AAA CA 1
ATOM 2843 C CA B VAL B 1 119 ? -11.185 -38.602 369.948 0.500 11.349 119 VAL AAA CA 1
ATOM 2844 C C . VAL B 1 119 ? -11.172 -39.389 368.632 1.000 11.296 119 VAL AAA C 1
ATOM 2845 O O . VAL B 1 119 ? -10.552 -38.888 367.656 1.000 13.215 119 VAL AAA O 1
ATOM 2852 N N . GLU B 1 120 ? -11.794 -40.556 368.608 1.000 10.009 120 GLU AAA N 1
ATOM 2853 C CA . GLU B 1 120 ? -12.061 -41.284 367.347 1.000 9.985 120 GLU AAA CA 1
ATOM 2854 C C . GLU B 1 120 ? -13.349 -40.753 366.711 1.000 9.179 120 GLU AAA C 1
ATOM 2855 O O . GLU B 1 120 ? -14.156 -40.160 367.401 1.000 8.687 120 GLU AAA O 1
ATOM 2861 N N . ILE B 1 121 ? -13.483 -40.884 365.401 1.000 8.460 121 ILE AAA N 1
ATOM 2862 C CA . ILE B 1 121 ? -14.707 -40.442 364.689 1.000 8.696 121 ILE AAA CA 1
ATOM 2863 C C . ILE B 1 121 ? -15.343 -41.629 363.975 1.000 7.772 121 ILE AAA C 1
ATOM 2864 O O . ILE B 1 121 ? -14.665 -42.526 363.485 1.000 7.553 121 ILE AAA O 1
ATOM 2869 N N . MET B 1 122 ? -16.665 -41.585 363.956 1.000 6.586 122 MET AAA N 1
ATOM 2870 C CA . MET B 1 122 ? -17.534 -42.577 363.341 1.000 6.995 122 MET AAA CA 1
ATOM 2871 C C . MET B 1 122 ? -18.381 -41.901 362.268 1.000 6.281 122 MET AAA C 1
ATOM 2872 O O . MET B 1 122 ? -19.023 -40.875 362.511 1.000 5.578 122 MET AAA O 1
ATOM 2877 N N . ALA B 1 123 ? -18.395 -42.486 361.089 1.000 6.716 123 ALA AAA N 1
ATOM 2878 C CA . ALA B 1 123 ? -19.198 -42.007 359.947 1.000 7.047 123 ALA AAA CA 1
ATOM 2879 C C . ALA B 1 123 ? -20.547 -42.743 359.874 1.000 7.118 123 ALA AAA C 1
ATOM 2880 O O . ALA B 1 123 ? -20.543 -44.004 359.686 1.000 8.900 123 ALA AAA O 1
ATOM 2882 N N . ASP B 1 124 ? -21.646 -42.005 360.012 1.000 6.890 124 ASP AAA N 1
ATOM 2883 C CA . ASP B 1 124 ? -23.015 -42.566 359.812 1.000 7.290 124 ASP AAA CA 1
ATOM 2884 C C . ASP B 1 124 ? -23.346 -42.477 358.310 1.000 6.595 124 ASP AAA C 1
ATOM 2885 O O . ASP B 1 124 ? -23.390 -41.340 357.805 1.000 6.816 124 ASP AAA O 1
ATOM 2890 N N . ILE B 1 125 ? -23.450 -43.608 357.603 1.000 6.391 125 ILE AAA N 1
ATOM 2891 C CA . ILE B 1 125 ? -23.628 -43.560 356.119 1.000 6.355 125 ILE AAA CA 1
ATOM 2892 C C . ILE B 1 125 ? -24.868 -44.320 355.673 1.000 6.470 125 ILE AAA C 1
ATOM 2893 O O . ILE B 1 125 ? -25.456 -44.993 356.479 1.000 6.564 125 ILE AAA O 1
ATOM 2898 N N . ALA B 1 126 ? -25.212 -44.186 354.398 1.000 6.721 126 ALA AAA N 1
ATOM 2899 C CA . ALA B 1 126 ? -26.438 -44.773 353.815 1.000 7.131 126 ALA AAA CA 1
ATOM 2900 C C . ALA B 1 126 ? -26.082 -45.570 352.563 1.000 7.644 126 ALA AAA C 1
ATOM 2901 O O . ALA B 1 126 ? -26.853 -46.483 352.217 1.000 8.881 126 ALA AAA O 1
ATOM 2903 N N . THR B 1 127 ? -24.920 -45.297 351.945 1.000 8.189 127 THR AAA N 1
ATOM 2904 C CA . THR B 1 127 ? -24.490 -45.984 350.708 1.000 8.425 127 THR AAA CA 1
ATOM 2905 C C . THR B 1 127 ? -23.053 -46.518 350.826 1.000 8.760 127 THR AAA C 1
ATOM 2906 O O . THR B 1 127 ? -22.207 -45.939 351.594 1.000 8.368 127 THR AAA O 1
ATOM 2910 N N . VAL B 1 128 ? -22.727 -47.461 349.947 1.000 9.712 128 VAL AAA N 1
ATOM 2911 C CA . VAL B 1 128 ? -21.378 -48.052 349.853 1.000 11.296 128 VAL AAA CA 1
ATOM 2912 C C . VAL B 1 128 ? -20.436 -46.943 349.451 1.000 11.755 128 VAL AAA C 1
ATOM 2913 O O . VAL B 1 128 ? -19.348 -46.896 349.971 1.000 11.755 128 VAL AAA O 1
ATOM 2917 N N . GLU B 1 129 ? -20.806 -46.089 348.518 1.000 12.304 129 GLU AAA N 1
ATOM 2918 C CA . GLU B 1 129 ? -19.824 -45.072 348.093 1.000 13.080 129 GLU AAA CA 1
ATOM 2919 C C . GLU B 1 129 ? -19.649 -44.049 349.194 1.000 11.376 129 GLU AAA C 1
ATOM 2920 O O . GLU B 1 129 ? -18.544 -43.594 349.324 1.000 10.285 129 GLU AAA O 1
ATOM 2926 N N . GLU B 1 130 ? -20.661 -43.778 350.021 1.000 9.303 130 GLU AAA N 1
ATOM 2927 C CA . GLU B 1 130 ? -20.445 -42.891 351.191 1.000 9.514 130 GLU AAA CA 1
ATOM 2928 C C . GLU B 1 130 ? -19.493 -43.556 352.203 1.000 8.630 130 GLU AAA C 1
ATOM 2929 O O . GLU B 1 130 ? -18.630 -42.855 352.752 1.000 7.101 130 GLU AAA O 1
ATOM 2935 N N . ALA B 1 131 ? -19.563 -44.859 352.373 1.000 7.785 131 ALA AAA N 1
ATOM 2936 C CA . ALA B 1 131 ? -18.660 -45.663 353.241 1.000 8.015 131 ALA AAA CA 1
ATOM 2937 C C . ALA B 1 131 ? -17.228 -45.590 352.710 1.000 8.964 131 ALA AAA C 1
ATOM 2938 O O . ALA B 1 131 ? -16.331 -45.343 353.468 1.000 8.511 131 ALA AAA O 1
ATOM 2940 N N . LYS B 1 132 ? -17.052 -45.728 351.405 1.000 9.667 132 LYS AAA N 1
ATOM 2941 C CA A LYS B 1 132 ? -15.703 -45.640 350.798 0.500 10.063 132 LYS AAA CA 1
ATOM 2942 C CA B LYS B 1 132 ? -15.721 -45.610 350.772 0.500 9.891 132 LYS AAA CA 1
ATOM 2943 C C . LYS B 1 132 ? -15.151 -44.220 351.000 1.000 9.926 132 LYS AAA C 1
ATOM 2944 O O . LYS B 1 132 ? -13.944 -44.095 351.367 1.000 10.442 132 LYS AAA O 1
ATOM 2955 N N . ASN B 1 133 ? -15.970 -43.193 350.827 1.000 9.645 133 ASN AAA N 1
ATOM 2956 C CA . ASN B 1 133 ? -15.495 -41.807 351.008 1.000 10.205 133 ASN AAA CA 1
ATOM 2957 C C . ASN B 1 133 ? -15.067 -41.594 352.475 1.000 9.586 133 ASN AAA C 1
ATOM 2958 O O . ASN B 1 133 ? -14.028 -40.921 352.795 1.000 9.593 133 ASN AAA O 1
ATOM 2963 N N . ALA B 1 134 ? -15.826 -42.143 353.408 1.000 9.104 134 ALA AAA N 1
ATOM 2964 C CA . ALA B 1 134 ? -15.529 -42.001 354.844 1.000 8.842 134 ALA AAA CA 1
ATOM 2965 C C . ALA B 1 134 ? -14.192 -42.694 355.176 1.000 9.519 134 ALA AAA C 1
ATOM 2966 O O . ALA B 1 134 ? -13.401 -42.157 355.973 1.000 9.753 134 ALA AAA O 1
ATOM 2968 N N . ALA B 1 135 ? -13.932 -43.872 354.602 1.000 9.922 135 ALA AAA N 1
ATOM 2969 C CA . ALA B 1 135 ? -12.664 -44.591 354.851 1.000 10.267 135 ALA AAA CA 1
ATOM 2970 C C . ALA B 1 135 ? -11.497 -43.730 354.335 1.000 12.223 135 ALA AAA C 1
ATOM 2971 O O . ALA B 1 135 ? -10.548 -43.562 355.047 1.000 12.911 135 ALA AAA O 1
ATOM 2973 N N . ARG B 1 136 ? -11.644 -43.107 353.169 1.000 12.938 136 ARG AAA N 1
ATOM 2974 C CA . ARG B 1 136 ? -10.591 -42.246 352.591 1.000 13.584 136 ARG AAA CA 1
ATOM 2975 C C . ARG B 1 136 ? -10.321 -41.059 353.519 1.000 13.108 136 ARG AAA C 1
ATOM 2976 O O . ARG B 1 136 ? -9.106 -40.660 353.651 1.000 13.652 136 ARG AAA O 1
ATOM 2984 N N . LEU B 1 137 ? -11.362 -40.451 354.097 1.000 12.196 137 LEU AAA N 1
ATOM 2985 C CA . LEU B 1 137 ? -11.240 -39.306 355.043 1.000 12.237 137 LEU AAA CA 1
ATOM 2986 C C . LEU B 1 137 ? -10.610 -39.717 356.374 1.000 10.892 137 LEU AAA C 1
ATOM 2987 O O . LEU B 1 137 ? -10.282 -38.798 357.153 1.000 11.478 137 LEU AAA O 1
ATOM 2992 N N . GLY B 1 138 ? -10.369 -40.998 356.594 1.000 10.942 138 GLY AAA N 1
ATOM 2993 C CA . GLY B 1 138 ? -9.694 -41.486 357.798 1.000 11.190 138 GLY AAA CA 1
ATOM 2994 C C . GLY B 1 138 ? -10.656 -41.704 358.938 1.000 10.836 138 GLY AAA C 1
ATOM 2995 O O . GLY B 1 138 ? -10.240 -41.711 360.088 1.000 11.557 138 GLY AAA O 1
ATOM 2996 N N . PHE B 1 139 ? -11.932 -41.937 358.671 1.000 10.980 139 PHE AAA N 1
ATOM 2997 C CA . PHE B 1 139 ? -12.806 -42.258 359.817 1.000 10.275 139 PHE AAA CA 1
ATOM 2998 C C . PHE B 1 139 ? -12.350 -43.547 360.505 1.000 10.227 139 PHE AAA C 1
ATOM 2999 O O . PHE B 1 139 ? -11.953 -44.495 359.860 1.000 10.867 139 PHE AAA O 1
ATOM 3007 N N . ASP B 1 140 ? -12.456 -43.585 361.837 1.000 10.205 140 ASP AAA N 1
ATOM 3008 C CA . ASP B 1 140 ? -12.013 -44.765 362.631 1.000 10.166 140 ASP AAA CA 1
ATOM 3009 C C . ASP B 1 140 ? -13.077 -45.836 362.530 1.000 9.474 140 ASP AAA C 1
ATOM 3010 O O . ASP B 1 140 ? -12.736 -46.998 362.544 1.000 10.790 140 ASP AAA O 1
ATOM 3015 N N . TYR B 1 141 ? -14.331 -45.415 362.447 1.000 8.636 141 TYR AAA N 1
ATOM 3016 C CA . TYR B 1 141 ? -15.429 -46.378 362.304 1.000 7.620 141 TYR AAA CA 1
ATOM 3017 C C . TYR B 1 141 ? -16.400 -45.922 361.221 1.000 7.716 141 TYR AAA C 1
ATOM 3018 O O . TYR B 1 141 ? -16.636 -44.758 361.039 1.000 7.666 141 TYR AAA O 1
ATOM 3027 N N A ILE B 1 142 ? -16.977 -46.889 360.533 0.900 7.658 142 ILE AAA N 1
ATOM 3028 N N B ILE B 1 142 ? -17.005 -46.909 360.552 0.100 7.509 142 ILE AAA N 1
ATOM 3029 C CA A ILE B 1 142 ? -18.022 -46.577 359.532 0.900 8.640 142 ILE AAA CA 1
ATOM 3030 C CA B ILE B 1 142 ? -17.992 -46.741 359.443 0.100 7.495 142 ILE AAA CA 1
ATOM 3031 C C A ILE B 1 142 ? -19.278 -47.372 359.891 0.900 7.630 142 ILE AAA C 1
ATOM 3032 C C B ILE B 1 142 ? -19.307 -47.417 359.851 0.100 7.478 142 ILE AAA C 1
ATOM 3033 O O A ILE B 1 142 ? -19.223 -48.619 359.841 0.900 9.135 142 ILE AAA O 1
ATOM 3034 O O B ILE B 1 142 ? -19.325 -48.664 359.872 0.100 7.626 142 ILE AAA O 1
ATOM 3043 N N . GLY B 1 143 ? -20.368 -46.649 360.139 1.000 7.513 143 GLY AAA N 1
ATOM 3044 C CA . GLY B 1 143 ? -21.642 -47.238 360.573 1.000 7.788 143 GLY AAA CA 1
ATOM 3045 C C . GLY B 1 143 ? -22.701 -47.176 359.497 1.000 7.710 143 GLY AAA C 1
ATOM 3046 O O . GLY B 1 143 ? -22.748 -46.209 358.728 1.000 8.206 143 GLY AAA O 1
ATOM 3047 N N . THR B 1 144 ? -23.575 -48.180 359.489 1.000 7.725 144 THR AAA N 1
ATOM 3048 C CA . THR B 1 144 ? -24.703 -48.313 358.529 1.000 8.327 144 THR AAA CA 1
ATOM 3049 C C . THR B 1 144 ? -25.929 -47.503 358.985 1.000 8.218 144 THR AAA C 1
ATOM 3050 O O . THR B 1 144 ? -26.992 -47.691 358.398 1.000 7.331 144 THR AAA O 1
ATOM 3054 N N . THR B 1 145 ? -25.774 -46.572 359.926 1.000 8.398 145 THR AAA N 1
ATOM 3055 C CA . THR B 1 145 ? -26.840 -45.896 360.683 1.000 8.950 145 THR AAA CA 1
ATOM 3056 C C . THR B 1 145 ? -27.918 -45.272 359.793 1.000 9.236 145 THR AAA C 1
ATOM 3057 O O . THR B 1 145 ? -29.070 -45.367 360.153 1.000 9.686 145 THR AAA O 1
ATOM 3061 N N . LEU B 1 146 ? -27.568 -44.657 358.664 1.000 8.808 146 LEU AAA N 1
ATOM 3062 C CA . LEU B 1 146 ? -28.556 -43.909 357.846 1.000 9.032 146 LEU AAA CA 1
ATOM 3063 C C . LEU B 1 146 ? -29.086 -44.755 356.674 1.000 9.055 146 LEU AAA C 1
ATOM 3064 O O . LEU B 1 146 ? -29.833 -44.197 355.883 1.000 8.740 146 LEU AAA O 1
ATOM 3069 N N . HIS B 1 147 ? -28.692 -46.018 356.526 1.000 9.058 147 HIS AAA N 1
ATOM 3070 C CA . HIS B 1 147 ? -29.206 -46.914 355.464 1.000 9.230 147 HIS AAA CA 1
ATOM 3071 C C . HIS B 1 147 ? -30.741 -47.083 355.633 1.000 11.126 147 HIS AAA C 1
ATOM 3072 O O . HIS B 1 147 ? -31.193 -47.697 356.637 1.000 10.145 147 HIS AAA O 1
ATOM 3079 N N . GLY B 1 148 ? -31.527 -46.489 354.736 1.000 10.152 148 GLY AAA N 1
ATOM 3080 C CA . GLY B 1 148 ? -33.000 -46.472 354.806 1.000 11.429 148 GLY AAA CA 1
ATOM 3081 C C . GLY B 1 148 ? -33.543 -45.227 355.429 1.000 11.880 148 GLY AAA C 1
ATOM 3082 O O . GLY B 1 148 ? -34.807 -45.112 355.512 1.000 13.663 148 GLY AAA O 1
ATOM 3083 N N . TYR B 1 149 ? -32.681 -44.325 355.845 1.000 11.313 149 TYR AAA N 1
ATOM 3084 C CA . TYR B 1 149 ? -33.101 -43.115 356.553 1.000 11.843 149 TYR AAA CA 1
ATOM 3085 C C . TYR B 1 149 ? -32.656 -41.857 355.822 1.000 11.728 149 TYR AAA C 1
ATOM 3086 O O . TYR B 1 149 ? -32.508 -40.815 356.471 1.000 13.802 149 TYR AAA O 1
ATOM 3095 N N . THR B 1 150 ? -32.409 -41.971 354.533 1.000 11.431 150 THR AAA N 1
ATOM 3096 C CA . THR B 1 150 ? -32.275 -40.777 353.660 1.000 12.083 150 THR AAA CA 1
ATOM 3097 C C . THR B 1 150 ? -33.315 -40.871 352.543 1.000 12.349 150 THR AAA C 1
ATOM 3098 O O . THR B 1 150 ? -33.839 -41.960 352.286 1.000 12.808 150 THR AAA O 1
ATOM 3102 N N A SER B 1 151 ? -33.542 -39.765 351.847 0.700 12.576 151 SER AAA N 1
ATOM 3103 N N B SER B 1 151 ? -33.585 -39.747 351.870 0.300 12.504 151 SER AAA N 1
ATOM 3104 C CA A SER B 1 151 ? -34.592 -39.718 350.799 0.700 13.140 151 SER AAA CA 1
ATOM 3105 C CA B SER B 1 151 ? -34.557 -39.665 350.744 0.300 12.659 151 SER AAA CA 1
ATOM 3106 C C A SER B 1 151 ? -34.188 -40.619 349.629 0.700 13.336 151 SER AAA C 1
ATOM 3107 C C B SER B 1 151 ? -34.197 -40.709 349.687 0.300 12.608 151 SER AAA C 1
ATOM 3108 O O A SER B 1 151 ? -35.067 -40.997 348.821 0.700 14.117 151 SER AAA O 1
ATOM 3109 O O B SER B 1 151 ? -35.105 -41.254 349.034 0.300 12.866 151 SER AAA O 1
ATOM 3114 N N . TYR B 1 152 ? -32.900 -40.972 349.523 1.000 11.860 152 TYR AAA N 1
ATOM 3115 C CA . TYR B 1 152 ? -32.355 -41.745 348.387 1.000 11.489 152 TYR AAA CA 1
ATOM 3116 C C . TYR B 1 152 ? -32.175 -43.219 348.754 1.000 10.566 152 TYR AAA C 1
ATOM 3117 O O . TYR B 1 152 ? -31.797 -44.002 347.884 1.000 11.667 152 TYR AAA O 1
ATOM 3126 N N . THR B 1 153 ? -32.484 -43.621 350.007 1.000 10.609 153 THR AAA N 1
ATOM 3127 C CA . THR B 1 153 ? -32.425 -45.049 350.374 1.000 11.248 153 THR AAA CA 1
ATOM 3128 C C . THR B 1 153 ? -33.764 -45.530 350.956 1.000 13.636 153 THR AAA C 1
ATOM 3129 O O . THR B 1 153 ? -33.750 -46.543 351.682 1.000 13.826 153 THR AAA O 1
ATOM 3133 N N . GLN B 1 154 ? -34.885 -44.894 350.608 1.000 15.496 154 GLN AAA N 1
ATOM 3134 C CA . GLN B 1 154 ? -36.221 -45.249 351.159 1.000 17.307 154 GLN AAA CA 1
ATOM 3135 C C . GLN B 1 154 ? -36.579 -46.689 350.771 1.000 18.066 154 GLN AAA C 1
ATOM 3136 O O . GLN B 1 154 ? -36.333 -47.108 349.633 1.000 17.883 154 GLN AAA O 1
ATOM 3142 N N . GLY B 1 155 ? -37.152 -47.413 351.726 1.000 19.223 155 GLY AAA N 1
ATOM 3143 C CA . GLY B 1 155 ? -37.585 -48.807 351.543 1.000 19.723 155 GLY AAA CA 1
ATOM 3144 C C . GLY B 1 155 ? -36.464 -49.787 351.865 1.000 19.939 155 GLY AAA C 1
ATOM 3145 O O . GLY B 1 155 ? -36.773 -50.990 352.004 1.000 22.978 155 GLY AAA O 1
ATOM 3146 N N . GLN B 1 156 ? -35.228 -49.311 352.015 1.000 17.227 156 GLN AAA N 1
ATOM 3147 C CA . GLN B 1 156 ? -34.064 -50.197 352.262 1.000 14.980 156 GLN AAA CA 1
ATOM 3148 C C . GLN B 1 156 ? -33.894 -50.358 353.760 1.000 12.553 156 GLN AAA C 1
ATOM 3149 O O . GLN B 1 156 ? -34.195 -49.431 354.514 1.000 12.879 156 GLN AAA O 1
ATOM 3155 N N . LEU B 1 157 ? -33.521 -51.570 354.137 1.000 11.860 157 LEU AAA N 1
ATOM 3156 C CA . LEU B 1 157 ? -33.331 -51.961 355.557 1.000 13.066 157 LEU AAA CA 1
ATOM 3157 C C . LEU B 1 157 ? -32.105 -52.852 355.607 1.000 11.958 157 LEU AAA C 1
ATOM 3158 O O . LEU B 1 157 ? -31.931 -53.699 354.722 1.000 11.082 157 LEU AAA O 1
ATOM 3163 N N . LEU B 1 158 ? -31.300 -52.723 356.664 1.000 11.186 158 LEU AAA N 1
ATOM 3164 C CA . LEU B 1 158 ? -29.999 -53.423 356.755 1.000 10.619 158 LEU AAA CA 1
ATOM 3165 C C . LEU B 1 158 ? -30.099 -54.940 356.534 1.000 10.400 158 LEU AAA C 1
ATOM 3166 O O . LEU B 1 158 ? -29.223 -55.512 355.873 1.000 11.778 158 LEU AAA O 1
ATOM 3171 N N . TYR B 1 159 ? -31.130 -55.589 357.051 1.000 10.752 159 TYR AAA N 1
ATOM 3172 C CA . TYR B 1 159 ? -31.268 -57.066 357.063 1.000 11.456 159 TYR AAA CA 1
ATOM 3173 C C . TYR B 1 159 ? -31.742 -57.613 355.709 1.000 11.807 159 TYR AAA C 1
ATOM 3174 O O . TYR B 1 159 ? -31.629 -58.822 355.533 1.000 12.121 159 TYR AAA O 1
ATOM 3183 N N . GLN B 1 160 ? -32.108 -56.763 354.759 1.000 12.101 160 GLN AAA N 1
ATOM 3184 C CA . GLN B 1 160 ? -32.708 -57.245 353.479 1.000 13.933 160 GLN AAA CA 1
ATOM 3185 C C . GLN B 1 160 ? -31.717 -58.122 352.738 1.000 14.729 160 GLN AAA C 1
ATOM 3186 O O . GLN B 1 160 ? -30.518 -57.794 352.701 1.000 13.168 160 GLN AAA O 1
ATOM 3192 N N . ASN B 1 161 ? -32.194 -59.197 352.114 1.000 15.785 161 ASN AAA N 1
ATOM 3193 C CA . ASN B 1 161 ? -31.329 -60.072 351.277 1.000 16.863 161 ASN AAA CA 1
ATOM 3194 C C . ASN B 1 161 ? -30.122 -60.552 352.063 1.000 16.443 161 ASN AAA C 1
ATOM 3195 O O . ASN B 1 161 ? -28.986 -60.308 351.613 1.000 16.235 161 ASN AAA O 1
ATOM 3200 N N . ASP B 1 162 ? -30.345 -61.111 353.249 1.000 14.966 162 ASP AAA N 1
ATOM 3201 C CA . ASP B 1 162 ? -29.286 -61.621 354.146 1.000 14.124 162 ASP AAA CA 1
ATOM 3202 C C . ASP B 1 162 ? -28.158 -60.577 354.256 1.000 12.508 162 ASP AAA C 1
ATOM 3203 O O . ASP B 1 162 ? -27.011 -60.919 354.028 1.000 12.476 162 ASP AAA O 1
ATOM 3208 N N . PHE B 1 163 ? -28.512 -59.343 354.593 1.000 11.760 163 PHE AAA N 1
ATOM 3209 C CA . PHE B 1 163 ? -27.560 -58.265 354.939 1.000 12.030 163 PHE AAA CA 1
ATOM 3210 C C . PHE B 1 163 ? -26.691 -57.897 353.731 1.000 10.661 163 PHE AAA C 1
ATOM 3211 O O . PHE B 1 163 ? -25.527 -57.578 353.923 1.000 10.323 163 PHE AAA O 1
ATOM 3219 N N . GLN B 1 164 ? -27.215 -57.961 352.504 1.000 10.910 164 GLN AAA N 1
ATOM 3220 C CA . GLN B 1 164 ? -26.397 -57.705 351.305 1.000 11.401 164 GLN AAA CA 1
ATOM 3221 C C . GLN B 1 164 ? -25.735 -56.335 351.414 1.000 10.668 164 GLN AAA C 1
ATOM 3222 O O . GLN B 1 164 ? -24.516 -56.266 351.129 1.000 11.227 164 GLN AAA O 1
ATOM 3228 N N . PHE B 1 165 ? -26.443 -55.283 351.850 1.000 10.009 165 PHE AAA N 1
ATOM 3229 C CA . PHE B 1 165 ? -25.811 -53.940 351.956 1.000 9.887 165 PHE AAA CA 1
ATOM 3230 C C . PHE B 1 165 ? -24.588 -54.025 352.872 1.000 10.177 165 PHE AAA C 1
ATOM 3231 O O . PHE B 1 165 ? -23.511 -53.456 352.561 1.000 10.209 165 PHE AAA O 1
ATOM 3239 N N . LEU B 1 166 ? -24.720 -54.683 354.022 1.000 9.823 166 LEU AAA N 1
ATOM 3240 C CA . LEU B 1 166 ? -23.570 -54.796 354.947 1.000 10.150 166 LEU AAA CA 1
ATOM 3241 C C . LEU B 1 166 ? -22.433 -55.571 354.319 1.000 10.207 166 LEU AAA C 1
ATOM 3242 O O . LEU B 1 166 ? -21.315 -55.154 354.482 1.000 10.298 166 LEU AAA O 1
ATOM 3247 N N . LYS B 1 167 ? -22.689 -56.679 353.630 1.000 10.702 167 LYS AAA N 1
ATOM 3248 C CA . LYS B 1 167 ? -21.641 -57.451 352.943 1.000 11.879 167 LYS AAA CA 1
ATOM 3249 C C . LYS B 1 167 ? -20.909 -56.535 351.957 1.000 12.689 167 LYS AAA C 1
ATOM 3250 O O . LYS B 1 167 ? -19.709 -56.597 351.910 1.000 12.251 167 LYS AAA O 1
ATOM 3256 N N . ASP B 1 168 ? -21.624 -55.688 351.238 1.000 11.387 168 ASP AAA N 1
ATOM 3257 C CA . ASP B 1 168 ? -21.016 -54.783 350.234 1.000 13.144 168 ASP AAA CA 1
ATOM 3258 C C . ASP B 1 168 ? -20.130 -53.749 350.949 1.000 12.443 168 ASP AAA C 1
ATOM 3259 O O . ASP B 1 168 ? -19.002 -53.503 350.482 1.000 13.185 168 ASP AAA O 1
ATOM 3264 N N . VAL B 1 169 ? -20.607 -53.166 352.058 1.000 11.026 169 VAL AAA N 1
ATOM 3265 C CA . VAL B 1 169 ? -19.779 -52.211 352.838 1.000 10.834 169 VAL AAA CA 1
ATOM 3266 C C . VAL B 1 169 ? -18.505 -52.928 353.322 1.000 10.418 169 VAL AAA C 1
ATOM 3267 O O . VAL B 1 169 ? -17.414 -52.354 353.172 1.000 9.441 169 VAL AAA O 1
ATOM 3271 N N . LEU B 1 170 ? -18.599 -54.103 353.942 1.000 9.325 170 LEU AAA N 1
ATOM 3272 C CA . LEU B 1 170 ? -17.466 -54.912 354.453 1.000 10.155 170 LEU AAA CA 1
ATOM 3273 C C . LEU B 1 170 ? -16.449 -55.180 353.338 1.000 11.264 170 LEU AAA C 1
ATOM 3274 O O . LEU B 1 170 ? -15.252 -54.997 353.621 1.000 13.168 170 LEU AAA O 1
ATOM 3279 N N . GLN B 1 171 ? -16.913 -55.487 352.129 1.000 13.076 171 GLN AAA N 1
ATOM 3280 C CA . GLN B 1 171 ? -16.037 -55.764 350.965 1.000 16.350 171 GLN AAA CA 1
ATOM 3281 C C . GLN B 1 171 ? -15.352 -54.478 350.487 1.000 16.611 171 GLN AAA C 1
ATOM 3282 O O . GLN B 1 171 ? -14.235 -54.584 349.958 1.000 19.727 171 GLN AAA O 1
ATOM 3288 N N A SER B 1 172 ? -15.955 -53.306 350.690 0.450 14.908 172 SER AAA N 1
ATOM 3289 N N B SER B 1 172 ? -15.989 -53.314 350.661 0.450 14.124 172 SER AAA N 1
ATOM 3290 N N C SER B 1 172 ? -16.005 -53.329 350.690 0.100 15.396 172 SER AAA N 1
ATOM 3291 C CA A SER B 1 172 ? -15.530 -52.044 350.025 0.450 14.479 172 SER AAA CA 1
ATOM 3292 C CA B SER B 1 172 ? -15.565 -52.026 350.045 0.450 13.236 172 SER AAA CA 1
ATOM 3293 C CA C SER B 1 172 ? -15.670 -52.006 350.101 0.100 14.507 172 SER AAA CA 1
ATOM 3294 C C A SER B 1 172 ? -14.560 -51.226 350.892 0.450 14.535 172 SER AAA C 1
ATOM 3295 C C B SER B 1 172 ? -14.461 -51.349 350.869 0.450 13.581 172 SER AAA C 1
ATOM 3296 C C C SER B 1 172 ? -14.533 -51.317 350.871 0.100 14.271 172 SER AAA C 1
ATOM 3297 O O A SER B 1 172 ? -13.974 -50.258 350.351 0.450 13.898 172 SER AAA O 1
ATOM 3298 O O B SER B 1 172 ? -13.685 -50.590 350.279 0.450 13.628 172 SER AAA O 1
ATOM 3299 O O C SER B 1 172 ? -13.753 -50.595 350.222 0.100 14.206 172 SER AAA O 1
ATOM 3306 N N . VAL B 1 173 ? -14.451 -51.509 352.195 1.000 13.487 173 VAL AAA N 1
ATOM 3307 C CA . VAL B 1 173 ? -13.516 -50.737 353.065 1.000 14.145 173 VAL AAA CA 1
ATOM 3308 C C . VAL B 1 173 ? -12.751 -51.654 353.995 1.000 15.198 173 VAL AAA C 1
ATOM 3309 O O . VAL B 1 173 ? -13.246 -52.721 354.316 1.000 16.461 173 VAL AAA O 1
ATOM 3313 N N . ASP B 1 174 ? -11.561 -51.203 354.379 1.000 17.984 174 ASP AAA N 1
ATOM 3314 C CA . ASP B 1 174 ? -10.656 -51.938 355.310 1.000 18.985 174 ASP AAA CA 1
ATOM 3315 C C . ASP B 1 174 ? -10.803 -51.363 356.725 1.000 18.153 174 ASP AAA C 1
ATOM 3316 O O . ASP B 1 174 ? -10.329 -51.979 357.687 1.000 20.825 174 ASP AAA O 1
ATOM 3321 N N . ALA B 1 175 ? -11.460 -50.227 356.867 1.000 15.482 175 ALA AAA N 1
ATOM 3322 C CA . ALA B 1 175 ? -11.815 -49.620 358.161 1.000 13.337 175 ALA AAA CA 1
ATOM 3323 C C . ALA B 1 175 ? -12.847 -50.450 358.934 1.000 11.501 175 ALA AAA C 1
ATOM 3324 O O . ALA B 1 175 ? -13.506 -51.336 358.366 1.000 11.903 175 ALA AAA O 1
ATOM 3326 N N . LYS B 1 176 ? -12.874 -50.212 360.231 1.000 10.160 176 LYS AAA N 1
ATOM 3327 C CA A LYS B 1 176 ? -13.778 -50.935 361.153 0.500 9.812 176 LYS AAA CA 1
ATOM 3328 C CA B LYS B 1 176 ? -13.777 -50.943 361.150 0.500 9.776 176 LYS AAA CA 1
ATOM 3329 C C . LYS B 1 176 ? -15.227 -50.577 360.826 1.000 9.119 176 LYS AAA C 1
ATOM 3330 O O . LYS B 1 176 ? -15.555 -49.379 360.785 1.000 10.810 176 LYS AAA O 1
ATOM 3341 N N . VAL B 1 177 ? -16.035 -51.586 360.576 1.000 8.474 177 VAL AAA N 1
ATOM 3342 C CA . VAL B 1 177 ? -17.440 -51.369 360.190 1.000 8.462 177 VAL AAA CA 1
ATOM 3343 C C . VAL B 1 177 ? -18.339 -51.684 361.365 1.000 7.752 177 VAL AAA C 1
ATOM 3344 O O . VAL B 1 177 ? -18.135 -52.708 362.016 1.000 8.281 177 VAL AAA O 1
ATOM 3348 N N . ILE B 1 178 ? -19.318 -50.820 361.592 1.000 7.386 178 ILE AAA N 1
ATOM 3349 C CA . ILE B 1 178 ? -20.314 -51.009 362.670 1.000 7.121 178 ILE AAA CA 1
ATOM 3350 C C . ILE B 1 178 ? -21.674 -51.290 362.053 1.000 6.968 178 ILE AAA C 1
ATOM 3351 O O . ILE B 1 178 ? -22.178 -50.432 361.267 1.000 5.917 178 ILE AAA O 1
ATOM 3356 N N . ALA B 1 179 ? -22.289 -52.393 362.410 1.000 7.407 179 ALA AAA N 1
ATOM 3357 C CA . ALA B 1 179 ? -23.703 -52.644 362.043 1.000 7.330 179 ALA AAA CA 1
ATOM 3358 C C . ALA B 1 179 ? -24.611 -51.837 362.957 1.000 6.982 179 ALA AAA C 1
ATOM 3359 O O . ALA B 1 179 ? -24.665 -52.164 364.150 1.000 6.171 179 ALA AAA O 1
ATOM 3361 N N . GLU B 1 180 ? -25.233 -50.806 362.431 1.000 7.455 180 GLU AAA N 1
ATOM 3362 C CA . GLU B 1 180 ? -26.143 -49.922 363.205 1.000 9.074 180 GLU AAA CA 1
ATOM 3363 C C . GLU B 1 180 ? -27.392 -49.598 362.404 1.000 10.830 180 GLU AAA C 1
ATOM 3364 O O . GLU B 1 180 ? -27.304 -49.175 361.195 1.000 10.737 180 GLU AAA O 1
ATOM 3370 N N . GLY B 1 181 ? -28.517 -49.772 363.042 1.000 9.981 181 GLY AAA N 1
ATOM 3371 C CA . GLY B 1 181 ? -29.829 -49.490 362.448 1.000 10.579 181 GLY AAA CA 1
ATOM 3372 C C . GLY B 1 181 ? -30.454 -50.793 362.023 1.000 9.696 181 GLY AAA C 1
ATOM 3373 O O . GLY B 1 181 ? -29.886 -51.497 361.149 1.000 9.742 181 GLY AAA O 1
ATOM 3374 N N . ASN B 1 182 ? -31.585 -51.145 362.637 1.000 9.521 182 ASN AAA N 1
ATOM 3375 C CA . ASN B 1 182 ? -32.357 -52.345 362.256 1.000 10.599 182 ASN AAA CA 1
ATOM 3376 C C . ASN B 1 182 ? -31.623 -53.634 362.572 1.000 10.130 182 ASN AAA C 1
ATOM 3377 O O . ASN B 1 182 ? -31.890 -54.640 361.897 1.000 12.446 182 ASN AAA O 1
ATOM 3382 N N . VAL B 1 183 ? -30.825 -53.665 363.647 1.000 9.944 183 VAL AAA N 1
ATOM 3383 C CA . VAL B 1 183 ? -30.360 -54.943 364.239 1.000 9.393 183 VAL AAA CA 1
ATOM 3384 C C . VAL B 1 183 ? -31.365 -55.228 365.335 1.000 9.851 183 VAL AAA C 1
ATOM 3385 O O . VAL B 1 183 ? -31.238 -54.652 366.390 1.000 10.521 183 VAL AAA O 1
ATOM 3389 N N . ILE B 1 184 ? -32.377 -56.025 365.020 1.000 11.173 184 ILE AAA N 1
ATOM 3390 C CA . ILE B 1 184 ? -33.680 -56.094 365.746 1.000 11.881 184 ILE AAA CA 1
ATOM 3391 C C . ILE B 1 184 ? -33.665 -57.257 366.741 1.000 10.169 184 ILE AAA C 1
ATOM 3392 O O . ILE B 1 184 ? -34.395 -57.176 367.743 1.000 10.832 184 ILE AAA O 1
ATOM 3397 N N . THR B 1 185 ? -32.875 -58.293 366.473 1.000 9.010 185 THR AAA N 1
ATOM 3398 C CA . THR B 1 185 ? -32.915 -59.566 367.245 1.000 9.408 185 THR AAA CA 1
ATOM 3399 C C . THR B 1 185 ? -31.522 -60.076 367.530 1.000 8.538 185 THR AAA C 1
ATOM 3400 O O . THR B 1 185 ? -30.582 -59.815 366.789 1.000 8.116 185 THR AAA O 1
ATOM 3404 N N . PRO B 1 186 ? -31.365 -60.918 368.569 1.000 7.758 186 PRO AAA N 1
ATOM 3405 C CA . PRO B 1 186 ? -30.096 -61.596 368.809 1.000 8.707 186 PRO AAA CA 1
ATOM 3406 C C . PRO B 1 186 ? -29.608 -62.352 367.557 1.000 8.499 186 PRO AAA C 1
ATOM 3407 O O . PRO B 1 186 ? -28.452 -62.337 367.270 1.000 8.185 186 PRO AAA O 1
ATOM 3411 N N . ASP B 1 187 ? -30.495 -62.991 366.833 1.000 9.458 187 ASP AAA N 1
ATOM 3412 C CA . ASP B 1 187 ? -30.150 -63.728 365.578 1.000 10.917 187 ASP AAA CA 1
ATOM 3413 C C . ASP B 1 187 ? -29.477 -62.763 364.582 1.000 10.156 187 ASP AAA C 1
ATOM 3414 O O . ASP B 1 187 ? -28.432 -63.111 363.976 1.000 10.330 187 ASP AAA O 1
ATOM 3419 N N . MET B 1 188 ? -29.997 -61.564 364.448 1.000 9.255 188 MET AAA N 1
ATOM 3420 C CA . MET B 1 188 ? -29.410 -60.574 363.500 1.000 8.829 188 MET AAA CA 1
ATOM 3421 C C . MET B 1 188 ? -28.062 -60.122 364.023 1.000 7.734 188 MET AAA C 1
ATOM 3422 O O . MET B 1 188 ? -27.130 -59.896 363.238 1.000 8.435 188 MET AAA O 1
ATOM 3427 N N . TYR B 1 189 ? -27.945 -59.905 365.345 1.000 6.477 189 TYR AAA N 1
ATOM 3428 C CA . TYR B 1 189 ? -26.658 -59.484 365.950 1.000 7.091 189 TYR AAA CA 1
ATOM 3429 C C . TYR B 1 189 ? -25.615 -60.564 365.663 1.000 7.501 189 TYR AAA C 1
ATOM 3430 O O . TYR B 1 189 ? -24.481 -60.248 365.270 1.000 7.281 189 TYR AAA O 1
ATOM 3439 N N A LYS B 1 190 ? -25.942 -61.830 365.878 0.700 7.610 190 LYS AAA N 1
ATOM 3440 N N B LYS B 1 190 ? -25.967 -61.831 365.877 0.300 7.356 190 LYS AAA N 1
ATOM 3441 C CA A LYS B 1 190 ? -25.002 -62.931 365.581 0.700 8.962 190 LYS AAA CA 1
ATOM 3442 C CA B LYS B 1 190 ? -25.067 -62.975 365.591 0.300 7.804 190 LYS AAA CA 1
ATOM 3443 C C A LYS B 1 190 ? -24.637 -62.924 364.099 0.700 8.688 190 LYS AAA C 1
ATOM 3444 C C B LYS B 1 190 ? -24.644 -62.948 364.124 0.300 8.133 190 LYS AAA C 1
ATOM 3445 O O A LYS B 1 190 ? -23.446 -62.977 363.808 0.700 9.233 190 LYS AAA O 1
ATOM 3446 O O B LYS B 1 190 ? -23.437 -63.088 363.867 0.300 8.493 190 LYS AAA O 1
ATOM 3457 N N . ARG B 1 191 ? -25.599 -62.740 363.223 1.000 8.571 191 ARG AAA N 1
ATOM 3458 C CA . ARG B 1 191 ? -25.354 -62.737 361.760 1.000 9.252 191 ARG AAA CA 1
ATOM 3459 C C . ARG B 1 191 ? -24.364 -61.606 361.391 1.000 9.572 191 ARG AAA C 1
ATOM 3460 O O . ARG B 1 191 ? -23.331 -61.845 360.705 1.000 8.740 191 ARG AAA O 1
ATOM 3468 N N . VAL B 1 192 ? -24.552 -60.406 361.898 1.000 9.451 192 VAL AAA N 1
ATOM 3469 C CA . VAL B 1 192 ? -23.686 -59.272 361.470 1.000 8.988 192 VAL AAA CA 1
ATOM 3470 C C . VAL B 1 192 ? -22.295 -59.488 362.068 1.000 8.946 192 VAL AAA C 1
ATOM 3471 O O . VAL B 1 192 ? -21.342 -59.186 361.375 1.000 8.871 192 VAL AAA O 1
ATOM 3475 N N . MET B 1 193 ? -22.169 -59.995 363.303 1.000 8.863 193 MET AAA N 1
ATOM 3476 C CA . MET B 1 193 ? -20.859 -60.317 363.900 1.000 10.032 193 MET AAA CA 1
ATOM 3477 C C . MET B 1 193 ? -20.176 -61.413 363.073 1.000 10.563 193 MET AAA C 1
ATOM 3478 O O . MET B 1 193 ? -18.973 -61.308 362.812 1.000 12.815 193 MET AAA O 1
ATOM 3483 N N . ASP B 1 194 ? -20.908 -62.420 362.634 1.000 11.208 194 ASP AAA N 1
ATOM 3484 C CA . ASP B 1 194 ? -20.290 -63.521 361.858 1.000 12.062 194 ASP AAA CA 1
ATOM 3485 C C . ASP B 1 194 ? -19.844 -62.993 360.490 1.000 12.359 194 ASP AAA C 1
ATOM 3486 O O . ASP B 1 194 ? -18.837 -63.493 359.952 1.000 15.209 194 ASP AAA O 1
ATOM 3491 N N . LEU B 1 195 ? -20.511 -61.986 359.964 1.000 10.969 195 LEU AAA N 1
ATOM 3492 C CA . LEU B 1 195 ? -20.118 -61.402 358.652 1.000 10.888 195 LEU AAA CA 1
ATOM 3493 C C . LEU B 1 195 ? -18.848 -60.538 358.760 1.000 11.167 195 LEU AAA C 1
ATOM 3494 O O . LEU B 1 195 ? -18.321 -60.213 357.677 1.000 12.605 195 LEU AAA O 1
ATOM 3499 N N . GLY B 1 196 ? -18.439 -60.094 359.958 1.000 11.009 196 GLY AAA N 1
ATOM 3500 C CA . GLY B 1 196 ? -17.114 -59.506 360.237 1.000 11.363 196 GLY AAA CA 1
ATOM 3501 C C . GLY B 1 196 ? -17.179 -58.032 360.628 1.000 10.415 196 GLY AAA C 1
ATOM 3502 O O . GLY B 1 196 ? -16.189 -57.328 360.520 1.000 11.272 196 GLY AAA O 1
ATOM 3503 N N . VAL B 1 197 ? -18.335 -57.548 361.086 1.000 9.826 197 VAL AAA N 1
ATOM 3504 C CA . VAL B 1 197 ? -18.337 -56.167 361.632 1.000 9.077 197 VAL AAA CA 1
ATOM 3505 C C . VAL B 1 197 ? -17.446 -56.122 362.866 1.000 8.595 197 VAL AAA C 1
ATOM 3506 O O . VAL B 1 197 ? -17.245 -57.147 363.545 1.000 9.772 197 VAL AAA O 1
ATOM 3510 N N . HIS B 1 198 ? -16.933 -54.947 363.180 1.000 8.630 198 HIS AAA N 1
ATOM 3511 C CA . HIS B 1 198 ? -16.132 -54.718 364.383 1.000 8.991 198 HIS AAA CA 1
ATOM 3512 C C . HIS B 1 198 ? -17.057 -54.793 365.601 1.000 8.959 198 HIS AAA C 1
ATOM 3513 O O . HIS B 1 198 ? -16.674 -55.371 366.617 1.000 10.419 198 HIS AAA O 1
ATOM 3520 N N . CYS B 1 199 ? -18.214 -54.142 365.520 1.000 8.254 199 CYS AAA N 1
ATOM 3521 C CA . CYS B 1 199 ? -19.197 -54.191 366.618 1.000 8.643 199 CYS AAA CA 1
ATOM 3522 C C . CYS B 1 199 ? -20.548 -53.789 366.063 1.000 7.157 199 CYS AAA C 1
ATOM 3523 O O . CYS B 1 199 ? -20.670 -53.515 364.873 1.000 7.806 199 CYS AAA O 1
ATOM 3526 N N . SER B 1 200 ? -21.565 -53.966 366.859 1.000 7.538 200 SER AAA N 1
ATOM 3527 C CA A SER B 1 200 ? -22.947 -53.636 366.454 0.500 6.883 200 SER AAA CA 1
ATOM 3528 C CA B SER B 1 200 ? -22.960 -53.679 366.487 0.500 6.895 200 SER AAA CA 1
ATOM 3529 C C . SER B 1 200 ? -23.533 -52.704 367.500 1.000 6.914 200 SER AAA C 1
ATOM 3530 O O . SER B 1 200 ? -23.261 -52.868 368.697 1.000 6.754 200 SER AAA O 1
ATOM 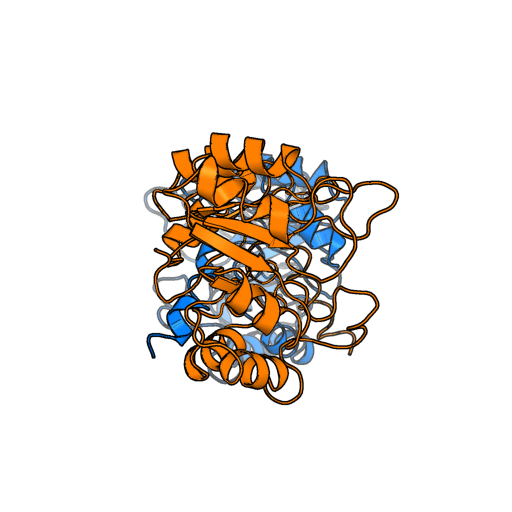3535 N N . VAL B 1 201 ? -24.319 -51.759 367.020 1.000 6.877 201 VAL AAA N 1
ATOM 3536 C CA . VAL B 1 201 ? -25.118 -50.812 367.838 1.000 6.735 201 VAL AAA CA 1
ATOM 3537 C C . VAL B 1 201 ? -26.596 -51.203 367.740 1.000 7.138 201 VAL AAA C 1
ATOM 3538 O O . VAL B 1 201 ? -27.179 -51.246 366.637 1.000 7.848 201 VAL AAA O 1
ATOM 3542 N N . VAL B 1 202 ? -27.201 -51.430 368.896 1.000 6.631 202 VAL AAA N 1
ATOM 3543 C CA . VAL B 1 202 ? -28.606 -51.866 369.048 1.000 7.078 202 VAL AAA CA 1
ATOM 3544 C C . VAL B 1 202 ? -29.299 -50.830 369.916 1.000 6.795 202 VAL AAA C 1
ATOM 3545 O O . VAL B 1 202 ? -28.846 -50.612 371.030 1.000 7.061 202 VAL AAA O 1
ATOM 3549 N N . GLY B 1 203 ? -30.293 -50.152 369.396 1.000 7.170 203 GLY AAA N 1
ATOM 3550 C CA . GLY B 1 203 ? -31.084 -49.157 370.134 1.000 7.146 203 GLY AAA CA 1
ATOM 3551 C C . GLY B 1 203 ? -32.476 -49.682 370.397 1.000 7.331 203 GLY AAA C 1
ATOM 3552 O O . GLY B 1 203 ? -32.706 -50.193 371.512 1.000 7.336 203 GLY AAA O 1
ATOM 3553 N N . GLY B 1 204 ? -33.351 -49.582 369.398 1.000 7.726 204 GLY AAA N 1
ATOM 3554 C CA . GLY B 1 204 ? -34.791 -49.804 369.551 1.000 9.135 204 GLY AAA CA 1
ATOM 3555 C C . GLY B 1 204 ? -35.105 -51.163 370.169 1.000 8.934 204 GLY AAA C 1
ATOM 3556 O O . GLY B 1 204 ? -36.009 -51.169 371.039 1.000 10.220 204 GLY AAA O 1
ATOM 3557 N N . ALA B 1 205 ? -34.299 -52.208 369.922 1.000 7.512 205 ALA AAA N 1
ATOM 3558 C CA . ALA B 1 205 ? -34.613 -53.570 370.377 1.000 7.197 205 ALA AAA CA 1
ATOM 3559 C C . ALA B 1 205 ? -34.316 -53.667 371.879 1.000 6.725 205 ALA AAA C 1
ATOM 3560 O O . ALA B 1 205 ? -34.795 -54.591 372.495 1.000 6.719 205 ALA AAA O 1
ATOM 3562 N N . ILE B 1 206 ? -33.611 -52.719 372.453 1.000 6.147 206 ILE AAA N 1
ATOM 3563 C CA . ILE B 1 206 ? -33.253 -52.779 373.904 1.000 6.136 206 ILE AAA CA 1
ATOM 3564 C C . ILE B 1 206 ? -33.862 -51.629 374.694 1.000 6.177 206 ILE AAA C 1
ATOM 3565 O O . ILE B 1 206 ? -34.251 -51.860 375.846 1.000 6.966 206 ILE AAA O 1
ATOM 3570 N N . THR B 1 207 ? -33.824 -50.429 374.137 1.000 5.746 207 THR AAA N 1
ATOM 3571 C CA . THR B 1 207 ? -34.098 -49.185 374.913 1.000 6.865 207 THR AAA CA 1
ATOM 3572 C C . THR B 1 207 ? -35.330 -48.423 374.459 1.000 8.181 207 THR AAA C 1
ATOM 3573 O O . THR B 1 207 ? -35.565 -47.354 375.009 1.000 9.316 207 THR AAA O 1
ATOM 3577 N N . ARG B 1 208 ? -36.101 -48.926 373.488 1.000 7.736 208 ARG AAA N 1
ATOM 3578 C CA A ARG B 1 208 ? -37.354 -48.253 373.067 0.500 7.585 208 ARG AAA CA 1
ATOM 3579 C CA B ARG B 1 208 ? -37.353 -48.253 373.062 0.500 8.299 208 ARG AAA CA 1
ATOM 3580 C C . ARG B 1 208 ? -38.517 -49.209 373.292 1.000 7.335 208 ARG AAA C 1
ATOM 3581 O O . ARG B 1 208 ? -38.967 -49.920 372.384 1.000 6.645 208 ARG AAA O 1
ATOM 3596 N N . PRO B 1 209 ? -39.039 -49.291 374.525 1.000 6.966 209 PRO AAA N 1
ATOM 3597 C CA . PRO B 1 209 ? -40.176 -50.173 374.785 1.000 7.248 209 PRO AAA CA 1
ATOM 3598 C C . PRO B 1 209 ? -41.393 -49.985 373.875 1.000 7.206 209 PRO AAA C 1
ATOM 3599 O O . PRO B 1 209 ? -42.049 -50.959 373.603 1.000 7.373 209 PRO AAA O 1
ATOM 3603 N N . LYS B 1 210 ? -41.670 -48.793 373.331 1.000 7.408 210 LYS AAA N 1
ATOM 3604 C CA . LYS B 1 210 ? -42.801 -48.610 372.391 1.000 9.056 210 LYS AAA CA 1
ATOM 3605 C C . LYS B 1 210 ? -42.554 -49.449 371.149 1.000 8.651 210 LYS AAA C 1
ATOM 3606 O O . LYS B 1 210 ? -43.453 -50.160 370.692 1.000 8.411 210 LYS AAA O 1
ATOM 3612 N N . GLU B 1 211 ? -41.323 -49.480 370.661 1.000 7.554 211 GLU AAA N 1
ATOM 3613 C CA . GLU B 1 211 ? -41.004 -50.191 369.401 1.000 9.364 211 GLU AAA CA 1
ATOM 3614 C C . GLU B 1 211 ? -41.011 -51.701 369.664 1.000 7.682 211 GLU AAA C 1
ATOM 3615 O O . GLU B 1 211 ? -41.479 -52.474 368.837 1.000 8.236 211 GLU AAA O 1
ATOM 3621 N N . ILE B 1 212 ? -40.575 -52.130 370.845 1.000 6.784 212 ILE AAA N 1
ATOM 3622 C CA . ILE B 1 212 ? -40.602 -53.592 371.145 1.000 6.114 212 ILE AAA CA 1
ATOM 3623 C C . ILE B 1 212 ? -42.060 -54.011 371.306 1.000 6.227 212 ILE AAA C 1
ATOM 3624 O O . ILE B 1 212 ? -42.456 -55.055 370.754 1.000 6.499 212 ILE AAA O 1
ATOM 3629 N N . THR B 1 213 ? -42.846 -53.215 372.001 1.000 6.171 213 THR AAA N 1
ATOM 3630 C CA . THR B 1 213 ? -44.293 -53.508 372.170 1.000 6.443 213 THR AAA CA 1
ATOM 3631 C C . THR B 1 213 ? -44.930 -53.654 370.786 1.000 7.510 213 THR AAA C 1
ATOM 3632 O O . THR B 1 213 ? -45.703 -54.597 370.557 1.000 7.311 213 THR AAA O 1
ATOM 3636 N N . LYS B 1 214 ? -44.602 -52.762 369.878 1.000 8.124 214 LYS AAA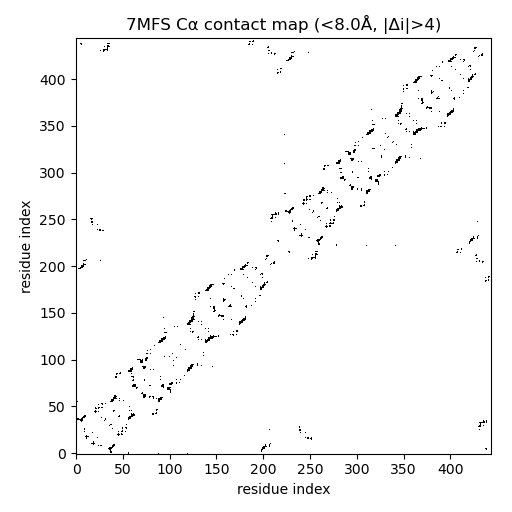 N 1
ATOM 3637 C CA A LYS B 1 214 ? -45.203 -52.824 368.520 0.700 9.668 214 LYS AAA CA 1
ATOM 3638 C CA B LYS B 1 214 ? -45.173 -52.800 368.505 0.300 8.882 214 LYS AAA CA 1
ATOM 3639 C C . LYS B 1 214 ? -44.883 -54.153 367.854 1.000 9.379 214 LYS AAA C 1
ATOM 3640 O O . LYS B 1 214 ? -45.782 -54.664 367.180 1.000 9.289 214 LYS AAA O 1
ATOM 3651 N N A ARG B 1 215 ? -43.676 -54.723 368.034 0.500 8.624 215 ARG AAA N 1
ATOM 3652 N N B ARG B 1 215 ? -43.673 -54.718 368.017 0.500 8.818 215 ARG AAA N 1
ATOM 3653 C CA A ARG B 1 215 ? -43.279 -55.994 367.382 0.500 8.709 215 ARG AAA CA 1
ATOM 3654 C CA B ARG B 1 215 ? -43.308 -56.005 367.381 0.500 9.104 215 ARG AAA CA 1
ATOM 3655 C C A ARG B 1 215 ? -44.080 -57.151 367.995 0.500 8.059 215 ARG AAA C 1
ATOM 3656 C C B ARG B 1 215 ? -44.167 -57.112 367.983 0.500 8.207 215 ARG AAA C 1
ATOM 3657 O O A ARG B 1 215 ? -44.347 -58.130 367.276 0.500 8.624 215 ARG AAA O 1
ATOM 3658 O O B ARG B 1 215 ? -44.610 -57.977 367.248 0.500 8.456 215 ARG AAA O 1
ATOM 3673 N N . PHE B 1 216 ? -44.422 -57.060 369.286 1.000 7.806 216 PHE AAA N 1
ATOM 3674 C CA . PHE B 1 216 ? -45.308 -58.068 369.912 1.000 7.700 216 PHE AAA CA 1
ATOM 3675 C C . PHE B 1 216 ? -46.721 -57.962 369.338 1.000 8.775 216 PHE AAA C 1
ATOM 3676 O O . PHE B 1 216 ? -47.328 -58.966 368.944 1.000 8.948 216 PHE AAA O 1
ATOM 3684 N N . VAL B 1 217 ? -47.267 -56.755 369.339 1.000 10.228 217 VAL AAA N 1
ATOM 3685 C CA . VAL B 1 217 ? -48.671 -56.526 368.903 1.000 11.447 217 VAL AAA CA 1
ATOM 3686 C C . VAL B 1 217 ? -48.782 -56.911 367.425 1.000 12.906 217 VAL AAA C 1
ATOM 3687 O O . VAL B 1 217 ? -49.718 -57.612 367.068 1.000 14.281 217 VAL AAA O 1
ATOM 3691 N N . GLN B 1 218 ? -47.795 -56.565 366.607 1.000 14.505 218 GLN AAA N 1
ATOM 3692 C CA . GLN B 1 218 ? -47.815 -56.818 365.128 1.000 16.334 218 GLN AAA CA 1
ATOM 3693 C C . GLN B 1 218 ? -47.900 -58.329 364.813 1.000 16.195 218 GLN AAA C 1
ATOM 3694 O O . GLN B 1 218 ? -48.476 -58.704 363.747 1.000 16.753 218 GLN AAA O 1
ATOM 3700 N N . ILE B 1 219 ? -47.398 -59.208 365.680 1.000 15.266 219 ILE AAA N 1
ATOM 3701 C CA . ILE B 1 219 ? -47.394 -60.677 365.381 1.000 16.057 219 ILE AAA CA 1
ATOM 3702 C C . ILE B 1 219 ? -48.838 -61.190 365.327 1.000 17.029 219 ILE AAA C 1
ATOM 3703 O O . ILE B 1 219 ? -49.068 -62.185 364.609 1.000 17.952 219 ILE AAA O 1
ATOM 3708 N N . MET B 1 220 ? -49.775 -60.471 365.941 1.000 16.947 220 MET AAA N 1
ATOM 3709 C CA . MET B 1 220 ? -51.208 -60.834 366.040 1.000 18.600 220 MET AAA CA 1
ATOM 3710 C C . MET B 1 220 ? -52.022 -60.216 364.906 1.000 21.912 220 MET AAA C 1
ATOM 3711 O O . MET B 1 220 ? -53.231 -60.554 364.815 1.000 20.256 220 MET AAA O 1
ATOM 3716 N N . GLU B 1 221 ? -51.421 -59.348 364.094 1.000 23.375 221 GLU AAA N 1
ATOM 3717 C CA . GLU B 1 221 ? -52.185 -58.547 363.099 1.000 28.999 221 GLU AAA CA 1
ATOM 3718 C C . GLU B 1 221 ? -51.845 -59.048 361.694 1.000 34.164 221 GLU AAA C 1
ATOM 3719 O O . GLU B 1 221 ? -52.262 -58.384 360.738 1.000 38.761 221 GLU AAA O 1
ATOM 3725 N N . ASP B 1 222 ? -51.166 -60.194 361.575 1.000 43.014 222 ASP AAA N 1
ATOM 3726 C CA . ASP B 1 222 ? -50.706 -60.761 360.275 1.000 52.298 222 ASP AAA CA 1
ATOM 3727 C C . ASP B 1 222 ? -51.525 -62.015 359.955 1.000 56.161 222 ASP AAA C 1
ATOM 3728 O O . ASP B 1 222 ? -52.752 -61.930 359.939 1.000 60.487 222 ASP AAA O 1
#

Secondary structure (P-SEA, 3-state):
cccccbbbbbccccccccccaaaaaaaaaaaaaacccccccccaaaaaaaaaccccccbbbbbcccccccccccccaaaaaaaaaacccbbbccccccccccccaaaaaaaaaaccccbbbbbbcccaaaaaaaaaacccbbbcccccccccccccccccccaaaaaaaaaccccbbbbccccccaaaaaaaaaacccccccccccccaaaaaaaaaaaaac/cccccbbbbbccccccccccaaaaaaaaaaaaaacccbbbbccaaaaaaaaaccccccbbbbbcccccccccccccaaaaaaaaaacccbbbccccccccccccaaaaaaaaaaacccbbbbbbcccaaaaaaaaaacccbbbcccccccccccccccccccaaaaaaaaaccccccccccccccaaaaaaaaaacccccccccccccaaaaaaaaaaaaac

Nearest PDB structures (foldseek):
  7mqt-assembly1_BBB  TM=1.003E+00  e=2.293E-47  Staphylococcus aureus
  7mfn-assembly1_AAA  TM=1.002E+00  e=4.611E-46  Staphylococcus aureus
  1y0e-assembly1_A  TM=9.987E-01  e=1.628E-44  Staphylococcus aureus subsp. aureus N315
  4utu-assembly1_B  TM=9.658E-01  e=1.302E-30  Clostridium perfringens str. 13
  4utt-assembly2_C-2  TM=9.664E-01  e=6.217E-30  Clostridium perfringens str. 13

Radius of gyration: 24.3 Å; Cα contacts (8 Å, |Δi|>4): 1090; chains: 2; bounding box: 59×54×60 Å

B-factor: mean 14.54, std 8.93, range [4.51, 65.58]